Protein AF-0000000087793733 (afdb_homodimer)

Secondary structure (DSSP, 8-state):
-EEEETTEEEETT-TTSEEETT-HHHHH--EEEEEEEEETTEESSHHHHHHHHHHHHHHTT------HHHHHHHHHHHHHHTT-SSEEEEEEEEE---SS--TT--EEEEEEEEE-----S-EEEEEEEEE--TTSTTTT--BS--HHHHHHHHHHHHTT-SEEEEE-TT--EEEETTBEEEEEETTEEEEE-GGGT----HHHHHHHHHHHHHT--EEEE---HHHHTT-SEEEEEETTTEEEEEEEEE-TTS-EEEE--S--HHHHHHHHHHHH---/-EEEETTEEEETT-TTSEEETT-HHHHH--EEEEEEEEETTEESSHHHHHHHHHHHHHHTT------HHHHHHHHHHHHHHTT-SSEEEEEEEEE---SS--TT--EEEEEEEEE-----S-EEEEEEEEE--TTSTTTT--BS--HHHHHHHHHHHHTT-SEEEEE-TT--EEEETTBEEEEEETTEEEEE-GGGT----HHHHHHHHHHHHHT--EEEE---HHHHTT-SEEEEEETTTEEEEEEEEE-TTS-EEEE--S--HHHHHHHHHHHH---

pLDDT: mean 93.32, std 8.11, range [54.72, 98.69]

Organism: NCBI:txid1960156

Sequence (558 aa):
MKFWLNGKIIENSDTSGAVSARSAGLTLGWGVFTTLGVRDGAPRFLERHFGRLQRDANAADVPFDLDFPTISKALNAVLRANNIENGHARLTLTRRDDGRWNLENGADLSIFALETADSSGELRAQLSPHRTEAKRALAGVKITSYLPYFWAWREAKKRGYDEAILRDGEDVWCEGARSTIFWVKNGELFTPSLETGCLRGIGRDLALEWAAFQGIPVHQGRFQNREAETADEMWLVSAATGTRPLRALHDESGAKRMEFNGKNEMCAEFSRWLEAQSEMKFWLNGKIIENSDTSGAVSARSAGLTLGWGVFTTLGVRDGAPRFLERHFGRLQRDANAADVPFDLDFPTISKALNAVLRANNIENGHARLTLTRRDDGRWNLENGADLSIFALETADSSGELRAQLSPHRTEAKRALAGVKITSYLPYFWAWREAKKRGYDEAILRDGEDVWCEGARSTIFWVKNGELFTPSLETGCLRGIGRDLALEWAAFQGIPVHQGRFQNREAETADEMWLVSAATGTRPLRALHDESGAKRMEFNGKNEMCAEFSRWLEAQSE

Foldseek 3Di:
DWKDKPHDIDDPVDPVPDDDCLFCCNVPLQKAKDKAWAAQLRTPPLVVRVVLRVVLCVLSLADDPDDSVSVRVRQSVQSVVVVAHTWMKMKMKTFGDPNPPDSPTHIMIMMDIDHDDADADAFEEEAFPDADALPPRSQQRRTSVLVVLVVRQVVRVVVPGRWYFHHHPVQWTAAISQWFKWFADPQAIEGEACSRSHHPAPFVVLLVVVCVVVVHHYDYHTDHPVRRLRTQWMWTAHNHRGIHTHQFYHYNVRHTRDGHPPPPPVSVVSRVVSVPPDD/DWKDKPHDIDDPPDPVPDDDCLFCCNVPLQKAKDKAWAAQLRTPPLVVRVVLRVVLCVLSLADDPDDSVSVRVRQSVQSVVVVAHTWMKMKMKTGGDPNPPDSPTHIMIMMHIDHDDADADAFEEEAFPDADALPPRSQQRRTSVLVVLVVRQVVRVVVPGRWYFHHHPVQWTAAISQWFKWFADPQAIEGEACSRSHHPAPFVVLLVVVCVVVVHHYDYHTDHPVRRLRTQWMWTAHNHRGIHTHQFYHYNVRHTRDGHPPPPPSSVVSRVVSVPPDD

Radius of gyration: 24.42 Å; Cα contacts (8 Å, |Δi|>4): 1307; chains: 2; bounding box: 54×67×52 Å

Nearest PDB structures (foldseek):
  5cm0-assembly1_A-2  TM=8.630E-01  e=9.364E-25  Geoglobus acetivorans
  1a3g-assembly1_A  TM=8.702E-01  e=5.078E-24  Escherichia coli
  3lul-assembly1_A  TM=9.147E-01  e=7.686E-23  Legionella pneumophila subsp. pneumophila str. Philadelphia 1
  8rai-assembly1_A  TM=8.514E-01  e=1.671E-21  Haliscomenobacter hydrossis DSM 1100
  8ahu-assembly1_A  TM=8.486E-01  e=5.263E-21  Haliscomenobacter hydrossis

Solvent-accessible surface area (backbone atoms only — not comparable to full-atom values): 28335 Å² total; per-residue (Å²): 106,44,29,32,47,75,89,39,81,32,49,69,87,40,78,79,43,43,37,54,65,45,16,31,10,44,63,25,7,36,30,29,48,53,59,31,14,28,51,85,56,35,69,47,55,53,69,60,51,51,51,48,46,52,52,36,21,58,75,68,72,32,63,78,93,75,53,69,69,59,51,53,50,52,52,50,50,35,34,60,71,54,68,38,38,42,23,38,36,37,43,40,42,25,22,36,29,86,69,70,76,46,81,82,40,57,50,49,45,38,38,42,64,46,73,42,78,83,75,74,61,68,35,37,33,27,39,44,79,37,28,45,48,41,48,22,55,66,48,43,44,58,42,13,45,32,34,45,38,52,47,48,27,51,54,28,40,75,73,73,25,74,35,13,36,32,20,30,92,83,49,32,44,32,28,33,48,82,33,37,49,38,34,27,44,94,80,26,40,38,32,48,26,67,80,45,23,26,65,80,41,66,27,49,52,51,50,52,51,50,31,56,75,72,68,40,57,71,47,67,38,89,39,41,63,79,65,59,74,64,46,63,30,39,32,37,27,24,59,41,66,41,62,38,38,40,36,32,37,19,38,69,87,62,51,77,74,46,74,37,87,78,59,41,64,68,58,51,50,50,44,54,53,57,68,63,56,71,120,107,42,28,32,47,78,89,36,80,33,49,68,88,39,81,78,44,44,39,55,64,47,15,30,10,43,63,25,7,36,29,29,48,52,58,31,16,28,52,86,56,36,68,47,56,52,69,60,51,50,51,48,47,52,54,36,21,60,76,67,72,32,66,77,92,75,53,70,70,59,52,54,51,53,51,52,49,35,34,59,72,55,68,38,38,43,23,38,36,37,42,38,40,24,24,37,29,86,69,72,76,47,81,84,41,59,49,48,44,39,39,43,64,46,73,42,77,83,74,74,63,69,34,37,32,26,37,42,80,37,29,46,48,43,48,22,54,66,48,44,45,57,43,12,44,31,35,44,38,52,47,48,26,50,54,28,41,77,72,73,26,74,34,14,36,31,21,30,91,83,50,31,45,34,27,33,48,82,31,38,51,37,34,28,45,94,81,27,40,36,33,48,27,67,80,46,23,26,66,79,42,66,28,48,53,51,50,52,50,50,29,57,75,71,68,41,56,74,48,67,39,90,38,42,62,80,64,58,75,63,46,64,30,39,33,38,26,25,60,40,66,42,64,38,38,39,35,32,37,20,40,69,87,62,50,78,72,46,75,39,87,76,61,41,64,67,58,51,52,49,43,53,51,56,68,63,56,70,118

InterPro domains:
  IPR001544 Aminotransferase class IV [PF01063] (31-248)
  IPR036038 Aminotransferase-like, PLP-dependent enzymes [SSF56752] (1-271)
  IPR043131 Branched-chain-amino-acid aminotransferase-like, N-terminal [G3DSA:3.30.470.10] (1-112)
  IPR043132 Branched-chain-amino-acid aminotransferase-like, C-terminal [G3DSA:3.20.10.10] (119-269)
  IPR050571 Class-IV Pyridoxal-Phosphate-Dependent Aminotransferase [PTHR42743] (16-253)

Structure (mmCIF, N/CA/C/O backbone):
data_AF-0000000087793733-model_v1
#
loop_
_entity.id
_entity.type
_entity.pdbx_description
1 polymer 'Branched-chain amino acid aminotransferase'
#
loop_
_atom_site.group_PDB
_atom_site.id
_atom_site.type_symbol
_atom_site.label_atom_id
_atom_site.label_alt_id
_atom_site.label_comp_id
_atom_site.label_asym_id
_atom_site.label_entity_id
_atom_site.label_seq_id
_atom_site.pdbx_PDB_ins_code
_atom_site.Cartn_x
_atom_site.Cartn_y
_atom_site.Cartn_z
_atom_site.occupancy
_atom_site.B_iso_or_equiv
_atom_site.auth_seq_id
_atom_site.auth_comp_id
_atom_site.auth_asym_id
_atom_site.auth_atom_id
_atom_site.pdbx_PDB_model_num
ATOM 1 N N . MET A 1 1 ? 21.578 19.359 1.289 1 84.12 1 MET A N 1
ATOM 2 C CA . MET A 1 1 ? 20.625 18.828 2.25 1 84.12 1 MET A CA 1
ATOM 3 C C . MET A 1 1 ? 21.203 17.641 2.998 1 84.12 1 MET A C 1
ATOM 5 O O . MET A 1 1 ? 21.969 16.859 2.43 1 84.12 1 MET A O 1
ATOM 9 N N . LYS A 1 2 ? 21.031 17.734 4.273 1 91.94 2 LYS A N 1
ATOM 10 C CA . LYS A 1 2 ? 21.516 16.656 5.125 1 91.94 2 LYS A CA 1
ATOM 11 C C . LYS A 1 2 ? 20.344 15.891 5.746 1 91.94 2 LYS A C 1
ATOM 13 O O . LYS A 1 2 ? 19.281 16.453 5.984 1 91.94 2 LYS A O 1
ATOM 18 N N . PHE A 1 3 ? 20.625 14.594 5.941 1 92.19 3 PHE A N 1
ATOM 19 C CA . PHE A 1 3 ? 19.625 13.773 6.621 1 92.19 3 PHE A CA 1
ATOM 20 C C . PHE A 1 3 ? 20.281 12.836 7.625 1 92.19 3 PHE A C 1
ATOM 22 O O . PHE A 1 3 ? 21.516 12.742 7.676 1 92.19 3 PHE A O 1
ATOM 29 N N . TRP A 1 4 ? 19.516 12.305 8.484 1 94.69 4 TRP A N 1
ATOM 30 C CA . TRP A 1 4 ? 19.969 11.367 9.5 1 94.69 4 TRP A CA 1
ATOM 31 C C . TRP A 1 4 ? 19.609 9.938 9.117 1 94.69 4 TRP A C 1
ATOM 33 O O . TRP A 1 4 ? 18.484 9.664 8.703 1 94.69 4 TRP A O 1
ATOM 43 N N . LEU A 1 5 ? 20.578 9.031 9.18 1 94.38 5 LEU A N 1
ATOM 44 C CA . LEU A 1 5 ? 20.344 7.617 8.914 1 94.38 5 LEU A CA 1
ATOM 45 C C . LEU A 1 5 ? 21.062 6.746 9.938 1 94.38 5 LEU A C 1
ATOM 47 O O . LEU A 1 5 ? 22.297 6.754 10.008 1 94.38 5 LEU A O 1
ATOM 51 N N . ASN A 1 6 ? 20.328 6.074 10.664 1 93 6 ASN A N 1
ATOM 52 C CA . ASN A 1 6 ? 20.828 5.086 11.617 1 93 6 ASN A CA 1
ATOM 53 C C . ASN A 1 6 ? 21.953 5.66 12.484 1 93 6 ASN A C 1
ATOM 55 O O . ASN A 1 6 ? 23 5.039 12.633 1 93 6 ASN A O 1
ATOM 59 N N . GLY A 1 7 ? 21.812 6.844 12.93 1 92.81 7 GLY A N 1
ATOM 60 C CA . GLY A 1 7 ? 22.703 7.387 13.938 1 92.81 7 GLY A CA 1
ATOM 61 C C . GLY A 1 7 ? 23.688 8.398 13.383 1 92.81 7 GLY A C 1
ATOM 62 O O . GLY A 1 7 ? 24.453 9.008 14.125 1 92.81 7 GLY A O 1
ATOM 63 N N . LYS A 1 8 ? 23.562 8.625 12.078 1 93.19 8 LYS A N 1
ATOM 64 C CA . LYS A 1 8 ? 24.562 9.5 11.469 1 93.19 8 LYS A CA 1
ATOM 65 C C . LYS A 1 8 ? 23.891 10.547 10.578 1 93.19 8 LYS A C 1
ATOM 67 O O . LYS A 1 8 ? 22.922 10.25 9.883 1 93.19 8 LYS A O 1
ATOM 72 N N . ILE A 1 9 ? 24.469 11.727 10.617 1 94.44 9 ILE A N 1
ATOM 73 C CA . ILE A 1 9 ? 24.078 12.758 9.648 1 94.44 9 ILE A CA 1
ATOM 74 C C . ILE A 1 9 ? 24.812 12.523 8.328 1 94.44 9 ILE A C 1
ATOM 76 O O . ILE A 1 9 ? 26.031 12.398 8.305 1 94.44 9 ILE A O 1
ATOM 80 N N . ILE A 1 10 ? 24.078 12.438 7.32 1 91.31 10 ILE A N 1
ATOM 81 C CA . ILE A 1 10 ? 24.625 12.117 6.004 1 91.31 10 ILE A CA 1
ATOM 82 C C . ILE A 1 10 ? 24.328 13.25 5.027 1 91.31 10 ILE A C 1
ATOM 84 O O . ILE A 1 10 ? 23.219 13.805 5.031 1 91.31 10 ILE A O 1
ATOM 88 N N . GLU A 1 11 ? 25.266 13.562 4.223 1 87.56 11 GLU A N 1
ATOM 89 C CA . GLU A 1 11 ? 25.031 14.516 3.145 1 87.56 11 GLU A CA 1
ATOM 90 C C . GLU A 1 11 ? 24.25 13.875 2 1 87.56 11 GLU A C 1
ATOM 92 O O . GLU A 1 11 ? 24.438 12.695 1.693 1 87.56 11 GLU A O 1
ATOM 97 N N . ASN A 1 12 ? 23.438 14.594 1.343 1 76.5 12 ASN A N 1
ATOM 98 C CA . ASN A 1 12 ? 22.578 14.078 0.279 1 76.5 12 ASN A CA 1
ATOM 99 C C . ASN A 1 12 ? 23.391 13.445 -0.842 1 76.5 12 ASN A C 1
ATOM 101 O O . ASN A 1 12 ? 22.953 12.477 -1.462 1 76.5 12 ASN A O 1
ATOM 105 N N . SER A 1 13 ? 24.469 13.977 -1.161 1 70.94 13 SER A N 1
ATOM 106 C CA . SER A 1 13 ? 25.312 13.508 -2.252 1 70.94 13 SER A CA 1
ATOM 107 C C . SER A 1 13 ? 26.141 12.289 -1.833 1 70.94 13 SER A C 1
ATOM 109 O O . SER A 1 13 ? 26.75 11.625 -2.674 1 70.94 13 SER A O 1
ATOM 111 N N . ASP A 1 14 ? 26.016 12.023 -0.568 1 71.06 14 ASP A N 1
ATOM 112 C CA . ASP A 1 14 ? 26.828 10.953 -0.014 1 71.06 14 ASP A CA 1
ATOM 113 C C . ASP A 1 14 ? 26.203 9.586 -0.28 1 71.06 14 ASP A C 1
ATOM 115 O O . ASP A 1 14 ? 25.047 9.352 0.07 1 71.06 14 ASP A O 1
ATOM 119 N N . THR A 1 15 ? 26.891 8.711 -0.869 1 67.12 15 THR A N 1
ATOM 120 C CA . THR A 1 15 ? 26.422 7.367 -1.202 1 67.12 15 THR A CA 1
ATOM 121 C C . THR A 1 15 ? 26.203 6.543 0.063 1 67.12 15 THR A C 1
ATOM 123 O O . THR A 1 15 ? 25.547 5.496 0.02 1 67.12 15 THR A O 1
ATOM 126 N N . SER A 1 16 ? 26.688 7.031 1.162 1 69.38 16 SER A N 1
ATOM 127 C CA . SER A 1 16 ? 26.5 6.316 2.42 1 69.38 16 SER A CA 1
ATOM 128 C C . SER A 1 16 ? 25.062 6.441 2.912 1 69.38 16 SER A C 1
ATOM 130 O O . SER A 1 16 ? 24.641 5.707 3.805 1 69.38 16 SER A O 1
ATOM 132 N N . GLY A 1 17 ? 24.406 7.281 2.391 1 78.19 17 GLY A N 1
ATOM 133 C CA . GLY A 1 17 ? 23.016 7.449 2.754 1 78.19 17 GLY A CA 1
ATOM 134 C C . GLY A 1 17 ? 22.094 6.477 2.043 1 78.19 17 GLY A C 1
ATOM 135 O O . GLY A 1 17 ? 21.156 6.891 1.356 1 78.19 17 GLY A O 1
ATOM 136 N N . ALA A 1 18 ? 22.453 5.172 2.398 1 86 18 ALA A N 1
ATOM 137 C CA . ALA A 1 18 ? 21.75 4.168 1.601 1 86 18 ALA A CA 1
ATOM 138 C C . ALA A 1 18 ? 21.297 2.994 2.467 1 86 18 ALA A C 1
ATOM 140 O O . ALA A 1 18 ? 21.781 2.812 3.582 1 86 18 ALA A O 1
ATOM 141 N N . VAL A 1 19 ? 20.266 2.391 2.045 1 88.94 19 VAL A N 1
ATOM 142 C CA . VAL A 1 19 ? 19.75 1.173 2.656 1 88.94 19 VAL A CA 1
ATOM 143 C C . VAL A 1 19 ? 19.891 0.004 1.685 1 88.94 19 VAL A C 1
ATOM 145 O O . VAL A 1 19 ? 20 0.205 0.472 1 88.94 19 VAL A O 1
ATOM 148 N N . SER A 1 20 ? 19.906 -1.148 2.232 1 88.75 20 SER A N 1
ATOM 149 C CA . SER A 1 20 ? 20.078 -2.34 1.407 1 88.75 20 SER A CA 1
ATOM 150 C C . SER A 1 20 ? 19 -2.439 0.345 1 88.75 20 SER A C 1
ATOM 152 O O . SER A 1 20 ? 17.828 -2.176 0.624 1 88.75 20 SER A O 1
ATOM 154 N N . ALA A 1 21 ? 19.375 -2.855 -0.847 1 89.31 21 ALA A N 1
ATOM 155 C CA . ALA A 1 21 ? 18.406 -3.074 -1.918 1 89.31 21 ALA A CA 1
ATOM 156 C C . ALA A 1 21 ? 17.5 -4.258 -1.602 1 89.31 21 ALA A C 1
ATOM 158 O O . ALA A 1 21 ? 16.469 -4.445 -2.252 1 89.31 21 ALA A O 1
ATOM 159 N N . ARG A 1 22 ? 17.844 -5.004 -0.587 1 88.06 22 ARG A N 1
ATOM 160 C CA . ARG A 1 22 ? 17.062 -6.18 -0.197 1 88.06 22 ARG A CA 1
ATOM 161 C C . ARG A 1 22 ? 16.078 -5.84 0.913 1 88.06 22 ARG A C 1
ATOM 163 O O . ARG A 1 22 ? 15.336 -6.707 1.375 1 88.06 22 ARG A O 1
ATOM 170 N N . SER A 1 23 ? 16.109 -4.637 1.312 1 90.75 23 SER A N 1
ATOM 171 C CA . SER A 1 23 ? 15.25 -4.199 2.41 1 90.75 23 SER A CA 1
ATOM 172 C C . SER A 1 23 ? 13.789 -4.539 2.145 1 90.75 23 SER A C 1
ATOM 174 O O . SER A 1 23 ? 13.297 -4.348 1.032 1 90.75 23 SER A O 1
ATOM 176 N N . ALA A 1 24 ? 13.109 -5.074 3.221 1 93.88 24 ALA A N 1
ATOM 177 C CA . ALA A 1 24 ? 11.68 -5.305 3.098 1 93.88 24 ALA A CA 1
ATOM 178 C C . ALA A 1 24 ? 10.922 -3.996 2.879 1 93.88 24 ALA A C 1
ATOM 180 O O . ALA A 1 24 ? 9.859 -3.98 2.256 1 93.88 24 ALA A O 1
ATOM 181 N N . GLY A 1 25 ? 11.484 -2.906 3.414 1 95 25 GLY A N 1
ATOM 182 C CA . GLY A 1 25 ? 10.914 -1.6 3.133 1 95 25 GLY A CA 1
ATOM 183 C C . GLY A 1 25 ? 10.859 -1.279 1.65 1 95 25 GLY A C 1
ATOM 184 O O . GLY A 1 25 ? 9.875 -0.721 1.167 1 95 25 GLY A O 1
ATOM 185 N N . LEU A 1 26 ? 11.891 -1.666 0.984 1 93.81 26 LEU A N 1
ATOM 186 C CA . LEU A 1 26 ? 11.992 -1.357 -0.439 1 93.81 26 LEU A CA 1
ATOM 187 C C . LEU A 1 26 ? 11.172 -2.346 -1.265 1 93.81 26 LEU A C 1
ATOM 189 O O . LEU A 1 26 ? 10.5 -1.953 -2.225 1 93.81 26 LEU A O 1
ATOM 193 N N . THR A 1 27 ? 11.156 -3.578 -0.903 1 94.31 27 THR A N 1
ATOM 194 C CA . THR A 1 27 ? 10.602 -4.621 -1.762 1 94.31 27 THR A CA 1
ATOM 195 C C . THR A 1 27 ? 9.117 -4.82 -1.488 1 94.31 27 THR A C 1
ATOM 197 O O . THR A 1 27 ? 8.367 -5.242 -2.373 1 94.31 27 THR A O 1
ATOM 200 N N . LEU A 1 28 ? 8.688 -4.43 -0.254 1 95.62 28 LEU A N 1
ATOM 201 C CA . LEU A 1 28 ? 7.309 -4.742 0.121 1 95.62 28 LEU A CA 1
ATOM 202 C C . LEU A 1 28 ? 6.602 -3.508 0.67 1 95.62 28 LEU A C 1
ATOM 204 O O . LEU A 1 28 ? 5.41 -3.557 0.981 1 95.62 28 LEU A O 1
ATOM 208 N N . GLY A 1 29 ? 7.34 -2.402 0.773 1 97.19 29 GLY A N 1
ATOM 209 C CA . GLY A 1 29 ? 6.758 -1.289 1.508 1 97.19 29 GLY A CA 1
ATOM 210 C C . GLY A 1 29 ? 6.496 -1.611 2.967 1 97.19 29 GLY A C 1
ATOM 211 O O . GLY A 1 29 ? 5.453 -1.236 3.512 1 97.19 29 GLY A O 1
ATOM 212 N N . TRP A 1 30 ? 7.359 -2.332 3.568 1 96.75 30 TRP A N 1
ATOM 213 C CA . TRP A 1 30 ? 7.195 -2.762 4.953 1 96.75 30 TRP A CA 1
ATOM 214 C C . TRP A 1 30 ? 7.898 -1.804 5.91 1 96.75 30 TRP A C 1
ATOM 216 O O . TRP A 1 30 ? 9.039 -2.047 6.312 1 96.75 30 TRP A O 1
ATOM 226 N N . GLY A 1 31 ? 7.195 -0.821 6.27 1 98 31 GLY A N 1
ATOM 227 C CA . GLY A 1 31 ? 7.668 0.224 7.168 1 98 31 GLY A CA 1
ATOM 228 C C . GLY A 1 31 ? 6.555 1.129 7.664 1 98 31 GLY A C 1
ATOM 229 O O . GLY A 1 31 ? 5.391 0.944 7.305 1 98 31 GLY A O 1
ATOM 230 N N . VAL A 1 32 ? 6.906 1.994 8.555 1 98.62 32 VAL A N 1
ATOM 231 C CA . VAL A 1 32 ? 6.004 3.012 9.086 1 98.62 32 VAL A CA 1
ATOM 232 C C . VAL A 1 32 ? 6.68 4.379 9.039 1 98.62 32 VAL A C 1
ATOM 234 O O . VAL A 1 32 ? 7.906 4.469 8.914 1 98.62 32 VAL A O 1
ATOM 237 N N . PHE A 1 33 ? 5.824 5.477 9.102 1 98.38 33 PHE A N 1
ATOM 238 C CA . PHE A 1 33 ? 6.426 6.805 9.039 1 98.38 33 PHE A CA 1
ATOM 239 C C . PHE A 1 33 ? 5.547 7.828 9.742 1 98.38 33 PHE A C 1
ATOM 241 O O . PHE A 1 33 ? 4.406 7.535 10.102 1 98.38 33 PHE A O 1
ATOM 248 N N . THR A 1 34 ? 6.066 8.914 10.016 1 97.94 34 THR A N 1
ATOM 249 C CA . THR A 1 34 ? 5.348 10.086 10.5 1 97.94 34 THR A CA 1
ATOM 250 C C . THR A 1 34 ? 5.965 11.367 9.938 1 97.94 34 THR A C 1
ATOM 252 O O . THR A 1 34 ? 7.168 11.422 9.68 1 97.94 34 THR A O 1
ATOM 255 N N . THR A 1 35 ? 5.195 12.32 9.672 1 96.56 35 THR A N 1
ATOM 256 C CA . THR A 1 35 ? 5.621 13.648 9.242 1 96.56 35 THR A CA 1
ATOM 257 C C . THR A 1 35 ? 5.137 14.719 10.211 1 96.56 35 THR A C 1
ATOM 259 O O . THR A 1 35 ? 3.945 14.797 10.516 1 96.56 35 THR A O 1
ATOM 262 N N . LEU A 1 36 ? 6.008 15.477 10.719 1 96.12 36 LEU A N 1
ATOM 263 C CA . LEU A 1 36 ? 5.613 16.516 11.672 1 96.12 36 LEU A CA 1
ATOM 264 C C . LEU A 1 36 ? 5.98 17.906 11.148 1 96.12 36 LEU A C 1
ATOM 266 O O . LEU A 1 36 ? 6.848 18.031 10.281 1 96.12 36 LEU A O 1
ATOM 270 N N . GLY A 1 37 ? 5.258 18.906 11.609 1 94.62 37 GLY A N 1
ATOM 271 C CA . GLY A 1 37 ? 5.574 20.297 11.312 1 94.62 37 GLY A CA 1
ATOM 272 C C . GLY A 1 37 ? 6.715 20.844 12.148 1 94.62 37 GLY A C 1
ATOM 273 O O . GLY A 1 37 ? 6.949 20.375 13.266 1 94.62 37 GLY A O 1
ATOM 274 N N . VAL A 1 38 ? 7.441 21.734 11.562 1 95.31 38 VAL A N 1
ATOM 275 C CA . VAL A 1 38 ? 8.492 22.484 12.258 1 95.31 38 VAL A CA 1
ATOM 276 C C . VAL A 1 38 ? 8.156 23.969 12.266 1 95.31 38 VAL A C 1
ATOM 278 O O . VAL A 1 38 ? 7.832 24.547 11.227 1 95.31 38 VAL A O 1
ATOM 281 N N . ARG A 1 39 ? 8.172 24.531 13.43 1 92.94 39 ARG A N 1
ATOM 282 C CA . ARG A 1 39 ? 7.906 25.969 13.609 1 92.94 39 ARG A CA 1
ATOM 283 C C . ARG A 1 39 ? 8.961 26.609 14.5 1 92.94 39 ARG A C 1
ATOM 285 O O . ARG A 1 39 ? 9.227 26.125 15.602 1 92.94 39 ARG A O 1
ATOM 292 N N . ASP A 1 40 ? 9.508 27.703 14 1 92.31 40 ASP A N 1
ATOM 293 C CA . ASP A 1 40 ? 10.547 28.422 14.727 1 92.31 40 ASP A CA 1
ATOM 294 C C . ASP A 1 40 ? 11.664 27.484 15.18 1 92.31 40 ASP A C 1
ATOM 296 O O . ASP A 1 40 ? 12.078 27.531 16.344 1 92.31 40 ASP A O 1
ATOM 300 N N . GLY A 1 41 ? 11.953 26.516 14.336 1 94.06 41 GLY A N 1
ATOM 301 C CA . GLY A 1 41 ? 13.078 25.609 14.562 1 94.06 41 GLY A CA 1
ATOM 302 C C . GLY A 1 41 ? 12.734 24.438 15.453 1 94.06 41 GLY A C 1
ATOM 303 O O . GLY A 1 41 ? 13.586 23.594 15.742 1 94.06 41 GLY A O 1
ATOM 304 N N . ALA A 1 42 ? 11.492 24.391 15.859 1 94.25 42 ALA A N 1
ATOM 305 C CA . ALA A 1 42 ? 11.109 23.328 16.797 1 94.25 42 ALA A CA 1
ATOM 306 C C . ALA A 1 42 ? 10.086 22.391 16.188 1 94.25 42 ALA A C 1
ATOM 308 O O . ALA A 1 42 ? 9.164 22.828 15.5 1 94.25 42 ALA A O 1
ATOM 309 N N . PRO A 1 43 ? 10.281 21.047 16.406 1 96.06 43 PRO A N 1
ATOM 310 C CA . PRO A 1 43 ? 9.266 20.094 15.938 1 96.06 43 PRO A CA 1
ATOM 311 C C . PRO A 1 43 ? 7.961 20.203 16.719 1 96.06 43 PRO A C 1
ATOM 313 O O . PRO A 1 43 ? 7.977 20.375 17.938 1 96.06 43 PRO A O 1
ATOM 316 N N . ARG A 1 44 ? 6.895 20.109 16 1 95.38 44 ARG A N 1
ATOM 317 C CA . ARG A 1 44 ? 5.578 20.203 16.625 1 95.38 44 ARG A CA 1
ATOM 318 C C . ARG A 1 44 ? 5.055 18.812 17 1 95.38 44 ARG A C 1
ATOM 320 O O . ARG A 1 44 ? 5.16 17.875 16.203 1 95.38 44 ARG A O 1
ATOM 327 N N . PHE A 1 45 ? 4.531 18.688 18.281 1 96.69 45 PHE A N 1
ATOM 328 C CA . PHE A 1 45 ? 3.826 17.516 18.781 1 96.69 45 PHE A CA 1
ATOM 329 C C . PHE A 1 45 ? 4.703 16.281 18.688 1 96.69 45 PHE A C 1
ATOM 331 O O . PHE A 1 45 ? 4.223 15.195 18.328 1 96.69 45 PHE A O 1
ATOM 338 N N . LEU A 1 46 ? 5.969 16.406 18.969 1 97.19 46 LEU A N 1
ATOM 339 C CA . LEU A 1 46 ? 6.934 15.328 18.797 1 97.19 46 LEU A CA 1
ATOM 340 C C . LEU A 1 46 ? 6.562 14.117 19.641 1 97.19 46 LEU A C 1
ATOM 342 O O . LEU A 1 46 ? 6.668 12.977 19.172 1 97.19 46 LEU A O 1
ATOM 346 N N . GLU A 1 47 ? 6.156 14.328 20.828 1 97.25 47 GLU A N 1
ATOM 347 C CA . GLU A 1 47 ? 5.793 13.219 21.703 1 97.25 47 GLU A CA 1
ATOM 348 C C . GLU A 1 47 ? 4.641 12.406 21.109 1 97.25 47 GLU A C 1
ATOM 350 O O . GLU A 1 47 ? 4.641 11.18 21.172 1 97.25 47 GLU A O 1
ATOM 355 N N . ARG A 1 48 ? 3.635 13.078 20.594 1 97.44 48 ARG A N 1
ATOM 356 C CA . ARG A 1 48 ? 2.502 12.406 19.969 1 97.44 48 ARG A CA 1
ATOM 357 C C . ARG A 1 48 ? 2.943 11.625 18.734 1 97.44 48 ARG A C 1
ATOM 359 O O . ARG A 1 48 ? 2.473 10.508 18.516 1 97.44 48 ARG A O 1
ATOM 366 N N . HIS A 1 49 ? 3.818 12.242 17.984 1 98.19 49 HIS A N 1
ATOM 367 C CA . HIS A 1 49 ? 4.34 11.555 16.812 1 98.19 49 HIS A CA 1
ATOM 368 C C . HIS A 1 49 ? 5.137 10.32 17.203 1 98.19 49 HIS A C 1
ATOM 370 O O . HIS A 1 49 ? 5.027 9.273 16.562 1 98.19 49 HIS A O 1
ATOM 376 N N . PHE A 1 50 ? 5.934 10.477 18.219 1 98.25 50 PHE A N 1
ATOM 377 C CA . PHE A 1 50 ? 6.699 9.336 18.719 1 98.25 50 PHE A CA 1
ATOM 378 C C . PHE A 1 50 ? 5.773 8.211 19.141 1 98.25 50 PHE A C 1
ATOM 380 O O . PHE A 1 50 ? 5.988 7.051 18.797 1 98.25 50 PHE A O 1
ATOM 387 N N . GLY A 1 51 ? 4.805 8.562 19.891 1 98.06 51 GLY A N 1
ATOM 388 C CA . GLY A 1 51 ? 3.834 7.574 20.328 1 98.06 51 GLY A CA 1
ATOM 389 C C . GLY A 1 51 ? 3.148 6.859 19.188 1 98.06 51 GLY A C 1
ATOM 390 O O . GLY A 1 51 ? 2.99 5.637 19.219 1 98.06 51 GLY A O 1
ATOM 391 N N . ARG A 1 52 ? 2.719 7.582 18.234 1 97.38 52 ARG A N 1
ATOM 392 C CA . ARG A 1 52 ? 2.055 6.961 17.094 1 97.38 52 ARG A CA 1
ATOM 393 C C . ARG A 1 52 ? 3.016 6.066 16.312 1 97.38 52 ARG A C 1
ATOM 395 O O . ARG A 1 52 ? 2.629 5 15.836 1 97.38 52 ARG A O 1
ATOM 402 N N . LEU A 1 53 ? 4.203 6.574 16.094 1 98.38 53 LEU A N 1
ATOM 403 C CA . LEU A 1 53 ? 5.203 5.773 15.391 1 98.38 53 LEU A CA 1
ATOM 404 C C . LEU A 1 53 ? 5.41 4.434 16.078 1 98.38 53 LEU A C 1
ATOM 406 O O . LEU A 1 53 ? 5.473 3.391 15.422 1 98.38 53 LEU A O 1
ATOM 410 N N . GLN A 1 54 ? 5.523 4.457 17.375 1 98.31 54 GLN A N 1
ATOM 411 C CA . GLN A 1 54 ? 5.695 3.236 18.141 1 98.31 54 GLN A CA 1
ATOM 412 C C . GLN A 1 54 ? 4.488 2.316 18 1 98.31 54 GLN A C 1
ATOM 414 O O . GLN A 1 54 ? 4.641 1.117 17.75 1 98.31 54 GLN A O 1
ATOM 419 N N . ARG A 1 55 ? 3.312 2.855 18.156 1 98.12 55 ARG A N 1
ATOM 420 C CA . ARG A 1 55 ? 2.092 2.068 18.031 1 98.12 55 ARG A CA 1
ATOM 421 C C . ARG A 1 55 ? 1.994 1.438 16.641 1 98.12 55 ARG A C 1
ATOM 423 O O . ARG A 1 55 ? 1.656 0.259 16.516 1 98.12 55 ARG A O 1
ATOM 430 N N . ASP A 1 56 ? 2.225 2.248 15.617 1 98.62 56 ASP A N 1
ATOM 431 C CA . ASP A 1 56 ? 2.131 1.768 14.242 1 98.62 56 ASP A CA 1
ATOM 432 C C . ASP A 1 56 ? 3.193 0.71 13.953 1 98.62 56 ASP A C 1
ATOM 434 O O . ASP A 1 56 ? 2.928 -0.273 13.266 1 98.62 56 ASP A O 1
ATOM 438 N N . ALA A 1 57 ? 4.438 0.916 14.445 1 98.31 57 ALA A N 1
ATOM 439 C CA . ALA A 1 57 ? 5.496 -0.078 14.281 1 98.31 57 ALA A CA 1
ATOM 440 C C . ALA A 1 57 ? 5.09 -1.417 14.891 1 98.31 57 ALA A C 1
ATOM 442 O O . ALA A 1 57 ? 5.27 -2.469 14.273 1 98.31 57 ALA A O 1
ATOM 443 N N . ASN A 1 58 ? 4.562 -1.37 16.078 1 97.81 58 ASN A N 1
ATOM 444 C CA . ASN A 1 58 ? 4.102 -2.586 16.734 1 97.81 58 ASN A CA 1
ATOM 445 C C . ASN A 1 58 ? 2.992 -3.271 15.938 1 97.81 58 ASN A C 1
ATOM 447 O O . ASN A 1 58 ? 3.016 -4.492 15.758 1 97.81 58 ASN A O 1
ATOM 451 N N . ALA A 1 59 ? 2.078 -2.514 15.484 1 97.81 59 ALA A N 1
ATOM 452 C CA . ALA A 1 59 ? 0.957 -3.057 14.719 1 97.81 59 ALA A CA 1
ATOM 453 C C . ALA A 1 59 ? 1.438 -3.705 13.43 1 97.81 59 ALA A C 1
ATOM 455 O O . ALA A 1 59 ? 0.873 -4.707 12.977 1 97.81 59 ALA A O 1
ATOM 456 N N . ALA A 1 60 ? 2.463 -3.184 12.852 1 97.38 60 ALA A N 1
ATOM 457 C CA . ALA A 1 60 ? 2.951 -3.652 11.555 1 97.38 60 ALA A CA 1
ATOM 458 C C . ALA A 1 60 ? 4.152 -4.578 11.727 1 97.38 60 ALA A C 1
ATOM 460 O O . ALA A 1 60 ? 4.832 -4.906 10.75 1 97.38 60 ALA A O 1
ATOM 461 N N . ASP A 1 61 ? 4.504 -4.922 12.977 1 94.81 61 ASP A N 1
ATOM 462 C CA . ASP A 1 61 ? 5.617 -5.82 13.273 1 94.81 61 ASP A CA 1
ATOM 463 C C . ASP A 1 61 ? 6.926 -5.27 12.711 1 94.81 61 ASP A C 1
ATOM 465 O O . ASP A 1 61 ? 7.676 -5.996 12.047 1 94.81 61 ASP A O 1
ATOM 469 N N . VAL A 1 62 ? 7.141 -4.047 12.82 1 96.5 62 VAL A N 1
ATOM 470 C CA . VAL A 1 62 ? 8.422 -3.408 12.547 1 96.5 62 VAL A CA 1
ATOM 471 C C . VAL A 1 62 ? 9.211 -3.242 13.852 1 96.5 62 VAL A C 1
ATOM 473 O O . VAL A 1 62 ? 8.703 -2.674 14.82 1 96.5 62 VAL A O 1
ATOM 476 N N . PRO A 1 63 ? 10.398 -3.738 13.891 1 95.19 63 PRO A N 1
ATOM 477 C CA . PRO A 1 63 ? 11.18 -3.578 15.117 1 95.19 63 PRO A CA 1
ATOM 478 C C . PRO A 1 63 ? 11.336 -2.117 15.531 1 95.19 63 PRO A C 1
ATOM 480 O O . PRO A 1 63 ? 11.68 -1.269 14.703 1 95.19 63 PRO A O 1
ATOM 483 N N . PHE A 1 64 ? 11.047 -1.885 16.734 1 94.69 64 PHE A N 1
ATOM 484 C CA . PHE A 1 64 ? 11.102 -0.531 17.266 1 94.69 64 PHE A CA 1
ATOM 485 C C . PHE A 1 64 ? 12.016 -0.465 18.484 1 94.69 64 PHE A C 1
ATOM 487 O O . PHE A 1 64 ? 11.555 -0.567 19.625 1 94.69 64 PHE A O 1
ATOM 494 N N . ASP A 1 65 ? 13.25 -0.333 18.25 1 91.12 65 ASP A N 1
ATOM 495 C CA . ASP A 1 65 ? 14.25 -0.185 19.297 1 91.12 65 ASP A CA 1
ATOM 496 C C . ASP A 1 65 ? 14.734 1.259 19.391 1 91.12 65 ASP A C 1
ATOM 498 O O . ASP A 1 65 ? 15.93 1.526 19.25 1 91.12 65 ASP A O 1
ATOM 502 N N . LEU A 1 66 ? 13.836 2.119 19.594 1 92.5 66 LEU A N 1
ATOM 503 C CA . LEU A 1 66 ? 14.109 3.551 19.672 1 92.5 66 LEU A CA 1
ATOM 504 C C . LEU A 1 66 ? 13.547 4.137 20.969 1 92.5 66 LEU A C 1
ATOM 506 O O . LEU A 1 66 ? 12.484 3.727 21.438 1 92.5 66 LEU A O 1
ATOM 510 N N . ASP A 1 67 ? 14.258 5.055 21.547 1 96.38 67 ASP A N 1
ATOM 511 C CA . ASP A 1 67 ? 13.727 5.801 22.688 1 96.38 67 ASP A CA 1
ATOM 512 C C . ASP A 1 67 ? 13.547 7.277 22.328 1 96.38 67 ASP A C 1
ATOM 514 O O . ASP A 1 67 ? 14.195 7.789 21.406 1 96.38 67 ASP A O 1
ATOM 518 N N . PHE A 1 68 ? 12.695 7.906 23.109 1 97.44 68 PHE A N 1
ATOM 519 C CA . PHE A 1 68 ? 12.281 9.273 22.797 1 97.44 68 PHE A CA 1
ATOM 520 C C . PHE A 1 68 ? 13.484 10.211 22.812 1 97.44 68 PHE A C 1
ATOM 522 O O . PHE A 1 68 ? 13.664 11 21.875 1 97.44 68 PHE A O 1
ATOM 529 N N . PRO A 1 69 ? 14.43 10.18 23.766 1 97.5 69 PRO A N 1
ATOM 530 C CA . PRO A 1 69 ? 15.578 11.086 23.766 1 97.5 69 PRO A CA 1
ATOM 531 C C . PRO A 1 69 ? 16.438 10.961 22.516 1 97.5 69 PRO A C 1
ATOM 533 O O . PRO A 1 69 ? 16.891 11.961 21.969 1 97.5 69 PRO A O 1
ATOM 536 N N . THR A 1 70 ? 16.641 9.758 22.094 1 95.62 70 THR A N 1
ATOM 537 C CA . THR A 1 70 ? 17.453 9.516 20.906 1 95.62 70 THR A CA 1
ATOM 538 C C . THR A 1 70 ? 16.797 10.125 19.672 1 95.62 70 THR A C 1
ATOM 540 O O . THR A 1 70 ? 17.469 10.797 18.875 1 95.62 70 THR A O 1
ATOM 543 N N . ILE A 1 71 ? 15.539 9.914 19.531 1 97.06 71 ILE A N 1
ATOM 544 C CA . ILE A 1 71 ? 14.812 10.43 18.375 1 97.06 71 ILE A CA 1
ATOM 545 C C . ILE A 1 71 ? 14.781 11.953 18.406 1 97.06 71 ILE A C 1
ATOM 547 O O . ILE A 1 71 ? 14.984 12.617 17.391 1 97.06 71 ILE A O 1
ATOM 551 N N . SER A 1 72 ? 14.484 12.469 19.562 1 97.69 72 SER A N 1
ATOM 552 C CA . SER A 1 72 ? 14.469 13.914 19.734 1 97.69 72 SER A CA 1
ATOM 553 C C . SER A 1 72 ? 15.812 14.523 19.344 1 97.69 72 SER A C 1
ATOM 555 O O . SER A 1 72 ? 15.859 15.508 18.609 1 97.69 72 SER A O 1
ATOM 557 N N . LYS A 1 73 ? 16.859 13.922 19.797 1 97.38 73 LYS A N 1
ATOM 558 C CA . LYS A 1 73 ? 18.203 14.398 19.484 1 97.38 73 LYS A CA 1
ATOM 559 C C . LYS A 1 73 ? 18.484 14.305 17.984 1 97.38 73 LYS A C 1
ATOM 561 O O . LYS A 1 73 ? 19.031 15.242 17.406 1 97.38 73 LYS A O 1
ATOM 566 N N . ALA A 1 74 ? 18.172 13.203 17.422 1 97.62 74 ALA A N 1
ATOM 567 C CA . ALA A 1 74 ? 18.391 12.984 16 1 97.62 74 ALA A CA 1
ATOM 568 C C . ALA A 1 74 ? 17.625 14.016 15.172 1 97.62 74 ALA A C 1
ATOM 570 O O . ALA A 1 74 ? 18.172 14.594 14.234 1 97.62 74 ALA A O 1
ATOM 571 N N . LEU A 1 75 ? 16.375 14.195 15.523 1 97.94 75 LEU A N 1
ATOM 572 C CA . LEU A 1 75 ? 15.531 15.148 14.805 1 97.94 75 LEU A CA 1
ATOM 573 C C . LEU A 1 75 ? 16.094 16.562 14.898 1 97.94 75 LEU A C 1
ATOM 575 O O . LEU A 1 75 ? 16.25 17.234 13.883 1 97.94 75 LEU A O 1
ATOM 579 N N . ASN A 1 76 ? 16.469 16.969 16.078 1 97.31 76 ASN A N 1
ATOM 580 C CA . ASN A 1 76 ? 17.016 18.297 16.266 1 97.31 76 ASN A CA 1
ATOM 581 C C . ASN A 1 76 ? 18.344 18.469 15.516 1 97.31 76 ASN A C 1
ATOM 583 O O . ASN A 1 76 ? 18.641 19.547 14.992 1 97.31 76 ASN A O 1
ATOM 587 N N . ALA A 1 77 ? 19.125 17.438 15.5 1 97.19 77 ALA A N 1
ATOM 588 C CA . ALA A 1 77 ? 20.375 17.469 14.758 1 97.19 77 ALA A CA 1
ATOM 589 C C . ALA A 1 77 ? 20.125 17.734 13.273 1 97.19 77 ALA A C 1
ATOM 591 O O . ALA A 1 77 ? 20.844 18.516 12.648 1 97.19 77 ALA A O 1
ATOM 592 N N . VAL A 1 78 ? 19.156 17.125 12.75 1 96.94 78 VAL A N 1
ATOM 593 C CA . VAL A 1 78 ? 18.828 17.281 11.336 1 96.94 78 VAL A CA 1
ATOM 594 C C . VAL A 1 78 ? 18.328 18.703 11.086 1 96.94 78 VAL A C 1
ATOM 596 O O . VAL A 1 78 ? 18.703 19.344 10.094 1 96.94 78 VAL A O 1
ATOM 599 N N . LEU A 1 79 ? 17.438 19.172 11.93 1 97.25 79 LEU A N 1
ATOM 600 C CA . LEU A 1 79 ? 16.891 20.516 11.781 1 97.25 79 LEU A CA 1
ATOM 601 C C . LEU A 1 79 ? 18 21.562 11.805 1 97.25 79 LEU A C 1
ATOM 603 O O . LEU A 1 79 ? 18.031 22.453 10.961 1 97.25 79 LEU A O 1
ATOM 607 N N . ARG A 1 80 ? 18.938 21.391 12.711 1 96.62 80 ARG A N 1
ATOM 608 C CA . ARG A 1 80 ? 20.062 22.312 12.828 1 96.62 80 ARG A CA 1
ATOM 609 C C . ARG A 1 80 ? 20.969 22.219 11.609 1 96.62 80 ARG A C 1
ATOM 611 O O . ARG A 1 80 ? 21.391 23.234 11.055 1 96.62 80 ARG A O 1
ATOM 618 N N . ALA A 1 81 ? 21.234 21.016 11.227 1 96 81 ALA A N 1
ATOM 619 C CA . ALA A 1 81 ? 22.156 20.781 10.117 1 96 81 ALA A CA 1
ATOM 620 C C . ALA A 1 81 ? 21.641 21.406 8.828 1 96 81 ALA A C 1
ATOM 622 O O . ALA A 1 81 ? 22.422 21.781 7.949 1 96 81 ALA A O 1
ATOM 623 N N . ASN A 1 82 ? 20.344 21.562 8.727 1 95.31 82 ASN A N 1
ATOM 624 C CA . ASN A 1 82 ? 19.734 22.078 7.508 1 95.31 82 ASN A CA 1
ATOM 625 C C . ASN A 1 82 ? 19.172 23.484 7.715 1 95.31 82 ASN A C 1
ATOM 627 O O . ASN A 1 82 ? 18.531 24.047 6.824 1 95.31 82 ASN A O 1
ATOM 631 N N . ASN A 1 83 ? 19.312 24.062 8.867 1 96.12 83 ASN A N 1
ATOM 632 C CA . ASN A 1 83 ? 18.812 25.391 9.211 1 96.12 83 ASN A CA 1
ATOM 633 C C . ASN A 1 83 ? 17.312 25.516 8.922 1 96.12 83 ASN A C 1
ATOM 635 O O . ASN A 1 83 ? 16.891 26.469 8.266 1 96.12 83 ASN A O 1
ATOM 639 N N . ILE A 1 84 ? 16.609 24.531 9.414 1 96.25 84 ILE A N 1
ATOM 640 C CA . ILE A 1 84 ? 15.172 24.547 9.188 1 96.25 84 ILE A CA 1
ATOM 641 C C . ILE A 1 84 ? 14.484 25.359 10.289 1 96.25 84 ILE A C 1
ATOM 643 O O . ILE A 1 84 ? 14.516 24.969 11.461 1 96.25 84 ILE A O 1
ATOM 647 N N . GLU A 1 85 ? 13.859 26.438 9.938 1 94.81 85 GLU A N 1
ATOM 648 C CA . GLU A 1 85 ? 13.086 27.234 10.875 1 94.81 85 GLU A CA 1
ATOM 649 C C . GLU A 1 85 ? 11.602 26.922 10.781 1 94.81 85 GLU A C 1
ATOM 651 O O . GLU A 1 85 ? 10.938 26.719 11.805 1 94.81 85 GLU A O 1
ATOM 656 N N . ASN A 1 86 ? 11.078 26.891 9.594 1 94.12 86 ASN A N 1
ATOM 657 C CA . ASN A 1 86 ? 9.695 26.531 9.305 1 94.12 86 ASN A CA 1
ATOM 658 C C . ASN A 1 86 ? 9.609 25.516 8.172 1 94.12 86 ASN A C 1
ATOM 660 O O . ASN A 1 86 ? 10.242 25.688 7.129 1 94.12 86 ASN A O 1
ATOM 664 N N . GLY A 1 87 ? 8.953 24.391 8.461 1 94.31 87 GLY A N 1
ATOM 665 C CA . GLY A 1 87 ? 8.844 23.344 7.457 1 94.31 87 GLY A CA 1
ATOM 666 C C . GLY A 1 87 ? 8.312 22.031 8.008 1 94.31 87 GLY A C 1
ATOM 667 O O . GLY A 1 87 ? 7.402 22.031 8.844 1 94.31 87 GLY A O 1
ATOM 668 N N . HIS A 1 88 ? 8.836 20.938 7.43 1 94.56 88 HIS A N 1
ATOM 669 C CA . HIS A 1 88 ? 8.398 19.594 7.82 1 94.56 88 HIS A CA 1
ATOM 670 C C . HIS A 1 88 ? 9.578 18.656 7.973 1 94.56 88 HIS A C 1
ATOM 672 O O . HIS A 1 88 ? 10.617 18.844 7.332 1 94.56 88 HIS A O 1
ATOM 678 N N . ALA A 1 89 ? 9.406 17.734 8.789 1 96 89 ALA A N 1
ATOM 679 C CA . ALA A 1 89 ? 10.352 16.641 8.945 1 96 89 ALA A CA 1
ATOM 680 C C . ALA A 1 89 ? 9.641 15.289 8.898 1 96 89 ALA A C 1
ATOM 682 O O . ALA A 1 89 ? 8.539 15.141 9.43 1 96 89 ALA A O 1
ATOM 683 N N . ARG A 1 90 ? 10.297 14.352 8.312 1 96.25 90 ARG A N 1
ATOM 684 C CA . ARG A 1 90 ? 9.727 13.016 8.164 1 96.25 90 ARG A CA 1
ATOM 685 C C . ARG A 1 90 ? 10.641 11.961 8.766 1 96.25 90 ARG A C 1
ATOM 687 O O . ARG A 1 90 ? 11.844 11.938 8.492 1 96.25 90 ARG A O 1
ATOM 694 N N . LEU A 1 91 ? 10.117 11.148 9.633 1 97.62 91 LEU A N 1
ATOM 695 C CA . LEU A 1 91 ? 10.773 9.938 10.125 1 97.62 91 LEU A CA 1
ATOM 696 C C . LEU A 1 91 ? 10.219 8.703 9.43 1 97.62 91 LEU A C 1
ATOM 698 O O . LEU A 1 91 ? 9 8.508 9.375 1 97.62 91 LEU A O 1
ATOM 702 N N . THR A 1 92 ? 11.062 7.918 8.883 1 97.31 92 THR A N 1
ATOM 703 C CA . THR A 1 92 ? 10.68 6.672 8.219 1 97.31 92 THR A CA 1
ATOM 704 C C . THR A 1 92 ? 11.438 5.488 8.812 1 97.31 92 THR A C 1
ATOM 706 O O . THR A 1 92 ? 12.672 5.504 8.867 1 97.31 92 THR A O 1
ATOM 709 N N . LEU A 1 93 ? 10.75 4.523 9.297 1 97.81 93 LEU A N 1
ATOM 710 C CA . LEU A 1 93 ? 11.289 3.285 9.852 1 97.81 93 LEU A CA 1
ATOM 711 C C . LEU A 1 93 ? 10.914 2.094 8.977 1 97.81 93 LEU A C 1
ATOM 713 O O . LEU A 1 93 ? 9.734 1.758 8.852 1 97.81 93 LEU A O 1
ATOM 717 N N . THR A 1 94 ? 11.891 1.478 8.391 1 96.25 94 THR A N 1
ATOM 718 C CA . THR A 1 94 ? 11.609 0.39 7.461 1 96.25 94 THR A CA 1
ATOM 719 C C . THR A 1 94 ? 12.273 -0.904 7.93 1 96.25 94 THR A C 1
ATOM 721 O O . THR A 1 94 ? 13.398 -0.886 8.438 1 96.25 94 THR A O 1
ATOM 724 N N . ARG A 1 95 ? 11.578 -1.989 7.762 1 95.19 95 ARG A N 1
ATOM 725 C CA . ARG A 1 95 ? 12.102 -3.295 8.156 1 95.19 95 ARG A CA 1
ATOM 726 C C . ARG A 1 95 ? 13.227 -3.738 7.223 1 95.19 95 ARG A C 1
ATOM 728 O O . ARG A 1 95 ? 13.133 -3.576 6.004 1 95.19 95 ARG A O 1
ATOM 735 N N . ARG A 1 96 ? 14.281 -4.234 7.828 1 91.5 96 ARG A N 1
ATOM 736 C CA . ARG A 1 96 ? 15.359 -4.848 7.055 1 91.5 96 ARG A CA 1
ATOM 737 C C . ARG A 1 96 ? 14.977 -6.258 6.613 1 91.5 96 ARG A C 1
ATOM 739 O O . ARG A 1 96 ? 14 -6.82 7.098 1 91.5 96 ARG A O 1
ATOM 746 N N . ASP A 1 97 ? 15.594 -6.73 5.582 1 83.44 97 ASP A N 1
ATOM 747 C CA . ASP A 1 97 ? 15.43 -8.109 5.129 1 83.44 97 ASP A CA 1
ATOM 748 C C . ASP A 1 97 ? 16.719 -8.641 4.508 1 83.44 97 ASP A C 1
ATOM 750 O O . ASP A 1 97 ? 17.516 -7.871 3.961 1 83.44 97 ASP A O 1
ATOM 754 N N . ASP A 1 98 ? 16.906 -9.969 4.742 1 69.94 98 ASP A N 1
ATOM 755 C CA . ASP A 1 98 ? 18.094 -10.602 4.148 1 69.94 98 ASP A CA 1
ATOM 756 C C . ASP A 1 98 ? 17.734 -11.297 2.834 1 69.94 98 ASP A C 1
ATOM 758 O O . ASP A 1 98 ? 18.516 -12.086 2.314 1 69.94 98 ASP A O 1
ATOM 762 N N . GLY A 1 99 ? 16.578 -10.953 2.336 1 64.81 99 GLY A N 1
ATOM 763 C CA . GLY A 1 99 ? 16.141 -11.531 1.077 1 64.81 99 GLY A CA 1
ATOM 764 C C . GLY A 1 99 ? 15.312 -12.789 1.256 1 64.81 99 GLY A C 1
ATOM 765 O O . GLY A 1 99 ? 14.859 -13.391 0.277 1 64.81 99 GLY A O 1
ATOM 766 N N . ARG A 1 100 ? 15.148 -13.234 2.381 1 62.56 100 ARG A N 1
ATOM 767 C CA . ARG A 1 100 ? 14.375 -14.445 2.621 1 62.56 100 ARG A CA 1
ATOM 768 C C . ARG A 1 100 ? 13.133 -14.156 3.453 1 62.56 100 ARG A C 1
ATOM 770 O O . ARG A 1 100 ? 12.508 -15.07 3.998 1 62.56 100 ARG A O 1
ATOM 777 N N . TRP A 1 101 ? 12.852 -12.945 3.527 1 64.94 101 TRP A N 1
ATOM 778 C CA . TRP A 1 101 ? 11.695 -12.445 4.262 1 64.94 101 TRP A CA 1
ATOM 779 C C . TRP A 1 101 ? 11.695 -12.961 5.699 1 64.94 101 TRP A C 1
ATOM 781 O O . TRP A 1 101 ? 10.641 -13.211 6.277 1 64.94 101 TRP A O 1
ATOM 791 N N . ASN A 1 102 ? 12.938 -13.203 6.07 1 65.19 102 ASN A N 1
ATOM 792 C CA . ASN A 1 102 ? 13.094 -13.562 7.477 1 65.19 102 ASN A CA 1
ATOM 793 C C . ASN A 1 102 ? 12.859 -12.359 8.391 1 65.19 102 ASN A C 1
ATOM 795 O O . ASN A 1 102 ? 13.188 -11.227 8.023 1 65.19 102 ASN A O 1
ATOM 799 N N . LEU A 1 103 ? 12.078 -12.57 9.445 1 63.47 103 LEU A N 1
ATOM 800 C CA . LEU A 1 103 ? 11.602 -11.523 10.352 1 63.47 103 LEU A CA 1
ATOM 801 C C . LEU A 1 103 ? 12.672 -11.164 11.375 1 63.47 103 LEU A C 1
ATOM 803 O O . LEU A 1 103 ? 12.453 -10.289 12.219 1 63.47 103 LEU A O 1
ATOM 807 N N . GLU A 1 104 ? 13.75 -11.648 11.25 1 67.5 104 GLU A N 1
ATOM 808 C CA . GLU A 1 104 ? 14.695 -11.43 12.344 1 67.5 104 GLU A CA 1
ATOM 809 C C . GLU A 1 104 ? 15.609 -10.242 12.047 1 67.5 104 GLU A C 1
ATOM 811 O O . GLU A 1 104 ? 16.516 -9.945 12.82 1 67.5 104 GLU A O 1
ATOM 816 N N . ASN A 1 105 ? 15.078 -9.516 11.195 1 74.56 105 ASN A N 1
ATOM 817 C CA . ASN A 1 105 ? 16 -8.438 10.844 1 74.56 105 ASN A CA 1
ATOM 818 C C . ASN A 1 105 ? 15.617 -7.125 11.516 1 74.56 105 ASN A C 1
ATOM 820 O O . ASN A 1 105 ? 14.484 -6.973 11.984 1 74.56 105 ASN A O 1
ATOM 824 N N . GLY A 1 106 ? 16.531 -6.211 11.906 1 90.19 106 GLY A N 1
ATOM 825 C CA . GLY A 1 106 ? 16.344 -4.875 12.453 1 90.19 106 GLY A CA 1
ATOM 826 C C . GLY A 1 106 ? 15.656 -3.926 11.492 1 90.19 106 GLY A C 1
ATOM 827 O O . GLY A 1 106 ? 14.938 -4.363 10.594 1 90.19 106 GLY A O 1
ATOM 828 N N . ALA A 1 107 ? 15.555 -2.764 11.844 1 94.75 107 ALA A N 1
ATOM 829 C CA . ALA A 1 107 ? 14.938 -1.726 11.023 1 94.75 107 ALA A CA 1
ATOM 830 C C . ALA A 1 107 ? 15.906 -0.58 10.758 1 94.75 107 ALA A C 1
ATOM 832 O O . ALA A 1 107 ? 16.891 -0.404 11.492 1 94.75 107 ALA A O 1
ATOM 833 N N . ASP A 1 108 ? 15.742 0.07 9.664 1 94.56 108 ASP A N 1
ATOM 834 C CA . ASP A 1 108 ? 16.469 1.297 9.352 1 94.56 108 ASP A CA 1
ATOM 835 C C . ASP A 1 108 ? 15.609 2.527 9.617 1 94.56 108 ASP A C 1
ATOM 837 O O . ASP A 1 108 ? 14.438 2.566 9.234 1 94.56 108 ASP A O 1
ATOM 841 N N . LEU A 1 109 ? 16.188 3.5 10.297 1 96.5 109 LEU A N 1
ATOM 842 C CA . LEU A 1 109 ? 15.508 4.766 10.539 1 96.5 109 LEU A CA 1
ATOM 843 C C . LEU A 1 109 ? 16.172 5.898 9.766 1 96.5 109 LEU A C 1
ATOM 845 O O . LEU A 1 109 ? 17.391 6.078 9.844 1 96.5 109 LEU A O 1
ATOM 849 N N . SER A 1 110 ? 15.406 6.617 9.008 1 95.44 110 SER A N 1
ATOM 850 C CA . SER A 1 110 ? 15.867 7.832 8.344 1 95.44 110 SER A CA 1
ATOM 851 C C . SER A 1 110 ? 15.039 9.039 8.758 1 95.44 110 SER A C 1
ATOM 853 O O . SER A 1 110 ? 13.836 8.922 9.016 1 95.44 110 SER A O 1
ATOM 855 N N . ILE A 1 111 ? 15.625 10.18 8.867 1 96.19 111 ILE A N 1
ATOM 856 C CA . ILE A 1 111 ? 14.977 11.445 9.172 1 96.19 111 ILE A CA 1
ATOM 857 C C . ILE A 1 111 ? 15.375 12.5 8.133 1 96.19 111 ILE A C 1
ATOM 859 O O . ILE A 1 111 ? 16.562 12.773 7.949 1 96.19 111 ILE A O 1
ATOM 863 N N . PHE A 1 112 ? 14.375 13.031 7.488 1 93.94 112 PHE A N 1
ATOM 864 C CA . PHE A 1 112 ? 14.539 14.102 6.516 1 93.94 112 PHE A CA 1
ATOM 865 C C . PHE A 1 112 ? 13.773 15.352 6.945 1 93.94 112 PHE A C 1
ATOM 867 O O . PHE A 1 112 ? 12.719 15.25 7.57 1 93.94 112 PHE A O 1
ATOM 874 N N . ALA A 1 113 ? 14.328 16.5 6.625 1 93.88 113 ALA A N 1
ATOM 875 C CA . ALA A 1 113 ? 13.633 17.75 6.898 1 93.88 113 ALA A CA 1
ATOM 876 C C . ALA A 1 113 ? 13.75 18.719 5.715 1 93.88 113 ALA A C 1
ATOM 878 O O . ALA A 1 113 ? 14.781 18.75 5.039 1 93.88 113 ALA A O 1
ATOM 879 N N . LEU A 1 114 ? 12.695 19.438 5.492 1 90.62 114 LEU A N 1
ATOM 880 C CA . LEU A 1 114 ? 12.656 20.391 4.391 1 90.62 114 LEU A CA 1
ATOM 881 C C . LEU A 1 114 ? 11.945 21.672 4.805 1 90.62 114 LEU A C 1
ATOM 883 O O . LEU A 1 114 ? 10.93 21.625 5.5 1 90.62 114 LEU A O 1
ATOM 887 N N . GLU A 1 115 ? 12.508 22.734 4.305 1 92.38 115 GLU A N 1
ATOM 888 C CA . GLU A 1 115 ? 11.812 24.016 4.461 1 92.38 115 GLU A CA 1
ATOM 889 C C . GLU A 1 115 ? 10.602 24.094 3.541 1 92.38 115 GLU A C 1
ATOM 891 O O . GLU A 1 115 ? 10.695 23.781 2.352 1 92.38 115 GLU A O 1
ATOM 896 N N . THR A 1 116 ? 9.523 24.344 4.145 1 86.69 116 THR A N 1
ATOM 897 C CA . THR A 1 116 ? 8.305 24.562 3.367 1 86.69 116 THR A CA 1
ATOM 898 C C . THR A 1 116 ? 7.57 25.812 3.84 1 86.69 116 THR A C 1
ATOM 900 O O . THR A 1 116 ? 7.688 26.203 5 1 86.69 116 THR A O 1
ATOM 903 N N . ALA A 1 117 ? 6.953 26.484 2.867 1 77.75 117 ALA A N 1
ATOM 904 C CA . ALA A 1 117 ? 6.156 27.656 3.219 1 77.75 117 ALA A CA 1
ATOM 905 C C . ALA A 1 117 ? 4.91 27.266 4.004 1 77.75 117 ALA A C 1
ATOM 907 O O . ALA A 1 117 ? 4.418 26.141 3.867 1 77.75 117 ALA A O 1
ATOM 908 N N . ASP A 1 118 ? 4.578 28.125 4.883 1 68.69 118 ASP A N 1
ATOM 909 C CA . ASP A 1 118 ? 3.338 27.891 5.617 1 68.69 118 ASP A CA 1
ATOM 910 C C . ASP A 1 118 ? 2.156 27.734 4.66 1 68.69 118 ASP A C 1
ATOM 912 O O . ASP A 1 118 ? 2.045 28.469 3.676 1 68.69 118 ASP A O 1
ATOM 916 N N . SER A 1 119 ? 1.526 26.578 4.832 1 64.81 119 SER A N 1
ATOM 917 C CA . SER A 1 119 ? 0.329 26.359 4.027 1 64.81 119 SER A CA 1
ATOM 918 C C . SER A 1 119 ? -0.852 27.156 4.57 1 64.81 119 SER A C 1
ATOM 920 O O . SER A 1 119 ? -1.236 27 5.73 1 64.81 119 SER A O 1
ATOM 922 N N . SER A 1 120 ? -1.104 28.312 4.031 1 72.88 120 SER A N 1
ATOM 923 C CA . SER A 1 120 ? -2.244 29.125 4.453 1 72.88 120 SER A CA 1
ATOM 924 C C . SER A 1 120 ? -3.25 29.297 3.322 1 72.88 120 SER A C 1
ATOM 926 O O . SER A 1 120 ? -2.967 28.938 2.174 1 72.88 120 SER A O 1
ATOM 928 N N . GLY A 1 121 ? -4.422 29.422 3.721 1 83.69 121 GLY A N 1
ATOM 929 C CA . GLY A 1 121 ? -5.465 29.734 2.756 1 83.69 121 GLY A CA 1
ATOM 930 C C . GLY A 1 121 ? -6.465 28.609 2.578 1 83.69 121 GLY A C 1
ATOM 931 O O . GLY A 1 121 ? -6.336 27.547 3.199 1 83.69 121 GLY A O 1
ATOM 932 N N . GLU A 1 122 ? -7.41 28.906 1.74 1 92.25 122 GLU A N 1
ATOM 933 C CA . GLU A 1 122 ? -8.492 27.953 1.496 1 92.25 122 GLU A CA 1
ATOM 934 C C . GLU A 1 122 ? -8.078 26.891 0.493 1 92.25 122 GLU A C 1
ATOM 936 O O . GLU A 1 122 ? -7.238 27.141 -0.373 1 92.25 122 GLU A O 1
ATOM 941 N N . LEU A 1 123 ? -8.641 25.766 0.675 1 94.88 123 LEU A N 1
ATOM 942 C CA . LEU A 1 123 ? -8.328 24.625 -0.186 1 94.88 123 LEU A CA 1
ATOM 943 C C . LEU A 1 123 ? -9.492 24.312 -1.117 1 94.88 123 LEU A C 1
ATOM 945 O O . LEU A 1 123 ? -10.648 24.625 -0.804 1 94.88 123 LEU A O 1
ATOM 949 N N . ARG A 1 124 ? -9.156 23.797 -2.205 1 96.81 124 ARG A N 1
ATOM 950 C CA . ARG A 1 124 ? -10.117 23.109 -3.053 1 96.81 124 ARG A CA 1
ATOM 951 C C . ARG A 1 124 ? -9.852 21.594 -3.053 1 96.81 124 ARG A C 1
ATOM 953 O O . ARG A 1 124 ? -8.727 21.156 -3.277 1 96.81 124 ARG A O 1
ATOM 960 N N . ALA A 1 125 ? -10.922 20.828 -2.781 1 97.81 125 ALA A N 1
ATOM 961 C CA . ALA A 1 125 ? -10.758 19.375 -2.736 1 97.81 125 ALA A CA 1
ATOM 962 C C . ALA A 1 125 ? -11.672 18.688 -3.748 1 97.81 125 ALA A C 1
ATOM 964 O O . ALA A 1 125 ? -12.664 19.266 -4.188 1 97.81 125 ALA A O 1
ATOM 965 N N . GLN A 1 126 ? -11.297 17.547 -4.098 1 98.44 126 GLN A N 1
ATOM 966 C CA . GLN A 1 126 ? -12.094 16.703 -4.988 1 98.44 126 GLN A CA 1
ATOM 967 C C . GLN A 1 126 ? -12.406 15.359 -4.336 1 98.44 126 GLN A C 1
ATOM 969 O O . GLN A 1 126 ? -11.531 14.758 -3.707 1 98.44 126 GLN A O 1
ATOM 974 N N . LEU A 1 127 ? -13.688 14.961 -4.426 1 98.12 127 LEU A N 1
ATOM 975 C CA . LEU A 1 127 ? -13.945 13.547 -4.141 1 98.12 127 LEU A CA 1
ATOM 976 C C . LEU A 1 127 ? -13.164 12.656 -5.094 1 98.12 127 LEU A C 1
ATOM 978 O O . LEU A 1 127 ? -13.32 12.742 -6.312 1 98.12 127 LEU A O 1
ATOM 982 N N . SER A 1 128 ? -12.336 11.812 -4.535 1 98.44 128 SER A N 1
ATOM 983 C CA . SER A 1 128 ? -11.461 10.969 -5.348 1 98.44 128 SER A CA 1
ATOM 984 C C . SER A 1 128 ? -12.258 9.898 -6.09 1 98.44 128 SER A C 1
ATOM 986 O O . SER A 1 128 ? -13.188 9.305 -5.527 1 98.44 128 SER A O 1
ATOM 988 N N . PRO A 1 129 ? -11.875 9.625 -7.344 1 97.5 129 PRO A N 1
ATOM 989 C CA . PRO A 1 129 ? -12.453 8.445 -7.996 1 97.5 129 PRO A CA 1
ATOM 990 C C . PRO A 1 129 ? -11.953 7.133 -7.398 1 97.5 129 PRO A C 1
ATOM 992 O O . PRO A 1 129 ? -12.547 6.078 -7.645 1 97.5 129 PRO A O 1
ATOM 995 N N . HIS A 1 130 ? -10.852 7.172 -6.699 1 97.81 130 HIS A N 1
ATOM 996 C CA . HIS A 1 130 ? -10.312 5.988 -6.039 1 97.81 130 HIS A CA 1
ATOM 997 C C . HIS A 1 130 ? -10.977 5.766 -4.684 1 97.81 130 HIS A C 1
ATOM 999 O O . HIS A 1 130 ? -11.328 6.723 -3.994 1 97.81 130 HIS A O 1
ATOM 1005 N N . ARG A 1 131 ? -11.062 4.508 -4.344 1 97.56 131 ARG A N 1
ATOM 1006 C CA . ARG A 1 131 ? -11.742 4.141 -3.109 1 97.56 131 ARG A CA 1
ATOM 1007 C C . ARG A 1 131 ? -10.797 3.438 -2.145 1 97.56 131 ARG A C 1
ATOM 1009 O O . ARG A 1 131 ? -9.766 2.902 -2.561 1 97.56 131 ARG A O 1
ATOM 1016 N N . THR A 1 132 ? -11.125 3.52 -0.887 1 96.94 132 THR A N 1
ATOM 1017 C CA . THR A 1 132 ? -10.422 2.775 0.155 1 96.94 132 THR A CA 1
ATOM 1018 C C . THR A 1 132 ? -11.352 1.75 0.803 1 96.94 132 THR A C 1
ATOM 1020 O O . THR A 1 132 ? -12.492 1.588 0.382 1 96.94 132 THR A O 1
ATOM 1023 N N . GLU A 1 133 ? -10.773 0.929 1.754 1 96.31 133 GLU A N 1
ATOM 1024 C CA . GLU A 1 133 ? -11.492 -0.175 2.381 1 96.31 133 GLU A CA 1
ATOM 1025 C C . GLU A 1 133 ? -11.195 -0.249 3.875 1 96.31 133 GLU A C 1
ATOM 1027 O O . GLU A 1 133 ? -10.039 -0.373 4.281 1 96.31 133 GLU A O 1
ATOM 1032 N N . ALA A 1 134 ? -12.281 -0.248 4.66 1 95.81 134 ALA A N 1
ATOM 1033 C CA . ALA A 1 134 ? -12.148 -0.176 6.113 1 95.81 134 ALA A CA 1
ATOM 1034 C C . ALA A 1 134 ? -11.508 -1.442 6.668 1 95.81 134 ALA A C 1
ATOM 1036 O O . ALA A 1 134 ? -10.836 -1.402 7.707 1 95.81 134 ALA A O 1
ATOM 1037 N N . LYS A 1 135 ? -11.695 -2.533 6.023 1 96.31 135 LYS A N 1
ATOM 1038 C CA . LYS A 1 135 ? -11.195 -3.807 6.539 1 96.31 135 LYS A CA 1
ATOM 1039 C C . LYS A 1 135 ? -9.938 -4.242 5.805 1 96.31 135 LYS A C 1
ATOM 1041 O O . LYS A 1 135 ? -9.57 -5.418 5.836 1 96.31 135 LYS A O 1
ATOM 1046 N N . ARG A 1 136 ? -9.312 -3.373 5.121 1 96.94 136 ARG A N 1
ATOM 1047 C CA . ARG A 1 136 ? -8.039 -3.713 4.5 1 96.94 136 ARG A CA 1
ATOM 1048 C C . ARG A 1 136 ? -6.988 -4.047 5.559 1 96.94 136 ARG A C 1
ATOM 1050 O O . ARG A 1 136 ? -7.074 -3.58 6.695 1 96.94 136 ARG A O 1
ATOM 1057 N N . ALA A 1 137 ? -6.023 -4.852 5.211 1 97.69 137 ALA A N 1
ATOM 1058 C CA . ALA A 1 137 ? -4.938 -5.168 6.133 1 97.69 137 ALA A CA 1
ATOM 1059 C C . ALA A 1 137 ? -4.203 -3.904 6.566 1 97.69 137 ALA A C 1
ATOM 1061 O O . ALA A 1 137 ? -3.838 -3.072 5.734 1 97.69 137 ALA A O 1
ATOM 1062 N N . LEU A 1 138 ? -4.07 -3.74 7.902 1 98 138 LEU A N 1
ATOM 1063 C CA . LEU A 1 138 ? -3.322 -2.654 8.531 1 98 138 LEU A CA 1
ATOM 1064 C C . LEU A 1 138 ? -4.031 -1.32 8.328 1 98 138 LEU A C 1
ATOM 1066 O O . LEU A 1 138 ? -3.387 -0.273 8.25 1 98 138 LEU A O 1
ATOM 1070 N N . ALA A 1 139 ? -5.355 -1.361 8.148 1 97 139 ALA A N 1
ATOM 1071 C CA . ALA A 1 139 ? -6.137 -0.127 8.133 1 97 139 ALA A CA 1
ATOM 1072 C C . ALA A 1 139 ? -5.875 0.706 9.383 1 97 139 ALA A C 1
ATOM 1074 O O . ALA A 1 139 ? -5.793 0.167 10.492 1 97 139 ALA A O 1
ATOM 1075 N N . GLY A 1 140 ? -5.664 1.979 9.164 1 97.06 140 GLY A N 1
ATOM 1076 C CA . GLY A 1 140 ? -5.473 2.881 10.289 1 97.06 140 GLY A CA 1
ATOM 1077 C C . GLY A 1 140 ? -4.027 2.975 10.734 1 97.06 140 GLY A C 1
ATOM 1078 O O . GLY A 1 140 ? -3.707 3.705 11.68 1 97.06 140 GLY A O 1
ATOM 1079 N N . VAL A 1 141 ? -3.146 2.236 10.148 1 98.25 141 VAL A N 1
ATOM 1080 C CA . VAL A 1 141 ? -1.716 2.277 10.438 1 98.25 141 VAL A CA 1
ATOM 1081 C C . VAL A 1 141 ? -0.993 3.061 9.344 1 98.25 141 VAL A C 1
ATOM 1083 O O . VAL A 1 141 ? -1.241 2.848 8.156 1 98.25 141 VAL A O 1
ATOM 1086 N N . LYS A 1 142 ? -0.212 4.004 9.711 1 98.38 142 LYS A N 1
ATOM 1087 C CA . LYS A 1 142 ? 0.499 4.82 8.727 1 98.38 142 LYS A CA 1
ATOM 1088 C C . LYS A 1 142 ? 1.746 4.102 8.219 1 98.38 142 LYS A C 1
ATOM 1090 O O . LYS A 1 142 ? 2.854 4.363 8.688 1 98.38 142 LYS A O 1
ATOM 1095 N N . ILE A 1 143 ? 1.624 3.271 7.184 1 98.62 143 ILE A N 1
ATOM 1096 C CA . ILE A 1 143 ? 2.691 2.412 6.684 1 98.62 143 ILE A CA 1
ATOM 1097 C C . ILE A 1 143 ? 3.277 3.004 5.406 1 98.62 143 ILE A C 1
ATOM 1099 O O . ILE A 1 143 ? 2.686 3.902 4.801 1 98.62 143 ILE A O 1
ATOM 1103 N N . THR A 1 144 ? 4.434 2.443 4.996 1 98.38 144 THR A N 1
ATOM 1104 C CA . THR A 1 144 ? 5.133 2.982 3.838 1 98.38 144 THR A CA 1
ATOM 1105 C C . THR A 1 144 ? 4.535 2.439 2.543 1 98.38 144 THR A C 1
ATOM 1107 O O . THR A 1 144 ? 4.859 2.918 1.454 1 98.38 144 THR A O 1
ATOM 1110 N N . SER A 1 145 ? 3.715 1.407 2.6 1 98.56 145 SER A N 1
ATOM 1111 C CA . SER A 1 145 ? 2.838 1.117 1.471 1 98.56 145 SER A CA 1
ATOM 1112 C C . SER A 1 145 ? 1.793 2.213 1.287 1 98.56 145 SER A C 1
ATOM 1114 O O . SER A 1 145 ? 0.594 1.968 1.437 1 98.56 145 SER A O 1
ATOM 1116 N N . TYR A 1 146 ? 2.291 3.369 0.886 1 97.75 146 TYR A N 1
ATOM 1117 C CA . TYR A 1 146 ? 1.509 4.598 0.931 1 97.75 146 TYR A CA 1
ATOM 1118 C C . TYR A 1 146 ? 1.205 5.105 -0.474 1 97.75 146 TYR A C 1
ATOM 1120 O O . TYR A 1 146 ? 0.456 6.066 -0.646 1 97.75 146 TYR A O 1
ATOM 1128 N N . LEU A 1 147 ? 1.633 4.453 -1.502 1 97.81 147 LEU A N 1
ATOM 1129 C CA . LEU A 1 147 ? 1.536 4.938 -2.875 1 97.81 147 LEU A CA 1
ATOM 1130 C C . LEU A 1 147 ? 0.081 5.164 -3.27 1 97.81 147 LEU A C 1
ATOM 1132 O O . LEU A 1 147 ? -0.243 6.164 -3.912 1 97.81 147 LEU A O 1
ATOM 1136 N N . PRO A 1 148 ? -0.847 4.305 -2.869 1 97.88 148 PRO A N 1
ATOM 1137 C CA . PRO A 1 148 ? -2.227 4.555 -3.291 1 97.88 148 PRO A CA 1
ATOM 1138 C C . PRO A 1 148 ? -2.779 5.875 -2.76 1 97.88 148 PRO A C 1
ATOM 1140 O O . PRO A 1 148 ? -3.496 6.578 -3.473 1 97.88 148 PRO A O 1
ATOM 1143 N N . TYR A 1 149 ? -2.479 6.242 -1.54 1 97.44 149 TYR A N 1
ATOM 1144 C CA . TYR A 1 149 ? -2.906 7.52 -0.981 1 97.44 149 TYR A CA 1
ATOM 1145 C C . TYR A 1 149 ? -2.217 8.68 -1.686 1 97.44 149 TYR A C 1
ATOM 1147 O O . TYR A 1 149 ? -2.869 9.648 -2.078 1 97.44 149 TYR A O 1
ATOM 1155 N N . PHE A 1 150 ? -0.944 8.516 -1.819 1 96.38 150 PHE A N 1
ATOM 1156 C CA . PHE A 1 150 ? -0.188 9.547 -2.52 1 96.38 150 PHE A CA 1
ATOM 1157 C C . PHE A 1 150 ? -0.7 9.719 -3.943 1 96.38 150 PHE A C 1
ATOM 1159 O O . PHE A 1 150 ? -0.802 10.844 -4.438 1 96.38 150 PHE A O 1
ATOM 1166 N N . TRP A 1 151 ? -1.017 8.594 -4.59 1 97.12 151 TRP A N 1
ATOM 1167 C CA . TRP A 1 151 ? -1.515 8.602 -5.961 1 97.12 151 TRP A CA 1
ATOM 1168 C C . TRP A 1 151 ? -2.82 9.383 -6.062 1 97.12 151 TRP A C 1
ATOM 1170 O O . TRP A 1 151 ? -2.992 10.203 -6.965 1 97.12 151 TRP A O 1
ATOM 1180 N N . ALA A 1 152 ? -3.73 9.117 -5.152 1 97.75 152 ALA A N 1
ATOM 1181 C CA . ALA A 1 152 ? -4.996 9.844 -5.129 1 97.75 152 ALA A CA 1
ATOM 1182 C C . ALA A 1 152 ? -4.77 11.344 -4.992 1 97.75 152 ALA A C 1
ATOM 1184 O O . ALA A 1 152 ? -5.391 12.141 -5.695 1 97.75 152 ALA A O 1
ATOM 1185 N N . TRP A 1 153 ? -3.906 11.727 -4.125 1 97 153 TRP A N 1
ATOM 1186 C CA . TRP A 1 153 ? -3.562 13.133 -3.945 1 97 153 TRP A CA 1
ATOM 1187 C C . TRP A 1 153 ? -2.957 13.711 -5.219 1 97 153 TRP A C 1
ATOM 1189 O O . TRP A 1 153 ? -3.359 14.789 -5.672 1 97 153 TRP A O 1
ATOM 1199 N N . ARG A 1 154 ? -1.979 13.008 -5.746 1 94.69 154 ARG A N 1
ATOM 1200 C CA . ARG A 1 154 ? -1.258 13.453 -6.93 1 94.69 154 ARG A CA 1
ATOM 1201 C C . ARG A 1 154 ? -2.211 13.68 -8.102 1 94.69 154 ARG A C 1
ATOM 1203 O O . ARG A 1 154 ? -2.09 14.664 -8.828 1 94.69 154 ARG A O 1
ATOM 1210 N N . GLU A 1 155 ? -3.129 12.781 -8.289 1 96.31 155 GLU A N 1
ATOM 1211 C CA . GLU A 1 155 ? -4.102 12.922 -9.367 1 96.31 155 GLU A CA 1
ATOM 1212 C C . GLU A 1 155 ? -4.988 14.148 -9.164 1 96.31 155 GLU A C 1
ATOM 1214 O O . GLU A 1 155 ? -5.289 14.867 -10.109 1 96.31 155 GLU A O 1
ATOM 1219 N N . ALA A 1 156 ? -5.465 14.336 -7.945 1 97.44 156 ALA A N 1
ATOM 1220 C CA . ALA A 1 156 ? -6.223 15.539 -7.633 1 97.44 156 ALA A CA 1
ATOM 1221 C C . ALA A 1 156 ? -5.406 16.797 -7.926 1 97.44 156 ALA A C 1
ATOM 1223 O O . ALA A 1 156 ? -5.91 17.75 -8.531 1 97.44 156 ALA A O 1
ATOM 1224 N N . LYS A 1 157 ? -4.125 16.797 -7.551 1 95.69 157 LYS A N 1
ATOM 1225 C CA . LYS A 1 157 ? -3.24 17.938 -7.773 1 95.69 157 LYS A CA 1
ATOM 1226 C C . LYS A 1 157 ? -3.084 18.234 -9.258 1 95.69 157 LYS A C 1
ATOM 1228 O O . LYS A 1 157 ? -3.123 19.391 -9.68 1 95.69 157 LYS A O 1
ATOM 1233 N N . LYS A 1 158 ? -2.941 17.219 -10.031 1 94.88 158 LYS A N 1
ATOM 1234 C CA . LYS A 1 158 ? -2.82 17.375 -11.477 1 94.88 158 LYS A CA 1
ATOM 1235 C C . LYS A 1 158 ? -4.059 18.031 -12.062 1 94.88 158 LYS A C 1
ATOM 1237 O O . LYS A 1 158 ? -3.975 18.734 -13.078 1 94.88 158 LYS A O 1
ATOM 1242 N N . ARG A 1 159 ? -5.156 17.859 -11.406 1 96.94 159 ARG A N 1
ATOM 1243 C CA . ARG A 1 159 ? -6.414 18.422 -11.891 1 96.94 159 ARG A CA 1
ATOM 1244 C C . ARG A 1 159 ? -6.691 19.781 -11.266 1 96.94 159 ARG A C 1
ATOM 1246 O O . ARG A 1 159 ? -7.746 20.375 -11.492 1 96.94 159 ARG A O 1
ATOM 1253 N N . GLY A 1 160 ? -5.801 20.25 -10.414 1 96.62 160 GLY A N 1
ATOM 1254 C CA . GLY A 1 160 ? -5.887 21.609 -9.891 1 96.62 160 GLY A CA 1
ATOM 1255 C C . GLY A 1 160 ? -6.449 21.672 -8.484 1 96.62 160 GLY A C 1
ATOM 1256 O O . GLY A 1 160 ? -6.758 22.75 -7.984 1 96.62 160 GLY A O 1
ATOM 1257 N N . TYR A 1 161 ? -6.645 20.547 -7.867 1 97.81 161 TYR A N 1
ATOM 1258 C CA . TYR A 1 161 ? -7.152 20.531 -6.5 1 97.81 161 TYR A CA 1
ATOM 1259 C C . TYR A 1 161 ? -6.016 20.406 -5.496 1 97.81 161 TYR A C 1
ATOM 1261 O O . TYR A 1 161 ? -4.898 20.016 -5.855 1 97.81 161 TYR A O 1
ATOM 1269 N N . ASP A 1 162 ? -6.305 20.719 -4.254 1 96.38 162 ASP A N 1
ATOM 1270 C CA . ASP A 1 162 ? -5.277 20.719 -3.219 1 96.38 162 ASP A CA 1
ATOM 1271 C C . ASP A 1 162 ? -5.281 19.406 -2.445 1 96.38 162 ASP A C 1
ATOM 1273 O O . ASP A 1 162 ? -4.285 19.047 -1.812 1 96.38 162 ASP A O 1
ATOM 1277 N N . GLU A 1 163 ? -6.391 18.75 -2.412 1 97.62 163 GLU A N 1
ATOM 1278 C CA . GLU A 1 163 ? -6.535 17.5 -1.661 1 97.62 163 GLU A CA 1
ATOM 1279 C C . GLU A 1 163 ? -7.574 16.594 -2.303 1 97.62 163 GLU A C 1
ATOM 1281 O O . GLU A 1 163 ? -8.43 17.047 -3.055 1 97.62 163 GLU A O 1
ATOM 1286 N N . ALA A 1 164 ? -7.477 15.352 -2.039 1 98.44 164 ALA A N 1
ATOM 1287 C CA . ALA A 1 164 ? -8.453 14.336 -2.439 1 98.44 164 ALA A CA 1
ATOM 1288 C C . ALA A 1 164 ? -9.172 13.758 -1.226 1 98.44 164 ALA A C 1
ATOM 1290 O O . ALA A 1 164 ? -8.531 13.422 -0.223 1 98.44 164 ALA A O 1
ATOM 1291 N N . ILE A 1 165 ? -10.477 13.656 -1.289 1 98.31 165 ILE A N 1
ATOM 1292 C CA . ILE A 1 165 ? -11.266 13.016 -0.247 1 98.31 165 ILE A CA 1
ATOM 1293 C C . ILE A 1 165 ? -11.578 11.57 -0.649 1 98.31 165 ILE A C 1
ATOM 1295 O O . ILE A 1 165 ? -12.164 11.328 -1.707 1 98.31 165 ILE A O 1
ATOM 1299 N N . LEU A 1 166 ? -11.203 10.68 0.16 1 98.5 166 LEU A N 1
ATOM 1300 C CA . LEU A 1 166 ? -11.383 9.258 -0.113 1 98.5 166 LEU A CA 1
ATOM 1301 C C . LEU A 1 166 ? -12.648 8.727 0.544 1 98.5 166 LEU A C 1
ATOM 1303 O O . LEU A 1 166 ? -12.938 9.047 1.701 1 98.5 166 LEU A O 1
ATOM 1307 N N . ARG A 1 167 ? -13.375 7.965 -0.207 1 97.62 167 ARG A N 1
ATOM 1308 C CA . ARG A 1 167 ? -14.547 7.227 0.248 1 97.62 167 ARG A CA 1
ATOM 1309 C C . ARG A 1 167 ? -14.352 5.723 0.073 1 97.62 167 ARG A C 1
ATOM 1311 O O . ARG A 1 167 ? -13.398 5.289 -0.582 1 97.62 167 ARG A O 1
ATOM 1318 N N . ASP A 1 168 ? -15.188 4.926 0.73 1 96.12 168 ASP A N 1
ATOM 1319 C CA . ASP A 1 168 ? -15.117 3.482 0.516 1 96.12 168 ASP A CA 1
ATOM 1320 C C . ASP A 1 168 ? -16.031 3.049 -0.629 1 96.12 168 ASP A C 1
ATOM 1322 O O . ASP A 1 168 ? -16.516 3.885 -1.394 1 96.12 168 ASP A O 1
ATOM 1326 N N . GLY A 1 169 ? -16.156 1.769 -0.821 1 92.06 169 GLY A N 1
ATOM 1327 C CA . GLY A 1 169 ? -16.922 1.231 -1.935 1 92.06 169 GLY A CA 1
ATOM 1328 C C . GLY A 1 169 ? -18.406 1.577 -1.865 1 92.06 169 GLY A C 1
ATOM 1329 O O . GLY A 1 169 ? -19.109 1.487 -2.869 1 92.06 169 GLY A O 1
ATOM 1330 N N . GLU A 1 170 ? -18.875 1.968 -0.697 1 92.19 170 GLU A N 1
ATOM 1331 C CA . GLU A 1 170 ? -20.266 2.354 -0.499 1 92.19 170 GLU A CA 1
ATOM 1332 C C . GLU A 1 170 ? -20.422 3.871 -0.45 1 92.19 170 GLU A C 1
ATOM 1334 O O . GLU A 1 170 ? -21.453 4.383 0.001 1 92.19 170 GLU A O 1
ATOM 1339 N N . ASP A 1 171 ? -19.391 4.566 -0.755 1 94.56 171 ASP A N 1
ATOM 1340 C CA . ASP A 1 171 ? -19.344 6.023 -0.827 1 94.56 171 ASP A CA 1
ATOM 1341 C C . ASP A 1 171 ? -19.391 6.645 0.567 1 94.56 171 ASP A C 1
ATOM 1343 O O . ASP A 1 171 ? -19.875 7.77 0.733 1 94.56 171 ASP A O 1
ATOM 1347 N N . VAL A 1 172 ? -19.047 5.891 1.504 1 96.81 172 VAL A N 1
ATOM 1348 C CA . VAL A 1 172 ? -18.875 6.426 2.85 1 96.81 172 VAL A CA 1
ATOM 1349 C C . VAL A 1 172 ? -17.562 7.207 2.932 1 96.81 172 VAL A C 1
ATOM 1351 O O . VAL A 1 172 ? -16.516 6.719 2.512 1 96.81 172 VAL A O 1
ATOM 1354 N N . TRP A 1 173 ? -17.625 8.453 3.5 1 97.88 173 TRP A N 1
ATOM 1355 C CA . TRP A 1 173 ? -16.438 9.305 3.625 1 97.88 173 TRP A CA 1
ATOM 1356 C C . TRP A 1 173 ? -15.445 8.719 4.625 1 97.88 173 TRP A C 1
ATOM 1358 O O . TRP A 1 173 ? -15.844 8.266 5.703 1 97.88 173 TRP A O 1
ATOM 1368 N N . CYS A 1 174 ? -14.18 8.758 4.254 1 98.12 174 CYS A N 1
ATOM 1369 C CA . CYS A 1 174 ? -13.188 8.156 5.133 1 98.12 174 CYS A CA 1
ATOM 1370 C C . CYS A 1 174 ? -12.172 9.188 5.605 1 98.12 174 CYS A C 1
ATOM 1372 O O . CYS A 1 174 ? -12 9.391 6.809 1 98.12 174 CYS A O 1
ATOM 1374 N N . GLU A 1 175 ? -11.492 9.836 4.75 1 98.44 175 GLU A N 1
ATOM 1375 C CA . GLU A 1 175 ? -10.422 10.773 5.078 1 98.44 175 GLU A CA 1
ATOM 1376 C C . GLU A 1 175 ? -9.922 11.492 3.828 1 98.44 175 GLU A C 1
ATOM 1378 O O . GLU A 1 175 ? -10.32 11.164 2.711 1 98.44 175 GLU A O 1
ATOM 1383 N N . GLY A 1 176 ? -9.164 12.523 4.02 1 98.12 176 GLY A N 1
ATOM 1384 C CA . GLY A 1 176 ? -8.336 13.016 2.936 1 98.12 176 GLY A CA 1
ATOM 1385 C C . GLY A 1 176 ? -7.141 12.125 2.641 1 98.12 176 GLY A C 1
ATOM 1386 O O . GLY A 1 176 ? -6.715 11.352 3.498 1 98.12 176 GLY A O 1
ATOM 1387 N N . ALA A 1 177 ? -6.598 12.25 1.462 1 97.81 177 ALA A N 1
ATOM 1388 C CA . ALA A 1 177 ? -5.43 11.453 1.094 1 97.81 177 ALA A CA 1
ATOM 1389 C C . ALA A 1 177 ? -4.27 11.711 2.049 1 97.81 177 ALA A C 1
ATOM 1391 O O . ALA A 1 177 ? -3.484 10.805 2.342 1 97.81 177 ALA A O 1
ATOM 1392 N N . ARG A 1 178 ? -4.164 12.93 2.555 1 96.62 178 ARG A N 1
ATOM 1393 C CA . ARG A 1 178 ? -3.062 13.289 3.439 1 96.62 178 ARG A CA 1
ATOM 1394 C C . ARG A 1 178 ? -3.57 14.047 4.664 1 96.62 178 ARG A C 1
ATOM 1396 O O . ARG A 1 178 ? -2.85 14.867 5.238 1 96.62 178 ARG A O 1
ATOM 1403 N N . SER A 1 179 ? -4.848 13.836 5.004 1 97.75 179 SER A N 1
ATOM 1404 C CA . SER A 1 179 ? -5.438 14.641 6.066 1 97.75 179 SER A CA 1
ATOM 1405 C C . SER A 1 179 ? -6.703 13.992 6.613 1 97.75 179 SER A C 1
ATOM 1407 O O . SER A 1 179 ? -7.141 12.953 6.117 1 97.75 179 SER A O 1
ATOM 1409 N N . THR A 1 180 ? -7.164 14.586 7.711 1 98.31 180 THR A N 1
ATOM 1410 C CA . THR A 1 180 ? -8.477 14.266 8.258 1 98.31 180 THR A CA 1
ATOM 1411 C C . THR A 1 180 ? -9.492 15.344 7.891 1 98.31 180 THR A C 1
ATOM 1413 O O . THR A 1 180 ? -9.188 16.531 7.922 1 98.31 180 THR A O 1
ATOM 1416 N N . ILE A 1 181 ? -10.703 14.906 7.57 1 98.12 181 ILE A N 1
ATOM 1417 C CA . ILE A 1 181 ? -11.734 15.859 7.172 1 98.12 181 ILE A CA 1
ATOM 1418 C C . ILE A 1 181 ? -12.711 16.078 8.328 1 98.12 181 ILE A C 1
ATOM 1420 O O . ILE A 1 181 ? -13.086 15.125 9.016 1 98.12 181 ILE A O 1
ATOM 1424 N N . PHE A 1 182 ? -13.078 17.344 8.539 1 97.94 182 PHE A N 1
ATOM 1425 C CA . PHE A 1 182 ? -14.133 17.766 9.445 1 97.94 182 PHE A CA 1
ATOM 1426 C C . PHE A 1 182 ? -15.125 18.688 8.734 1 97.94 182 PHE A C 1
ATOM 1428 O O . PHE A 1 182 ? -14.758 19.391 7.797 1 97.94 182 PHE A O 1
ATOM 1435 N N . TRP A 1 183 ? -16.328 18.609 9.156 1 97.12 183 TRP A N 1
ATOM 1436 C CA . TRP A 1 183 ? -17.266 19.641 8.734 1 97.12 183 TRP A CA 1
ATOM 1437 C C . TRP A 1 183 ? -18.203 20.031 9.867 1 97.12 183 TRP A C 1
ATOM 1439 O O . TRP A 1 183 ? -18.281 19.328 10.883 1 97.12 183 TRP A O 1
ATOM 1449 N N . VAL A 1 184 ? -18.781 21.234 9.734 1 96.94 184 VAL A N 1
ATOM 1450 C CA . VAL A 1 184 ? -19.641 21.828 10.758 1 96.94 184 VAL A CA 1
ATOM 1451 C C . VAL A 1 184 ? -21.062 21.953 10.242 1 96.94 184 VAL A C 1
ATOM 1453 O O . VAL A 1 184 ? -21.281 22.359 9.094 1 96.94 184 VAL A O 1
ATOM 1456 N N . LYS A 1 185 ? -21.969 21.562 11.031 1 96.12 185 LYS A N 1
ATOM 1457 C CA . LYS A 1 185 ? -23.391 21.781 10.773 1 96.12 185 LYS A CA 1
ATOM 1458 C C . LYS A 1 185 ? -24.125 22.172 12.047 1 96.12 185 LYS A C 1
ATOM 1460 O O . LYS A 1 185 ? -24.062 21.469 13.055 1 96.12 185 LYS A O 1
ATOM 1465 N N . ASN A 1 186 ? -24.734 23.312 12.016 1 95.38 186 ASN A N 1
ATOM 1466 C CA . ASN A 1 186 ? -25.516 23.797 13.141 1 95.38 186 ASN A CA 1
ATOM 1467 C C . ASN A 1 186 ? -24.672 23.859 14.414 1 95.38 186 ASN A C 1
ATOM 1469 O O . ASN A 1 186 ? -25.109 23.391 15.477 1 95.38 186 ASN A O 1
ATOM 1473 N N . GLY A 1 187 ? -23.5 24.203 14.281 1 95.25 187 GLY A N 1
ATOM 1474 C CA . GLY A 1 187 ? -22.625 24.422 15.422 1 95.25 187 GLY A CA 1
ATOM 1475 C C . GLY A 1 187 ? -22.016 23.141 15.961 1 95.25 187 GLY A C 1
ATOM 1476 O O . GLY A 1 187 ? -21.312 23.172 16.969 1 95.25 187 GLY A O 1
ATOM 1477 N N . GLU A 1 188 ? -22.281 22.078 15.281 1 97.44 188 GLU A N 1
ATOM 1478 C CA . GLU A 1 188 ? -21.734 20.797 15.703 1 97.44 188 GLU A CA 1
ATOM 1479 C C . GLU A 1 188 ? -20.656 20.312 14.742 1 97.44 188 GLU A C 1
ATOM 1481 O O . GLU A 1 188 ? -20.656 20.672 13.562 1 97.44 188 GLU A O 1
ATOM 1486 N N . LEU A 1 189 ? -19.766 19.516 15.312 1 98.06 189 LEU A N 1
ATOM 1487 C CA . LEU A 1 189 ? -18.625 19.047 14.547 1 98.06 189 LEU A CA 1
ATOM 1488 C C . LEU A 1 189 ? -18.812 17.594 14.109 1 98.06 189 LEU A C 1
ATOM 1490 O O . LEU A 1 189 ? -19.25 16.766 14.898 1 98.06 189 LEU A O 1
ATOM 1494 N N . PHE A 1 190 ? -18.5 17.328 12.828 1 98.44 190 PHE A N 1
ATOM 1495 C CA . PHE A 1 190 ? -18.641 15.992 12.266 1 98.44 190 PHE A CA 1
ATOM 1496 C C . PHE A 1 190 ? -17.312 15.531 11.664 1 98.44 190 PHE A C 1
ATOM 1498 O O . PHE A 1 190 ? -16.578 16.328 11.086 1 98.44 190 PHE A O 1
ATOM 1505 N N . THR A 1 191 ? -17 14.211 11.805 1 98.62 191 THR A N 1
ATOM 1506 C CA . THR A 1 191 ? -15.867 13.57 11.156 1 98.62 191 THR A CA 1
ATOM 1507 C C . THR A 1 191 ? -16.094 12.062 11.031 1 98.62 191 THR A C 1
ATOM 1509 O O . THR A 1 191 ? -16.797 11.469 11.852 1 98.62 191 THR A O 1
ATOM 1512 N N . PRO A 1 192 ? -15.57 11.453 10.031 1 98.5 192 PRO A N 1
ATOM 1513 C CA . PRO A 1 192 ? -15.695 10 9.953 1 98.5 192 PRO A CA 1
ATOM 1514 C C . PRO A 1 192 ? -15.141 9.289 11.188 1 98.5 192 PRO A C 1
ATOM 1516 O O . PRO A 1 192 ? -14.117 9.711 11.734 1 98.5 192 PRO A O 1
ATOM 1519 N N . SER A 1 193 ? -15.836 8.18 11.602 1 98.38 193 SER A N 1
ATOM 1520 C CA . SER A 1 193 ? -15.32 7.387 12.711 1 98.38 193 SER A CA 1
ATOM 1521 C C . SER A 1 193 ? -14.133 6.527 12.273 1 98.38 193 SER A C 1
ATOM 1523 O O . SER A 1 193 ? -13.914 6.336 11.078 1 98.38 193 SER A O 1
ATOM 1525 N N . LEU A 1 194 ? -13.406 6.023 13.234 1 97.75 194 LEU A N 1
ATOM 1526 C CA . LEU A 1 194 ? -12.258 5.172 12.945 1 97.75 194 LEU A CA 1
ATOM 1527 C C . LEU A 1 194 ? -12.703 3.85 12.328 1 97.75 194 LEU A C 1
ATOM 1529 O O . LEU A 1 194 ? -11.898 3.135 11.727 1 97.75 194 LEU A O 1
ATOM 1533 N N . GLU A 1 195 ? -13.977 3.543 12.398 1 96.81 195 GLU A N 1
ATOM 1534 C CA . GLU A 1 195 ? -14.523 2.332 11.797 1 96.81 195 GLU A CA 1
ATOM 1535 C C . GLU A 1 195 ? -14.453 2.395 10.273 1 96.81 195 GLU A C 1
ATOM 1537 O O . GLU A 1 195 ? -14.586 1.373 9.594 1 96.81 195 GLU A O 1
ATOM 1542 N N . THR A 1 196 ? -14.266 3.561 9.766 1 97.5 196 THR A N 1
ATOM 1543 C CA . THR A 1 196 ? -14.164 3.717 8.32 1 97.5 196 THR A CA 1
ATOM 1544 C C . THR A 1 196 ? -12.773 3.334 7.828 1 97.5 196 THR A C 1
ATOM 1546 O O . THR A 1 196 ? -12.508 3.34 6.625 1 97.5 196 THR A O 1
ATOM 1549 N N . GLY A 1 197 ? -11.844 3.041 8.734 1 96.88 197 GLY A N 1
ATOM 1550 C CA . GLY A 1 197 ? -10.484 2.658 8.375 1 96.88 197 GLY A CA 1
ATOM 1551 C C . GLY A 1 197 ? -9.555 3.842 8.211 1 96.88 197 GLY A C 1
ATOM 1552 O O . GLY A 1 197 ? -8.391 3.676 7.852 1 96.88 197 GLY A O 1
ATOM 1553 N N . CYS A 1 198 ? -10.078 5.031 8.438 1 97.88 198 CYS A N 1
ATOM 1554 C CA . CYS A 1 198 ? -9.242 6.219 8.305 1 97.88 198 CYS A CA 1
ATOM 1555 C C . CYS A 1 198 ? -8.141 6.23 9.352 1 97.88 198 CYS A C 1
ATOM 1557 O O . CYS A 1 198 ? -8.227 5.527 10.359 1 97.88 198 CYS A O 1
ATOM 1559 N N . LEU A 1 199 ? -7.078 6.926 9.086 1 96.94 199 LEU A N 1
ATOM 1560 C CA . LEU A 1 199 ? -5.977 7.066 10.031 1 96.94 199 LEU A CA 1
ATOM 1561 C C . LEU A 1 199 ? -6.426 7.805 11.289 1 96.94 199 LEU A C 1
ATOM 1563 O O . LEU A 1 199 ? -7.164 8.789 11.203 1 96.94 199 LEU A O 1
ATOM 1567 N N . ARG A 1 200 ? -5.996 7.25 12.406 1 95.88 200 ARG A N 1
ATOM 1568 C CA . ARG A 1 200 ? -6.125 8.047 13.617 1 95.88 200 ARG A CA 1
ATOM 1569 C C . ARG A 1 200 ? -5.047 9.125 13.68 1 95.88 200 ARG A C 1
ATOM 1571 O O . ARG A 1 200 ? -4.055 8.977 14.398 1 95.88 200 ARG A O 1
ATOM 1578 N N . GLY A 1 201 ? -5.277 10.133 12.992 1 97.25 201 GLY A N 1
ATOM 1579 C CA . GLY A 1 201 ? -4.289 11.195 12.875 1 97.25 201 GLY A CA 1
ATOM 1580 C C . GLY A 1 201 ? -4.098 11.984 14.156 1 97.25 201 GLY A C 1
ATOM 1581 O O . GLY A 1 201 ? -5.039 12.141 14.938 1 97.25 201 GLY A O 1
ATOM 1582 N N . ILE A 1 202 ? -2.959 12.5 14.312 1 97.75 202 ILE A N 1
ATOM 1583 C CA . ILE A 1 202 ? -2.658 13.359 15.453 1 97.75 202 ILE A CA 1
ATOM 1584 C C . ILE A 1 202 ? -3.475 14.648 15.352 1 97.75 202 ILE A C 1
ATOM 1586 O O . ILE A 1 202 ? -4.027 15.117 16.344 1 97.75 202 ILE A O 1
ATOM 1590 N N . GLY A 1 203 ? -3.574 15.219 14.18 1 96.75 203 GLY A N 1
ATOM 1591 C CA . GLY A 1 203 ? -4.441 16.359 13.961 1 96.75 203 GLY A CA 1
ATOM 1592 C C . GLY A 1 203 ? -5.891 16.094 14.328 1 96.75 203 GLY A C 1
ATOM 1593 O O . GLY A 1 203 ? -6.566 16.969 14.883 1 96.75 203 GLY A O 1
ATOM 1594 N N . ARG A 1 204 ? -6.363 14.969 13.922 1 98 204 ARG A N 1
ATOM 1595 C CA . ARG A 1 204 ? -7.715 14.547 14.281 1 98 204 ARG A CA 1
ATOM 1596 C C . ARG A 1 204 ? -7.898 14.562 15.797 1 98 204 ARG A C 1
ATOM 1598 O O . ARG A 1 204 ? -8.867 15.133 16.312 1 98 204 ARG A O 1
ATOM 1605 N N . ASP A 1 205 ? -6.973 13.93 16.516 1 97.88 205 ASP A N 1
ATOM 1606 C CA . ASP A 1 205 ? -7.062 13.836 17.969 1 97.88 205 ASP A CA 1
ATOM 1607 C C . ASP A 1 205 ? -7.051 15.227 18.609 1 97.88 205 ASP A C 1
ATOM 1609 O O . ASP A 1 205 ? -7.801 15.484 19.547 1 97.88 205 ASP A O 1
ATOM 1613 N N . LEU A 1 206 ? -6.254 16.062 18.094 1 97.5 206 LEU A N 1
ATOM 1614 C CA . LEU A 1 206 ? -6.168 17.422 18.625 1 97.5 206 LEU A CA 1
ATOM 1615 C C . LEU A 1 206 ? -7.477 18.172 18.406 1 97.5 206 LEU A C 1
ATOM 1617 O O . LEU A 1 206 ? -7.934 18.922 19.281 1 97.5 206 LEU A O 1
ATOM 1621 N N . ALA A 1 207 ? -8.102 17.984 17.25 1 97.94 207 ALA A N 1
ATOM 1622 C CA . ALA A 1 207 ? -9.375 18.625 16.969 1 97.94 207 ALA A CA 1
ATOM 1623 C C . ALA A 1 207 ? -10.469 18.141 17.922 1 97.94 207 ALA A C 1
ATOM 1625 O O . ALA A 1 207 ? -11.273 18.938 18.406 1 97.94 207 ALA A O 1
ATOM 1626 N N . LEU A 1 208 ? -10.469 16.906 18.141 1 98.56 208 LEU A N 1
ATOM 1627 C CA . LEU A 1 208 ? -11.453 16.328 19.047 1 98.56 208 LEU A CA 1
ATOM 1628 C C . LEU A 1 208 ? -11.242 16.812 20.469 1 98.56 208 LEU A C 1
ATOM 1630 O O . LEU A 1 208 ? -12.203 17.109 21.188 1 98.56 208 LEU A O 1
ATOM 1634 N N . GLU A 1 209 ? -10.016 16.875 20.906 1 97.81 209 GLU A N 1
ATOM 1635 C CA . GLU A 1 209 ? -9.695 17.406 22.219 1 97.81 209 GLU A CA 1
ATOM 1636 C C . GLU A 1 209 ? -10.141 18.859 22.344 1 97.81 209 GLU A C 1
ATOM 1638 O O . GLU A 1 209 ? -10.711 19.25 23.375 1 97.81 209 GLU A O 1
ATOM 1643 N N . TRP A 1 210 ? -9.82 19.609 21.359 1 97.94 210 TRP A N 1
ATOM 1644 C CA . TRP A 1 210 ? -10.234 21.016 21.312 1 97.94 210 TRP A CA 1
ATOM 1645 C C . TRP A 1 210 ? -11.742 21.141 21.438 1 97.94 210 TRP A C 1
ATOM 1647 O O . TRP A 1 210 ? -12.25 21.953 22.219 1 97.94 210 TRP A O 1
ATOM 1657 N N . ALA A 1 211 ? -12.492 20.391 20.656 1 98.56 211 ALA A N 1
ATOM 1658 C CA . ALA A 1 211 ? -13.945 20.422 20.688 1 98.56 211 ALA A CA 1
ATOM 1659 C C . ALA A 1 211 ? -14.477 20.094 22.078 1 98.56 211 ALA A C 1
ATOM 1661 O O . ALA A 1 211 ? -15.414 20.734 22.562 1 98.56 211 ALA A O 1
ATOM 1662 N N . ALA A 1 212 ? -13.891 19.109 22.688 1 98.25 212 ALA A N 1
ATOM 1663 C CA . ALA A 1 212 ? -14.281 18.734 24.047 1 98.25 212 ALA A CA 1
ATOM 1664 C C . ALA A 1 212 ? -14.047 19.891 25.016 1 98.25 212 ALA A C 1
ATOM 1666 O O . ALA A 1 212 ? -14.898 20.188 25.844 1 98.25 212 ALA A O 1
ATOM 1667 N N . PHE A 1 213 ? -12.938 20.469 24.891 1 96.56 213 PHE A N 1
ATOM 1668 C CA . PHE A 1 213 ? -12.57 21.609 25.734 1 96.56 213 PHE A CA 1
ATOM 1669 C C . PHE A 1 213 ? -13.562 22.75 25.562 1 96.56 213 PHE A C 1
ATOM 1671 O O . PHE A 1 213 ? -13.914 23.438 26.516 1 96.56 213 PHE A O 1
ATOM 1678 N N . GLN A 1 214 ? -14.062 22.938 24.344 1 97.31 214 GLN A N 1
ATOM 1679 C CA . GLN A 1 214 ? -14.961 24.047 24.031 1 97.31 214 GLN A CA 1
ATOM 1680 C C . GLN A 1 214 ? -16.406 23.672 24.297 1 97.31 214 GLN A C 1
ATOM 1682 O O . GLN A 1 214 ? -17.312 24.516 24.203 1 97.31 214 GLN A O 1
ATOM 1687 N N . GLY A 1 215 ? -16.672 22.438 24.547 1 97.94 215 GLY A N 1
ATOM 1688 C CA . GLY A 1 215 ? -18.031 21.953 24.734 1 97.94 215 GLY A CA 1
ATOM 1689 C C . GLY A 1 215 ? -18.812 21.812 23.438 1 97.94 215 GLY A C 1
ATOM 1690 O O . GLY A 1 215 ? -20.047 21.922 23.422 1 97.94 215 GLY A O 1
ATOM 1691 N N . ILE A 1 216 ? -18.125 21.625 22.375 1 98.31 216 ILE A N 1
ATOM 1692 C CA . ILE A 1 216 ? -18.75 21.438 21.062 1 98.31 216 ILE A CA 1
ATOM 1693 C C . ILE A 1 216 ? -19.125 19.969 20.891 1 98.31 216 ILE A C 1
ATOM 1695 O O . ILE A 1 216 ? -18.281 19.078 20.984 1 98.31 216 ILE A O 1
ATOM 1699 N N . PRO A 1 217 ? -20.391 19.703 20.609 1 98.56 217 PRO A N 1
ATOM 1700 C CA . PRO A 1 217 ? -20.75 18.312 20.312 1 98.56 217 PRO A CA 1
ATOM 1701 C C . PRO A 1 217 ? -20.062 17.781 19.062 1 98.56 217 PRO A C 1
ATOM 1703 O O . PRO A 1 217 ? -19.984 18.484 18.047 1 98.56 217 PRO A O 1
ATOM 1706 N N . VAL A 1 218 ? -19.562 16.562 19.172 1 98.69 218 VAL A N 1
ATOM 1707 C CA . VAL A 1 218 ? -18.875 15.938 18.047 1 98.69 218 VAL A CA 1
ATOM 1708 C C . VAL A 1 218 ? -19.594 14.648 17.656 1 98.69 218 VAL A C 1
ATOM 1710 O O . VAL A 1 218 ? -19.969 13.852 18.516 1 98.69 218 VAL A O 1
ATOM 1713 N N . HIS A 1 219 ? -19.812 14.508 16.375 1 98.44 219 HIS A N 1
ATOM 1714 C CA . HIS A 1 219 ? -20.391 13.297 15.805 1 98.44 219 HIS A CA 1
ATOM 1715 C C . HIS A 1 219 ? -19.375 12.539 14.953 1 98.44 219 HIS A C 1
ATOM 1717 O O . HIS A 1 219 ? -18.906 13.055 13.938 1 98.44 219 HIS A O 1
ATOM 1723 N N . GLN A 1 220 ? -19.016 11.375 15.43 1 98.56 220 GLN A N 1
ATOM 1724 C CA . GLN A 1 220 ? -18.188 10.445 14.68 1 98.56 220 GLN A CA 1
ATOM 1725 C C . GLN A 1 220 ? -19 9.281 14.141 1 98.56 220 GLN A C 1
ATOM 1727 O O . GLN A 1 220 ? -19.781 8.672 14.867 1 98.56 220 GLN A O 1
ATOM 1732 N N . GLY A 1 221 ? -18.922 9.039 12.812 1 97.94 221 GLY A N 1
ATOM 1733 C CA . GLY A 1 221 ? -19.75 7.973 12.266 1 97.94 221 GLY A CA 1
ATOM 1734 C C . GLY A 1 221 ? -19.438 7.684 10.805 1 97.94 221 GLY A C 1
ATOM 1735 O O . GLY A 1 221 ? -18.406 8.086 10.289 1 97.94 221 GLY A O 1
ATOM 1736 N N . ARG A 1 222 ? -20.25 6.84 10.273 1 97.81 222 ARG A N 1
ATOM 1737 C CA . ARG A 1 222 ? -20.25 6.551 8.836 1 97.81 222 ARG A CA 1
ATOM 1738 C C . ARG A 1 222 ? -21.188 7.492 8.086 1 97.81 222 ARG A C 1
ATOM 1740 O O . ARG A 1 222 ? -22.406 7.41 8.242 1 97.81 222 ARG A O 1
ATOM 1747 N N . PHE A 1 223 ? -20.609 8.398 7.258 1 97.56 223 PHE A N 1
ATOM 1748 C CA . PHE A 1 223 ? -21.375 9.453 6.613 1 97.56 223 PHE A CA 1
ATOM 1749 C C . PHE A 1 223 ? -21.297 9.328 5.098 1 97.56 223 PHE A C 1
ATOM 1751 O O . PHE A 1 223 ? -20.234 9.062 4.543 1 97.56 223 PHE A O 1
ATOM 1758 N N . GLN A 1 224 ? -22.422 9.516 4.488 1 95.62 224 GLN A N 1
ATOM 1759 C CA . GLN A 1 224 ? -22.516 9.578 3.033 1 95.62 224 GLN A CA 1
ATOM 1760 C C . GLN A 1 224 ? -22.531 11.023 2.549 1 95.62 224 GLN A C 1
ATOM 1762 O O . GLN A 1 224 ? -22.516 11.961 3.357 1 95.62 224 GLN A O 1
ATOM 1767 N N . ASN A 1 225 ? -22.5 11.164 1.221 1 92.12 225 ASN A N 1
ATOM 1768 C CA . ASN A 1 225 ? -22.5 12.492 0.617 1 92.12 225 ASN A CA 1
ATOM 1769 C C . ASN A 1 225 ? -23.641 13.352 1.154 1 92.12 225 ASN A C 1
ATOM 1771 O O . ASN A 1 225 ? -23.438 14.531 1.46 1 92.12 225 ASN A O 1
ATOM 1775 N N . ARG A 1 226 ? -24.734 12.781 1.312 1 89.88 226 ARG A N 1
ATOM 1776 C CA . ARG A 1 226 ? -25.922 13.531 1.691 1 89.88 226 ARG A CA 1
ATOM 1777 C C . ARG A 1 226 ? -25.766 14.164 3.07 1 89.88 226 ARG A C 1
ATOM 1779 O O . ARG A 1 226 ? -26.297 15.242 3.334 1 89.88 226 ARG A O 1
ATOM 1786 N N . GLU A 1 227 ? -25.031 13.531 3.883 1 89.44 227 GLU A N 1
ATOM 1787 C CA . GLU A 1 227 ? -24.828 14.039 5.234 1 89.44 227 GLU A CA 1
ATOM 1788 C C . GLU A 1 227 ? -23.75 15.133 5.25 1 89.44 227 GLU A C 1
ATOM 1790 O O . GLU A 1 227 ? -23.891 16.125 5.965 1 89.44 227 GLU A O 1
ATOM 1795 N N . ALA A 1 228 ? -22.797 15.039 4.434 1 86.62 228 ALA A N 1
ATOM 1796 C CA . ALA A 1 228 ? -21.672 15.984 4.414 1 86.62 228 ALA A CA 1
ATOM 1797 C C . ALA A 1 228 ? -22.031 17.219 3.598 1 86.62 228 ALA A C 1
ATOM 1799 O O . ALA A 1 228 ? -21.547 18.328 3.891 1 86.62 228 ALA A O 1
ATOM 1800 N N . GLU A 1 229 ? -22.875 17.031 2.629 1 86.5 229 GLU A N 1
ATOM 1801 C CA . GLU A 1 229 ? -23.188 18.094 1.693 1 86.5 229 GLU A CA 1
ATOM 1802 C C . GLU A 1 229 ? -24.172 19.094 2.297 1 86.5 229 GLU A C 1
ATOM 1804 O O . GLU A 1 229 ? -24.859 19.812 1.569 1 86.5 229 GLU A O 1
ATOM 1809 N N . THR A 1 230 ? -24.359 19.172 3.553 1 88 230 THR A N 1
ATOM 1810 C CA . THR A 1 230 ? -25.172 20.141 4.281 1 88 230 THR A CA 1
ATOM 1811 C C . THR A 1 230 ? -24.297 20.969 5.219 1 88 230 THR A C 1
ATOM 1813 O O . THR A 1 230 ? -24.828 21.781 6 1 88 230 THR A O 1
ATOM 1816 N N . ALA A 1 231 ? -23.062 20.844 5.055 1 94.31 231 ALA A N 1
ATOM 1817 C CA . ALA A 1 231 ? -22.109 21.453 5.98 1 94.31 231 ALA A CA 1
ATOM 1818 C C . ALA A 1 231 ? -22.094 22.969 5.832 1 94.31 231 ALA A C 1
ATOM 1820 O O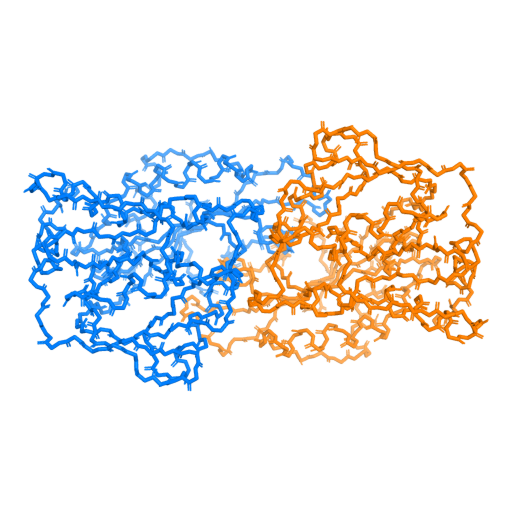 . ALA A 1 231 ? -22.188 23.5 4.719 1 94.31 231 ALA A O 1
ATOM 1821 N N . ASP A 1 232 ? -21.984 23.688 6.98 1 94.69 232 ASP A N 1
ATOM 1822 C CA . ASP A 1 232 ? -21.781 25.141 6.996 1 94.69 232 ASP A CA 1
ATOM 1823 C C . ASP A 1 232 ? -20.328 25.5 6.691 1 94.69 232 ASP A C 1
ATOM 1825 O O . ASP A 1 232 ? -20.062 26.531 6.094 1 94.69 232 ASP A O 1
ATOM 1829 N N . GLU A 1 233 ? -19.469 24.719 7.164 1 95.5 233 GLU A N 1
ATOM 1830 C CA . GLU A 1 233 ? -18.031 24.812 6.895 1 95.5 233 GLU A CA 1
ATOM 1831 C C . GLU A 1 233 ? -17.406 23.422 6.809 1 95.5 233 GLU A C 1
ATOM 1833 O O . GLU A 1 233 ? -17.984 22.438 7.312 1 95.5 233 GLU A O 1
ATOM 1838 N N . MET A 1 234 ? -16.328 23.359 6.055 1 96.44 234 MET A N 1
ATOM 1839 C CA . MET A 1 234 ? -15.523 22.141 5.941 1 96.44 234 MET A CA 1
ATOM 1840 C C . MET A 1 234 ? -14.039 22.469 5.992 1 96.44 234 MET A C 1
ATOM 1842 O O . MET A 1 234 ? -13.602 23.484 5.441 1 96.44 234 MET A O 1
ATOM 1846 N N . TRP A 1 235 ? -13.344 21.656 6.715 1 96.5 235 TRP A N 1
ATOM 1847 C CA . TRP A 1 235 ? -11.906 21.906 6.758 1 96.5 235 TRP A CA 1
ATOM 1848 C C . TRP A 1 235 ? -11.133 20.609 6.898 1 96.5 235 TRP A C 1
ATOM 1850 O O . TRP A 1 235 ? -11.695 19.578 7.262 1 96.5 235 TRP A O 1
ATOM 1860 N N . LEU A 1 236 ? -9.906 20.625 6.523 1 96.81 236 LEU A N 1
ATOM 1861 C CA . LEU A 1 236 ? -8.961 19.516 6.621 1 96.81 236 LEU A CA 1
ATOM 1862 C C . LEU A 1 236 ? -7.859 19.828 7.633 1 96.81 236 LEU A C 1
ATOM 1864 O O . LEU A 1 236 ? -7.477 20.984 7.801 1 96.81 236 LEU A O 1
ATOM 1868 N N . VAL A 1 237 ? -7.387 18.766 8.281 1 96.44 237 VAL A N 1
ATOM 1869 C CA . VAL A 1 237 ? -6.336 18.969 9.273 1 96.44 237 VAL A CA 1
ATOM 1870 C C . VAL A 1 237 ? -5.305 17.844 9.172 1 96.44 237 VAL A C 1
ATOM 1872 O O . VAL A 1 237 ? -5.656 16.703 8.914 1 96.44 237 VAL A O 1
ATOM 1875 N N . SER A 1 238 ? -4.102 18.172 9.32 1 94.5 238 SER A N 1
ATOM 1876 C CA . SER A 1 238 ? -2.973 17.281 9.555 1 94.5 238 SER A CA 1
ATOM 1877 C C . SER A 1 238 ? -1.988 17.875 10.547 1 94.5 238 SER A C 1
ATOM 1879 O O . SER A 1 238 ? -1.851 19.094 10.633 1 94.5 238 SER A O 1
ATOM 1881 N N . ALA A 1 239 ? -1.342 17.062 11.305 1 91.44 239 ALA A N 1
ATOM 1882 C CA . ALA A 1 239 ? -0.381 17.562 12.281 1 91.44 239 ALA A CA 1
ATOM 1883 C C . ALA A 1 239 ? 0.797 18.25 11.594 1 91.44 239 ALA A C 1
ATOM 1885 O O . ALA A 1 239 ? 1.422 19.141 12.164 1 91.44 239 ALA A O 1
ATOM 1886 N N . ALA A 1 240 ? 1.092 17.859 10.43 1 90.44 240 ALA A N 1
ATOM 1887 C CA . ALA A 1 240 ? 2.23 18.406 9.695 1 90.44 240 ALA A CA 1
ATOM 1888 C C . ALA A 1 240 ? 1.917 19.781 9.141 1 90.44 240 ALA A C 1
ATOM 1890 O O . ALA A 1 240 ? 2.764 20.688 9.172 1 90.44 240 ALA A O 1
ATOM 1891 N N . THR A 1 241 ? 0.638 20.016 8.68 1 89.62 241 THR A N 1
ATOM 1892 C CA . THR A 1 241 ? 0.356 21.234 7.93 1 89.62 241 THR A CA 1
ATOM 1893 C C . THR A 1 241 ? -0.661 22.094 8.664 1 89.62 241 THR A C 1
ATOM 1895 O O . THR A 1 241 ? -0.922 23.234 8.266 1 89.62 241 THR A O 1
ATOM 1898 N N . GLY A 1 242 ? -1.187 21.578 9.711 1 92.25 242 GLY A N 1
ATOM 1899 C CA . GLY A 1 242 ? -2.215 22.312 10.422 1 92.25 242 GLY A CA 1
ATOM 1900 C C . GLY A 1 242 ? -3.592 22.172 9.797 1 92.25 242 GLY A C 1
ATOM 1901 O O . GLY A 1 242 ? -3.93 21.109 9.266 1 92.25 242 GLY A O 1
ATOM 1902 N N . THR A 1 243 ? -4.453 23.125 10.078 1 95.12 243 THR A N 1
ATOM 1903 C CA . THR A 1 243 ? -5.816 23.047 9.562 1 95.12 243 THR A CA 1
ATOM 1904 C C . THR A 1 243 ? -6.051 24.141 8.516 1 95.12 243 THR A C 1
ATOM 1906 O O . THR A 1 243 ? -5.531 25.25 8.641 1 95.12 243 THR A O 1
ATOM 1909 N N . ARG A 1 244 ? -6.75 23.75 7.492 1 94.25 244 ARG A N 1
ATOM 1910 C CA . ARG A 1 244 ? -7.117 24.672 6.43 1 94.25 244 ARG A CA 1
ATOM 1911 C C . ARG A 1 244 ? -8.578 24.5 6.031 1 94.25 244 ARG A C 1
ATOM 1913 O O . ARG A 1 244 ? -9.055 23.375 5.875 1 94.25 244 ARG A O 1
ATOM 1920 N N . PRO A 1 245 ? -9.281 25.594 5.867 1 96 245 PRO A N 1
ATOM 1921 C CA . PRO A 1 245 ? -10.68 25.516 5.449 1 96 245 PRO A CA 1
ATOM 1922 C C . PRO A 1 245 ? -10.836 25.188 3.965 1 96 245 PRO A C 1
ATOM 1924 O O . PRO A 1 245 ? -9.977 25.562 3.156 1 96 245 PRO A O 1
ATOM 1927 N N . LEU A 1 246 ? -11.914 24.5 3.66 1 95.75 246 LEU A N 1
ATOM 1928 C CA . LEU A 1 246 ? -12.242 24.25 2.26 1 95.75 246 LEU A CA 1
ATOM 1929 C C . LEU A 1 246 ? -13.023 25.422 1.668 1 95.75 246 LEU A C 1
ATOM 1931 O O . LEU A 1 246 ? -13.961 25.922 2.283 1 95.75 246 LEU A O 1
ATOM 1935 N N . ARG A 1 247 ? -12.578 25.812 0.56 1 95.44 247 ARG A N 1
ATOM 1936 C CA . ARG A 1 247 ? -13.328 26.781 -0.23 1 95.44 247 ARG A CA 1
ATOM 1937 C C . ARG A 1 247 ? -14.414 26.094 -1.051 1 95.44 247 ARG A C 1
ATOM 1939 O O . ARG A 1 247 ? -15.516 26.641 -1.205 1 95.44 247 ARG A O 1
ATOM 1946 N N . ALA A 1 248 ? -14 24.938 -1.587 1 96.38 248 ALA A N 1
ATOM 1947 C CA . ALA A 1 248 ? -14.945 24.219 -2.436 1 96.38 248 ALA A CA 1
ATOM 1948 C C . ALA A 1 248 ? -14.641 22.734 -2.459 1 96.38 248 ALA A C 1
ATOM 1950 O O . ALA A 1 248 ? -13.484 22.328 -2.297 1 96.38 248 ALA A O 1
ATOM 1951 N N . LEU A 1 249 ? -15.695 21.969 -2.666 1 97.12 249 LEU A N 1
ATOM 1952 C CA . LEU A 1 249 ? -15.617 20.531 -2.877 1 97.12 249 LEU A CA 1
ATOM 1953 C C . LEU A 1 249 ? -16.188 20.141 -4.238 1 97.12 249 LEU A C 1
ATOM 1955 O O . LEU A 1 249 ? -17.297 20.578 -4.594 1 97.12 249 LEU A O 1
ATOM 1959 N N . HIS A 1 250 ? -15.406 19.391 -4.969 1 97.62 250 HIS A N 1
ATOM 1960 C CA . HIS A 1 250 ? -15.82 18.938 -6.289 1 97.62 250 HIS A CA 1
ATOM 1961 C C . HIS A 1 250 ? -15.992 17.422 -6.316 1 97.62 250 HIS A C 1
ATOM 1963 O O . HIS A 1 250 ? -15.344 16.703 -5.547 1 97.62 250 HIS A O 1
ATOM 1969 N N . ASP A 1 251 ? -16.859 16.969 -7.215 1 96.75 251 ASP A N 1
ATOM 1970 C CA . ASP A 1 251 ? -17.047 15.523 -7.305 1 96.75 251 ASP A CA 1
ATOM 1971 C C . ASP A 1 251 ? -16.031 14.891 -8.25 1 96.75 251 ASP A C 1
ATOM 1973 O O . ASP A 1 251 ? -15.078 15.547 -8.68 1 96.75 251 ASP A O 1
ATOM 1977 N N . GLU A 1 252 ? -16.156 13.625 -8.539 1 95.88 252 GLU A N 1
ATOM 1978 C CA . GLU A 1 252 ? -15.188 12.852 -9.305 1 95.88 252 GLU A CA 1
ATOM 1979 C C . GLU A 1 252 ? -15.07 13.367 -10.734 1 95.88 252 GLU A C 1
ATOM 1981 O O . GLU A 1 252 ? -14.016 13.25 -11.359 1 95.88 252 GLU A O 1
ATOM 1986 N N . SER A 1 253 ? -16.094 13.984 -11.227 1 95.31 253 SER A N 1
ATOM 1987 C CA . SER A 1 253 ? -16.109 14.492 -12.594 1 95.31 253 SER A CA 1
ATOM 1988 C C . SER A 1 253 ? -15.547 15.906 -12.664 1 95.31 253 SER A C 1
ATOM 1990 O O . SER A 1 253 ? -15.312 16.438 -13.75 1 95.31 253 SER A O 1
ATOM 1992 N N . GLY A 1 254 ? -15.367 16.484 -11.523 1 96.06 254 GLY A N 1
ATOM 1993 C CA . GLY A 1 254 ? -14.883 17.859 -11.469 1 96.06 254 GLY A CA 1
ATOM 1994 C C . GLY A 1 254 ? -15.984 18.859 -11.258 1 96.06 254 GLY A C 1
ATOM 1995 O O . GLY A 1 254 ? -15.727 20.062 -11.156 1 96.06 254 GLY A O 1
ATOM 1996 N N . ALA A 1 255 ? -17.219 18.453 -11.133 1 96.56 255 ALA A N 1
ATOM 1997 C CA . ALA A 1 255 ? -18.344 19.359 -10.867 1 96.56 255 ALA A CA 1
ATOM 1998 C C . ALA A 1 255 ? -18.328 19.828 -9.422 1 96.56 255 ALA A C 1
ATOM 2000 O O . ALA A 1 255 ? -18.125 19.047 -8.5 1 96.56 255 ALA A O 1
ATOM 2001 N N . LYS A 1 256 ? -18.578 21.141 -9.289 1 95.62 256 LYS A N 1
ATOM 2002 C CA . LYS A 1 256 ? -18.594 21.719 -7.945 1 95.62 256 LYS A CA 1
ATOM 2003 C C . LYS A 1 256 ? -19.828 21.25 -7.176 1 95.62 256 LYS A C 1
ATOM 2005 O O . LYS A 1 256 ? -20.953 21.375 -7.656 1 95.62 256 LYS A O 1
ATOM 2010 N N . ARG A 1 257 ? -19.609 20.734 -6.051 1 94.56 257 ARG A N 1
ATOM 2011 C CA . ARG A 1 257 ? -20.703 20.219 -5.23 1 94.56 257 ARG A CA 1
ATOM 2012 C C . ARG A 1 257 ? -21.031 21.172 -4.09 1 94.56 257 ARG A C 1
ATOM 2014 O O . ARG A 1 257 ? -22.203 21.312 -3.715 1 94.56 257 ARG A O 1
ATOM 2021 N N . MET A 1 258 ? -20.016 21.688 -3.52 1 94.69 258 MET A N 1
ATOM 2022 C CA . MET A 1 258 ? -20.172 22.625 -2.408 1 9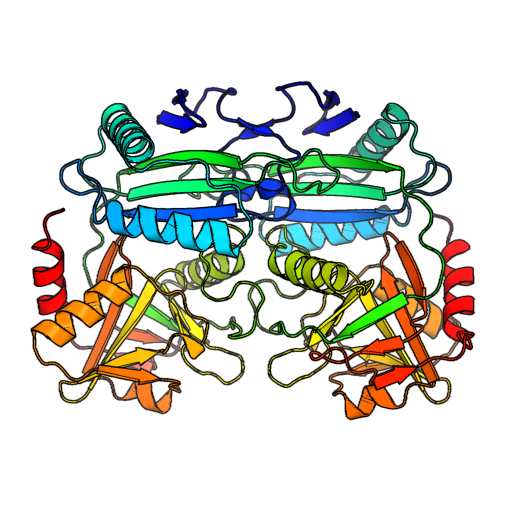4.69 258 MET A CA 1
ATOM 2023 C C . MET A 1 258 ? -19.203 23.797 -2.553 1 94.69 258 MET A C 1
ATOM 2025 O O . MET A 1 258 ? -18.125 23.656 -3.111 1 94.69 258 MET A O 1
ATOM 2029 N N . GLU A 1 259 ? -19.625 24.906 -1.999 1 94.38 259 GLU A N 1
ATOM 2030 C CA . GLU A 1 259 ? -18.812 26.109 -1.894 1 94.38 259 GLU A CA 1
ATOM 2031 C C . GLU A 1 259 ? -19 26.797 -0.542 1 94.38 259 GLU A C 1
ATOM 2033 O O . GLU A 1 259 ? -20.125 26.906 -0.055 1 94.38 259 GLU A O 1
ATOM 2038 N N . PHE A 1 260 ? -17.828 27.156 -0.008 1 91.31 260 PHE A N 1
ATOM 2039 C CA . PHE A 1 260 ? -17.875 27.766 1.312 1 91.31 260 PHE A CA 1
ATOM 2040 C C . PHE A 1 260 ? -17.391 29.219 1.252 1 91.31 260 PHE A C 1
ATOM 2042 O O . PHE A 1 260 ? -16.469 29.531 0.497 1 91.31 260 PHE A O 1
ATOM 2049 N N . ASN A 1 261 ? -18.188 30.203 1.569 1 77.88 261 ASN A N 1
ATOM 2050 C CA . ASN A 1 261 ? -17.969 31.641 1.419 1 77.88 261 ASN A CA 1
ATOM 2051 C C . ASN A 1 261 ? -17.141 32.188 2.576 1 77.88 261 ASN A C 1
ATOM 2053 O O . ASN A 1 261 ? -17.422 33.281 3.072 1 77.88 261 ASN A O 1
ATOM 2057 N N . GLY A 1 262 ? -16.109 31.562 2.887 1 68.06 262 GLY A N 1
ATOM 2058 C CA . GLY A 1 262 ? -15.102 32.156 3.75 1 68.06 262 GLY A CA 1
ATOM 2059 C C . GLY A 1 262 ? -15.484 32.125 5.219 1 68.06 262 GLY A C 1
ATOM 2060 O O . GLY A 1 262 ? -14.656 32.438 6.082 1 68.06 262 GLY A O 1
ATOM 2061 N N . LYS A 1 263 ? -16.719 31.734 5.422 1 69.25 263 LYS A N 1
ATOM 2062 C CA . LYS A 1 263 ? -17.062 31.625 6.836 1 69.25 263 LYS A CA 1
ATOM 2063 C C . LYS A 1 263 ? -16.516 30.328 7.434 1 69.25 263 LYS A C 1
ATOM 2065 O O . LYS A 1 263 ? -17.078 29.266 7.234 1 69.25 263 LYS A O 1
ATOM 2070 N N . ASN A 1 264 ? -15.367 30.422 8.055 1 88.06 264 ASN A N 1
ATOM 2071 C CA . ASN A 1 264 ? -14.68 29.281 8.648 1 88.06 264 ASN A CA 1
ATOM 2072 C C . ASN A 1 264 ? -14.32 29.531 10.109 1 88.06 264 ASN A C 1
ATOM 2074 O O . ASN A 1 264 ? -13.188 29.281 10.523 1 88.06 264 ASN A O 1
ATOM 2078 N N . GLU A 1 265 ? -15.367 30.016 10.781 1 92.06 265 GLU A N 1
ATOM 2079 C CA . GLU A 1 265 ? -15.148 30.484 12.148 1 92.06 265 GLU A CA 1
ATOM 2080 C C . GLU A 1 265 ? -14.594 29.359 13.031 1 92.06 265 GLU A C 1
ATOM 2082 O O . GLU A 1 265 ? -13.633 29.562 13.766 1 92.06 265 GLU A O 1
ATOM 2087 N N . MET A 1 266 ? -15.219 28.234 12.977 1 95.38 266 MET A N 1
ATOM 2088 C CA . MET A 1 266 ? -14.758 27.141 13.82 1 95.38 266 MET A CA 1
ATOM 2089 C C . MET A 1 266 ? -13.344 26.703 13.43 1 95.38 266 MET A C 1
ATOM 2091 O O . MET A 1 266 ? -12.508 26.438 14.289 1 95.38 266 MET A O 1
ATOM 2095 N N . CYS A 1 267 ? -13.109 26.609 12.148 1 95.56 267 CYS A N 1
ATOM 2096 C CA . CYS A 1 267 ? -11.766 26.281 11.68 1 95.56 267 CYS A CA 1
ATOM 2097 C C . CYS A 1 267 ? -10.742 27.281 12.211 1 95.56 267 CYS A C 1
ATOM 2099 O O . CYS A 1 267 ? -9.664 26.891 12.672 1 95.56 267 CYS A O 1
ATOM 2101 N N . ALA A 1 268 ? -11.102 28.531 12.156 1 94.69 268 ALA A N 1
ATOM 2102 C CA . ALA A 1 268 ? -10.211 29.594 12.617 1 94.69 268 ALA A CA 1
ATOM 2103 C C . ALA A 1 268 ? -9.938 29.469 14.117 1 94.69 268 ALA A C 1
ATOM 2105 O O . ALA A 1 268 ? -8.812 29.656 14.57 1 94.69 268 ALA A O 1
ATOM 2106 N N . GLU A 1 269 ? -10.969 29.172 14.828 1 96.12 269 GLU A N 1
ATOM 2107 C CA . GLU A 1 269 ? -10.812 29.016 16.266 1 96.12 269 GLU A CA 1
ATOM 2108 C C . GLU A 1 269 ? -9.914 27.828 16.594 1 96.12 269 GLU A C 1
ATOM 2110 O O . GLU A 1 269 ? -9.039 27.922 17.469 1 96.12 269 GLU A O 1
ATOM 2115 N N . PHE A 1 270 ? -10.148 26.766 15.961 1 96.62 270 PHE A N 1
ATOM 2116 C CA . PHE A 1 270 ? -9.297 25.609 16.156 1 96.62 270 PHE A CA 1
ATOM 2117 C C . PHE A 1 270 ? -7.852 25.922 15.789 1 96.62 270 PHE A C 1
ATOM 2119 O O . PHE A 1 270 ? -6.918 25.531 16.484 1 96.62 270 PHE A O 1
ATOM 2126 N N . SER A 1 271 ? -7.652 26.609 14.672 1 94.25 271 SER A N 1
ATOM 2127 C CA . SER A 1 271 ? -6.316 26.984 14.227 1 94.25 271 SER A CA 1
ATOM 2128 C C . SER A 1 271 ? -5.582 27.781 15.297 1 94.25 271 SER A C 1
ATOM 2130 O O . SER A 1 271 ? -4.41 27.531 15.578 1 94.25 271 SER A O 1
ATOM 2132 N N . ARG A 1 272 ? -6.258 28.734 15.906 1 93.38 272 ARG A N 1
ATOM 2133 C CA . ARG A 1 272 ? -5.672 29.547 16.969 1 93.38 272 ARG A CA 1
ATOM 2134 C C . ARG A 1 272 ? -5.305 28.688 18.172 1 93.38 272 ARG A C 1
ATOM 2136 O O . ARG A 1 272 ? -4.242 28.875 18.766 1 93.38 272 ARG A O 1
ATOM 2143 N N . TRP A 1 273 ? -6.219 27.828 18.453 1 95.06 273 TRP A N 1
ATOM 2144 C CA . TRP A 1 273 ? -5.965 26.922 19.578 1 95.06 273 TRP A CA 1
ATOM 2145 C C . TRP A 1 273 ? -4.746 26.047 19.297 1 95.06 273 TRP A C 1
ATOM 2147 O O . TRP A 1 273 ? -3.9 25.859 20.172 1 95.06 273 TRP A O 1
ATOM 2157 N N . LEU A 1 274 ? -4.645 25.516 18.109 1 92.69 274 LEU A N 1
ATOM 2158 C CA . LEU A 1 274 ? -3.539 24.656 17.703 1 92.69 274 LEU A CA 1
ATOM 2159 C C . LEU A 1 274 ? -2.209 25.391 17.797 1 92.69 274 LEU A C 1
ATOM 2161 O O . LEU A 1 274 ? -1.216 24.828 18.266 1 92.69 274 LEU A O 1
ATOM 2165 N N . GLU A 1 275 ? -2.215 26.594 17.375 1 88.12 275 GLU A N 1
ATOM 2166 C CA . GLU A 1 275 ? -1.006 27.406 17.391 1 88.12 275 GLU A CA 1
ATOM 2167 C C . GLU A 1 275 ? -0.557 27.688 18.828 1 88.12 275 GLU A C 1
ATOM 2169 O O . GLU A 1 275 ? 0.638 27.844 19.094 1 88.12 275 GLU A O 1
ATOM 2174 N N . ALA A 1 276 ? -1.521 27.734 19.641 1 89.06 276 ALA A N 1
ATOM 2175 C CA . ALA A 1 276 ? -1.226 28.062 21.031 1 89.06 276 ALA A CA 1
ATOM 2176 C C . ALA A 1 276 ? -0.679 26.844 21.781 1 89.06 276 ALA A C 1
ATOM 2178 O O . ALA A 1 276 ? -0.126 26.969 22.875 1 89.06 276 ALA A O 1
ATOM 2179 N N . GLN A 1 277 ? -1.012 25.719 21.094 1 84.44 277 GLN A N 1
ATOM 2180 C CA . GLN A 1 277 ? -0.518 24.516 21.75 1 84.44 277 GLN A CA 1
ATOM 2181 C C . GLN A 1 277 ? 1.006 24.453 21.703 1 84.44 277 GLN A C 1
ATOM 2183 O O . GLN A 1 277 ? 1.615 24.781 20.688 1 84.44 277 GLN A O 1
ATOM 2188 N N . SER A 1 278 ? 1.76 24.891 22.781 1 62.78 278 SER A N 1
ATOM 2189 C CA . SER A 1 278 ? 3.209 24.828 22.953 1 62.78 278 SER A CA 1
ATOM 2190 C C . SER A 1 278 ? 3.676 23.422 23.281 1 62.78 278 SER A C 1
ATOM 2192 O O . SER A 1 278 ? 2.953 22.656 23.922 1 62.78 278 SER A O 1
ATOM 2194 N N . GLU A 1 279 ? 4.574 22.859 22.359 1 54.72 279 GLU A N 1
ATOM 2195 C CA . GLU A 1 279 ? 5.203 21.625 22.844 1 54.72 279 GLU A CA 1
ATOM 2196 C C . GLU A 1 279 ? 5.895 21.844 24.188 1 54.72 279 GLU A C 1
ATOM 2198 O O . GLU A 1 279 ? 6.309 22.969 24.5 1 54.72 279 GLU A O 1
ATOM 2203 N N . MET B 1 1 ? 25.188 -15.141 -1.24 1 84.31 1 MET B N 1
ATOM 2204 C CA . MET B 1 1 ? 24.141 -14.797 -2.205 1 84.31 1 MET B CA 1
ATOM 2205 C C . MET B 1 1 ? 24.469 -13.5 -2.934 1 84.31 1 MET B C 1
ATOM 2207 O O . MET B 1 1 ? 25.062 -12.586 -2.35 1 84.31 1 MET B O 1
ATOM 2211 N N . LYS B 1 2 ? 24.344 -13.633 -4.215 1 92.19 2 LYS B N 1
ATOM 2212 C CA . LYS B 1 2 ? 24.609 -12.461 -5.051 1 92.19 2 LYS B CA 1
ATOM 2213 C C . LYS B 1 2 ? 23.328 -11.945 -5.699 1 92.19 2 LYS B C 1
ATOM 2215 O O . LYS B 1 2 ? 22.406 -12.719 -5.953 1 92.19 2 LYS B O 1
ATOM 2220 N N . PHE B 1 3 ? 23.344 -10.633 -5.902 1 92.31 3 PHE B N 1
ATOM 2221 C CA . PHE B 1 3 ? 22.219 -10.031 -6.605 1 92.31 3 PHE B CA 1
ATOM 2222 C C . PHE B 1 3 ? 22.688 -8.977 -7.594 1 92.31 3 PHE B C 1
ATOM 2224 O O . PHE B 1 3 ? 23.875 -8.633 -7.617 1 92.31 3 PHE B O 1
ATOM 2231 N N . TRP B 1 4 ? 21.844 -8.602 -8.461 1 94.81 4 TRP B N 1
ATOM 2232 C CA . TRP B 1 4 ? 22.125 -7.582 -9.469 1 94.81 4 TRP B CA 1
ATOM 2233 C C . TRP B 1 4 ? 21.469 -6.254 -9.094 1 94.81 4 TRP B C 1
ATOM 2235 O O . TRP B 1 4 ? 20.312 -6.223 -8.695 1 94.81 4 TRP B O 1
ATOM 2245 N N . LEU B 1 5 ? 22.25 -5.18 -9.141 1 94.38 5 LEU B N 1
ATOM 2246 C CA . LEU B 1 5 ? 21.734 -3.842 -8.875 1 94.38 5 LEU B CA 1
ATOM 2247 C C . LEU B 1 5 ? 22.281 -2.84 -9.891 1 94.38 5 LEU B C 1
ATOM 2249 O O . LEU B 1 5 ? 23.484 -2.598 -9.938 1 94.38 5 LEU B O 1
ATOM 2253 N N . ASN B 1 6 ? 21.422 -2.326 -10.633 1 93 6 ASN B N 1
ATOM 2254 C CA . ASN B 1 6 ? 21.734 -1.258 -11.578 1 93 6 ASN B CA 1
ATOM 2255 C C . ASN B 1 6 ? 22.969 -1.589 -12.414 1 93 6 ASN B C 1
ATOM 2257 O O . ASN B 1 6 ? 23.875 -0.764 -12.547 1 93 6 ASN B O 1
ATOM 2261 N N . GLY B 1 7 ? 23.094 -2.766 -12.875 1 92.88 7 GLY B N 1
ATOM 2262 C CA . GLY B 1 7 ? 24.109 -3.111 -13.859 1 92.88 7 GLY B CA 1
ATOM 2263 C C . GLY B 1 7 ? 25.266 -3.906 -13.273 1 92.88 7 GLY B C 1
ATOM 2264 O O . GLY B 1 7 ? 26.141 -4.348 -14 1 92.88 7 GLY B O 1
ATOM 2265 N N . LYS B 1 8 ? 25.156 -4.156 -11.977 1 93.25 8 LYS B N 1
ATOM 2266 C CA . LYS B 1 8 ? 26.281 -4.812 -11.336 1 93.25 8 LYS B CA 1
ATOM 2267 C C . LYS B 1 8 ? 25.828 -5.977 -10.461 1 93.25 8 LYS B C 1
ATOM 2269 O O . LYS B 1 8 ? 24.797 -5.891 -9.797 1 93.25 8 LYS B O 1
ATOM 2274 N N . ILE B 1 9 ? 26.625 -7.023 -10.492 1 94.5 9 ILE B N 1
ATOM 2275 C CA . ILE B 1 9 ? 26.438 -8.109 -9.539 1 94.5 9 ILE B CA 1
ATOM 2276 C C . ILE B 1 9 ? 27.078 -7.742 -8.203 1 94.5 9 ILE B C 1
ATOM 2278 O O . ILE B 1 9 ? 28.25 -7.375 -8.148 1 94.5 9 ILE B O 1
ATOM 2282 N N . ILE B 1 10 ? 26.328 -7.816 -7.199 1 91.44 10 ILE B N 1
ATOM 2283 C CA . ILE B 1 10 ? 26.766 -7.391 -5.871 1 91.44 10 ILE B CA 1
ATOM 2284 C C . ILE B 1 10 ? 26.688 -8.562 -4.898 1 91.44 10 ILE B C 1
ATOM 2286 O O . ILE B 1 10 ? 25.719 -9.328 -4.926 1 91.44 10 ILE B O 1
ATOM 2290 N N . GLU B 1 11 ? 27.656 -8.68 -4.07 1 87.88 11 GLU B N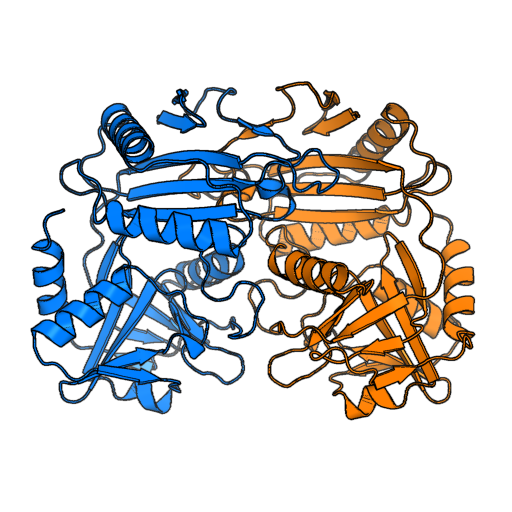 1
ATOM 2291 C CA . GLU B 1 11 ? 27.578 -9.664 -2.996 1 87.88 11 GLU B CA 1
ATOM 2292 C C . GLU B 1 11 ? 26.656 -9.195 -1.879 1 87.88 11 GLU B C 1
ATOM 2294 O O . GLU B 1 11 ? 26.594 -8 -1.571 1 87.88 11 GLU B O 1
ATOM 2299 N N . ASN B 1 12 ? 26 -10.078 -1.244 1 76.81 12 ASN B N 1
ATOM 2300 C CA . ASN B 1 12 ? 25.016 -9.75 -0.208 1 76.81 12 ASN B CA 1
ATOM 2301 C C . ASN B 1 12 ? 25.656 -8.961 0.933 1 76.81 12 ASN B C 1
ATOM 2303 O O . ASN B 1 12 ? 25.016 -8.102 1.537 1 76.81 12 ASN B O 1
ATOM 2307 N N . SER B 1 13 ? 26.812 -9.258 1.284 1 71.19 13 SER B N 1
ATOM 2308 C CA . SER B 1 13 ? 27.516 -8.633 2.398 1 71.19 13 SER B CA 1
ATOM 2309 C C . SER B 1 13 ? 28.078 -7.277 1.998 1 71.19 13 SER B C 1
ATOM 2311 O O . SER B 1 13 ? 28.516 -6.5 2.854 1 71.19 13 SER B O 1
ATOM 2313 N N . ASP B 1 14 ? 27.938 -7.031 0.733 1 71.81 14 ASP B N 1
ATOM 2314 C CA . ASP B 1 14 ? 28.531 -5.816 0.196 1 71.81 14 ASP B CA 1
ATOM 2315 C C . ASP B 1 14 ? 27.641 -4.605 0.439 1 71.81 14 ASP B C 1
ATOM 2317 O O . ASP B 1 14 ? 26.469 -4.609 0.052 1 71.81 14 ASP B O 1
ATOM 2321 N N . THR B 1 15 ? 28.109 -3.609 1.057 1 67.12 15 THR B N 1
ATOM 2322 C CA . THR B 1 15 ? 27.375 -2.391 1.378 1 67.12 15 THR B CA 1
ATOM 2323 C C . THR B 1 15 ? 27.016 -1.622 0.108 1 67.12 15 THR B C 1
ATOM 2325 O O . THR B 1 15 ? 26.156 -0.734 0.131 1 67.12 15 THR B O 1
ATOM 2328 N N . SER B 1 16 ? 27.625 -1.983 -0.987 1 69.62 16 SER B N 1
ATOM 2329 C CA . SER B 1 16 ? 27.328 -1.318 -2.25 1 69.62 16 SER B CA 1
ATOM 2330 C C . SER B 1 16 ? 25.953 -1.736 -2.779 1 69.62 16 SER B C 1
ATOM 2332 O O . SER B 1 16 ? 25.422 -1.1 -3.686 1 69.62 16 SER B O 1
ATOM 2334 N N . GLY B 1 17 ? 25.484 -2.699 -2.273 1 78 17 GLY B N 1
ATOM 2335 C CA . GLY B 1 17 ? 24.156 -3.15 -2.666 1 78 17 GLY B CA 1
ATOM 2336 C C . GLY B 1 17 ? 23.047 -2.385 -1.98 1 78 17 GLY B C 1
ATOM 2337 O O . GLY B 1 17 ? 22.188 -2.98 -1.312 1 78 17 GLY B O 1
ATOM 2338 N N . ALA B 1 18 ? 23.125 -1.034 -2.336 1 86 18 ALA B N 1
ATOM 2339 C CA . ALA B 1 18 ? 22.219 -0.193 -1.557 1 86 18 ALA B CA 1
ATOM 2340 C C . ALA B 1 18 ? 21.562 0.865 -2.436 1 86 18 ALA B C 1
ATOM 2342 O O . ALA B 1 18 ? 22.031 1.148 -3.539 1 86 18 ALA B O 1
ATOM 2343 N N . VAL B 1 19 ? 20.422 1.243 -2.045 1 89 19 VAL B N 1
ATOM 2344 C CA . VAL B 1 19 ? 19.688 2.332 -2.668 1 89 19 VAL B CA 1
ATOM 2345 C C . VAL B 1 19 ? 19.578 3.506 -1.698 1 89 19 VAL B C 1
ATOM 2347 O O . VAL B 1 19 ? 19.688 3.328 -0.483 1 89 19 VAL B O 1
ATOM 2350 N N . SER B 1 20 ? 19.359 4.645 -2.238 1 88.88 20 SER B N 1
ATOM 2351 C CA . SER B 1 20 ? 19.266 5.844 -1.412 1 88.88 20 SER B CA 1
ATOM 2352 C C . SER B 1 20 ? 18.156 5.719 -0.375 1 88.88 20 SER B C 1
ATOM 2354 O O . SER B 1 20 ? 17.078 5.227 -0.682 1 88.88 20 SER B O 1
ATOM 2356 N N . ALA B 1 21 ? 18.422 6.199 0.822 1 89.38 21 ALA B N 1
ATOM 2357 C CA . ALA B 1 21 ? 17.406 6.215 1.869 1 89.38 21 ALA B CA 1
ATOM 2358 C C . ALA B 1 21 ? 16.281 7.191 1.53 1 89.38 21 ALA B C 1
ATOM 2360 O O . ALA B 1 21 ? 15.219 7.168 2.156 1 89.38 21 ALA B O 1
ATOM 2361 N N . ARG B 1 22 ? 16.484 7.988 0.514 1 87.94 22 ARG B N 1
ATOM 2362 C CA . ARG B 1 22 ? 15.5 8.984 0.1 1 87.94 22 ARG B CA 1
ATOM 2363 C C . ARG B 1 22 ? 14.625 8.453 -1.025 1 87.94 22 ARG B C 1
ATOM 2365 O O . ARG B 1 22 ? 13.727 9.148 -1.504 1 87.94 22 ARG B O 1
ATOM 2372 N N . SER B 1 23 ? 14.922 7.273 -1.416 1 90.75 23 SER B N 1
ATOM 2373 C CA . SER B 1 23 ? 14.195 6.668 -2.527 1 90.75 23 SER B CA 1
ATOM 2374 C C . SER B 1 23 ? 12.688 6.707 -2.291 1 90.75 23 SER B C 1
ATOM 2376 O O . SER B 1 23 ? 12.219 6.406 -1.19 1 90.75 23 SER B O 1
ATOM 2378 N N . ALA B 1 24 ? 11.93 7.098 -3.375 1 93.88 24 ALA B N 1
ATOM 2379 C CA . ALA B 1 24 ? 10.477 7.039 -3.279 1 93.88 24 ALA B CA 1
ATOM 2380 C C . ALA B 1 24 ? 10 5.602 -3.078 1 93.88 24 ALA B C 1
ATOM 2382 O O . ALA B 1 24 ? 8.945 5.371 -2.477 1 93.88 24 ALA B O 1
ATOM 2383 N N . GLY B 1 25 ? 10.789 4.652 -3.609 1 95 25 GLY B N 1
ATOM 2384 C CA . GLY B 1 25 ? 10.484 3.254 -3.338 1 95 25 GLY B CA 1
ATOM 2385 C C . GLY B 1 25 ? 10.469 2.924 -1.857 1 95 25 GLY B C 1
ATOM 2386 O O . GLY B 1 25 ? 9.602 2.176 -1.395 1 95 25 GLY B O 1
ATOM 2387 N N . LEU B 1 26 ? 11.383 3.512 -1.167 1 93.81 26 LEU B N 1
ATOM 2388 C CA . LEU B 1 26 ? 11.508 3.225 0.258 1 93.81 26 LEU B CA 1
ATOM 2389 C C . LEU B 1 26 ? 10.492 4.02 1.065 1 93.81 26 LEU B C 1
ATOM 2391 O O . LEU B 1 26 ? 9.891 3.494 2.006 1 93.81 26 LEU B O 1
ATOM 2395 N N . THR B 1 27 ? 10.227 5.238 0.703 1 94.31 27 THR B N 1
ATOM 2396 C CA . THR B 1 27 ? 9.461 6.145 1.551 1 94.31 27 THR B CA 1
ATOM 2397 C C . THR B 1 27 ? 7.969 6.039 1.242 1 94.31 27 THR B C 1
ATOM 2399 O O . THR B 1 27 ? 7.129 6.297 2.109 1 94.31 27 THR B O 1
ATOM 2402 N N . LEU B 1 28 ? 7.652 5.562 -0.005 1 95.56 28 LEU B N 1
ATOM 2403 C CA . LEU B 1 28 ? 6.254 5.594 -0.412 1 95.56 28 LEU B CA 1
ATOM 2404 C C . LEU B 1 28 ? 5.82 4.246 -0.975 1 95.56 28 LEU B C 1
ATOM 2406 O O . LEU B 1 28 ? 4.652 4.055 -1.312 1 95.56 28 LEU B O 1
ATOM 2410 N N . GLY B 1 29 ? 6.77 3.309 -1.073 1 97.19 29 GLY B N 1
ATOM 2411 C CA . GLY B 1 29 ? 6.445 2.105 -1.822 1 97.19 29 GLY B CA 1
ATOM 2412 C C . GLY B 1 29 ? 6.148 2.375 -3.285 1 97.19 29 GLY B C 1
ATOM 2413 O O . GLY B 1 29 ? 5.215 1.799 -3.852 1 97.19 29 GLY B O 1
ATOM 2414 N N . TRP B 1 30 ? 6.859 3.264 -3.855 1 96.69 30 TRP B N 1
ATOM 2415 C CA . TRP B 1 30 ? 6.641 3.652 -5.246 1 96.69 30 TRP B CA 1
ATOM 2416 C C . TRP B 1 30 ? 7.543 2.859 -6.184 1 96.69 30 TRP B C 1
ATOM 2418 O O . TRP B 1 30 ? 8.617 3.332 -6.566 1 96.69 30 TRP B O 1
ATOM 2428 N N . GLY B 1 31 ? 7.066 1.755 -6.559 1 97.94 31 GLY B N 1
ATOM 2429 C CA . GLY B 1 31 ? 7.762 0.83 -7.438 1 97.94 31 GLY B CA 1
ATOM 2430 C C . GLY B 1 31 ? 6.871 -0.282 -7.957 1 97.94 31 GLY B C 1
ATOM 2431 O O . GLY B 1 31 ? 5.684 -0.343 -7.621 1 97.94 31 GLY B O 1
ATOM 2432 N N . VAL B 1 32 ? 7.41 -1.059 -8.844 1 98.62 32 VAL B N 1
ATOM 2433 C CA . VAL B 1 32 ? 6.746 -2.236 -9.391 1 98.62 32 VAL B CA 1
ATOM 2434 C C . VAL B 1 32 ? 7.688 -3.438 -9.32 1 98.62 32 VAL B C 1
ATOM 2436 O O . VAL B 1 32 ? 8.898 -3.277 -9.18 1 98.62 32 VAL B O 1
ATOM 2439 N N . PHE B 1 33 ? 7.066 -4.684 -9.398 1 98.38 33 PHE B N 1
ATOM 2440 C CA . PHE B 1 33 ? 7.922 -5.863 -9.32 1 98.38 33 PHE B CA 1
ATOM 2441 C C . PHE B 1 33 ? 7.281 -7.039 -10.047 1 98.38 33 PHE B C 1
ATOM 2443 O O . PHE B 1 33 ? 6.109 -6.984 -10.422 1 98.38 33 PHE B O 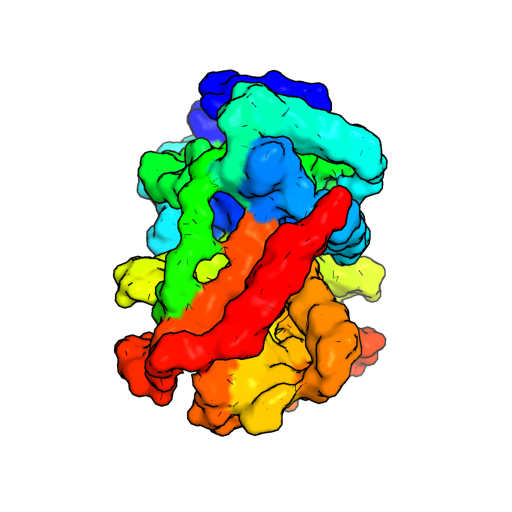1
ATOM 2450 N N . THR B 1 34 ? 8.023 -7.996 -10.305 1 97.94 34 THR B N 1
ATOM 2451 C CA . THR B 1 34 ? 7.57 -9.289 -10.797 1 97.94 34 THR B CA 1
ATOM 2452 C C . THR B 1 34 ? 8.422 -10.422 -10.227 1 97.94 34 THR B C 1
ATOM 2454 O O . THR B 1 34 ? 9.609 -10.227 -9.938 1 97.94 34 THR B O 1
ATOM 2457 N N . THR B 1 35 ? 7.859 -11.516 -9.969 1 96.56 35 THR B N 1
ATOM 2458 C CA . THR B 1 35 ? 8.539 -12.727 -9.531 1 96.56 35 THR B CA 1
ATOM 2459 C C . THR B 1 35 ? 8.297 -13.867 -10.508 1 96.56 35 THR B C 1
ATOM 2461 O O . THR B 1 35 ? 7.152 -14.188 -10.836 1 96.56 35 THR B O 1
ATOM 2464 N N . LEU B 1 36 ? 9.312 -14.438 -10.992 1 96.19 36 LEU B N 1
ATOM 2465 C CA . LEU B 1 36 ? 9.156 -15.531 -11.945 1 96.19 36 LEU B CA 1
ATOM 2466 C C . LEU B 1 36 ? 9.797 -16.812 -11.422 1 96.19 36 LEU B C 1
ATOM 2468 O O . LEU B 1 36 ? 10.648 -16.766 -10.531 1 96.19 36 LEU B O 1
ATOM 2472 N N . GLY B 1 37 ? 9.305 -17.953 -11.898 1 94.62 37 GLY B N 1
ATOM 2473 C CA . GLY B 1 37 ? 9.891 -19.25 -11.594 1 94.62 37 GLY B CA 1
ATOM 2474 C C . GLY B 1 37 ? 11.141 -19.547 -12.398 1 94.62 37 GLY B C 1
ATOM 2475 O O . GLY B 1 37 ? 11.297 -19.047 -13.516 1 94.62 37 GLY B O 1
ATOM 2476 N N . VAL B 1 38 ? 12.031 -20.266 -11.805 1 95.31 38 VAL B N 1
ATOM 2477 C CA . VAL B 1 38 ? 13.219 -20.781 -12.469 1 95.31 38 VAL B CA 1
ATOM 2478 C C . VAL B 1 38 ? 13.195 -22.312 -12.484 1 95.31 38 VAL B C 1
ATOM 2480 O O . VAL B 1 38 ? 12.969 -22.938 -11.453 1 95.31 38 VAL B O 1
ATOM 2483 N N . ARG B 1 39 ? 13.359 -22.859 -13.656 1 92.88 39 ARG B N 1
ATOM 2484 C CA . ARG B 1 39 ? 13.391 -24.312 -13.836 1 92.88 39 ARG B CA 1
ATOM 2485 C C . ARG B 1 39 ? 14.57 -24.734 -14.703 1 92.88 39 ARG B C 1
ATOM 2487 O O . ARG B 1 39 ? 14.758 -24.203 -15.797 1 92.88 39 ARG B O 1
ATOM 2494 N N . ASP B 1 40 ? 15.312 -25.688 -14.188 1 92.25 40 ASP B N 1
ATOM 2495 C CA . ASP B 1 40 ? 16.5 -26.188 -14.883 1 92.25 40 ASP B CA 1
ATOM 2496 C C . ASP B 1 40 ? 17.406 -25.047 -15.32 1 92.25 40 ASP B C 1
ATOM 2498 O O . ASP B 1 40 ? 17.844 -25 -16.469 1 92.25 40 ASP B O 1
ATOM 2502 N N . GLY B 1 41 ? 17.469 -24.031 -14.469 1 94 41 GLY B N 1
ATOM 2503 C CA . GLY B 1 41 ? 18.391 -22.922 -14.664 1 94 41 GLY B CA 1
ATOM 2504 C C . GLY B 1 41 ? 17.828 -21.828 -15.578 1 94 41 GLY B C 1
ATOM 2505 O O . GLY B 1 41 ? 18.5 -20.844 -15.844 1 94 41 GLY B O 1
ATOM 2506 N N . ALA B 1 42 ? 16.625 -22.031 -16 1 94.19 42 ALA B N 1
ATOM 2507 C CA . ALA B 1 42 ? 16.062 -21.078 -16.969 1 94.19 42 ALA B CA 1
ATOM 2508 C C . ALA B 1 42 ? 14.852 -20.359 -16.375 1 94.19 42 ALA B C 1
ATOM 2510 O O . ALA B 1 42 ? 14.016 -20.984 -15.719 1 94.19 42 ALA B O 1
ATOM 2511 N N . PRO B 1 43 ? 14.773 -19 -16.578 1 96.06 43 PRO B N 1
ATOM 2512 C CA . PRO B 1 43 ? 13.578 -18.281 -16.156 1 96.06 43 PRO B CA 1
ATOM 2513 C C . PRO B 1 43 ? 12.336 -18.656 -16.953 1 96.06 43 PRO B C 1
ATOM 2515 O O . PRO B 1 43 ? 12.414 -18.812 -18.172 1 96.06 43 PRO B O 1
ATOM 2518 N N . ARG B 1 44 ? 11.258 -18.781 -16.266 1 95.38 44 ARG B N 1
ATOM 2519 C CA . ARG B 1 44 ? 10.008 -19.141 -16.922 1 95.38 44 ARG B CA 1
ATOM 2520 C C . ARG B 1 44 ? 9.219 -17.891 -17.297 1 95.38 44 ARG B C 1
ATOM 2522 O O . ARG B 1 44 ? 9.109 -16.953 -16.516 1 95.38 44 ARG B O 1
ATOM 2529 N N . PHE B 1 45 ? 8.703 -17.875 -18.594 1 96.69 45 PHE B N 1
ATOM 2530 C CA . PHE B 1 45 ? 7.781 -16.875 -19.109 1 96.69 45 PHE B CA 1
ATOM 2531 C C . PHE B 1 45 ? 8.383 -15.477 -19 1 96.69 45 PHE B C 1
ATOM 2533 O O . PHE B 1 45 ? 7.688 -14.516 -18.641 1 96.69 45 PHE B O 1
ATOM 2540 N N . LEU B 1 46 ? 9.656 -15.336 -19.25 1 97.19 46 LEU B N 1
ATOM 2541 C CA . LEU B 1 46 ? 10.375 -14.086 -19.047 1 97.19 46 LEU B CA 1
ATOM 2542 C C . LEU B 1 46 ? 9.789 -12.977 -19.906 1 97.19 46 LEU B C 1
ATOM 2544 O O . LEU B 1 46 ? 9.648 -11.836 -19.453 1 97.19 46 LEU B O 1
ATOM 2548 N N . GLU B 1 47 ? 9.461 -13.258 -21.109 1 97.19 47 GLU B N 1
ATOM 2549 C CA . GLU B 1 47 ? 8.891 -12.242 -21.984 1 97.19 47 GLU B CA 1
ATOM 2550 C C . GLU B 1 47 ? 7.586 -11.688 -21.422 1 97.19 47 GLU B C 1
ATOM 2552 O O . GLU B 1 47 ? 7.336 -10.484 -21.484 1 97.19 47 GLU B O 1
ATOM 2557 N N . ARG B 1 48 ? 6.73 -12.562 -20.938 1 97.44 48 ARG B N 1
ATOM 2558 C CA . ARG B 1 48 ? 5.469 -12.133 -20.344 1 97.44 48 ARG B CA 1
ATOM 2559 C C . ARG B 1 48 ? 5.711 -11.281 -19.094 1 97.44 48 ARG B C 1
ATOM 2561 O O . ARG B 1 48 ? 5.02 -10.281 -18.875 1 97.44 48 ARG B O 1
ATOM 2568 N N . HIS B 1 49 ? 6.684 -11.711 -18.328 1 98.19 49 HIS B N 1
ATOM 2569 C CA . HIS B 1 49 ? 7.023 -10.938 -17.141 1 98.19 49 HIS B CA 1
ATOM 2570 C C . HIS B 1 49 ? 7.562 -9.562 -17.516 1 98.19 49 HIS B C 1
ATOM 2572 O O . HIS B 1 49 ? 7.23 -8.562 -16.875 1 98.19 49 HIS B O 1
ATOM 2578 N N . PHE B 1 50 ? 8.398 -9.547 -18.516 1 98.19 50 PHE B N 1
ATOM 2579 C CA . PHE B 1 50 ? 8.922 -8.273 -18.984 1 98.19 50 PHE B CA 1
ATOM 2580 C C . PHE B 1 50 ? 7.797 -7.359 -19.453 1 98.19 50 PHE B C 1
ATOM 2582 O O . PHE B 1 50 ? 7.766 -6.18 -19.094 1 98.19 50 PHE B O 1
ATOM 2589 N N . GLY B 1 51 ? 6.934 -7.902 -20.219 1 98 51 GLY B N 1
ATOM 2590 C CA . GLY B 1 51 ? 5.789 -7.129 -20.688 1 98 51 GLY B CA 1
ATOM 2591 C C . GLY B 1 51 ? 4.949 -6.57 -19.547 1 98 51 GLY B C 1
ATOM 2592 O O . GLY B 1 51 ? 4.543 -5.406 -19.594 1 98 51 GLY B O 1
ATOM 2593 N N . ARG B 1 52 ? 4.66 -7.363 -18.609 1 97.31 52 ARG B N 1
ATOM 2594 C CA . ARG B 1 52 ? 3.861 -6.898 -17.484 1 97.31 52 ARG B CA 1
ATOM 2595 C C . ARG B 1 52 ? 4.602 -5.824 -16.688 1 97.31 52 ARG B C 1
ATOM 2597 O O . ARG B 1 52 ? 3.996 -4.863 -16.219 1 97.31 52 ARG B O 1
ATOM 2604 N N . LEU B 1 53 ? 5.867 -6.074 -16.422 1 98.31 53 LEU B N 1
ATOM 2605 C CA . LEU B 1 53 ? 6.668 -5.09 -15.711 1 98.31 53 LEU B CA 1
ATOM 2606 C C . LEU B 1 53 ? 6.609 -3.734 -16.406 1 98.31 53 LEU B C 1
ATOM 2608 O O . LEU B 1 53 ? 6.445 -2.703 -15.75 1 98.31 53 LEU B O 1
ATOM 2612 N N . GLN B 1 54 ? 6.75 -3.732 -17.688 1 98.31 54 GLN B N 1
ATOM 2613 C CA . GLN B 1 54 ? 6.688 -2.502 -18.469 1 98.31 54 GLN B CA 1
ATOM 2614 C C . GLN B 1 54 ? 5.312 -1.846 -18.344 1 98.31 54 GLN B C 1
ATOM 2616 O O . GLN B 1 54 ? 5.215 -0.642 -18.094 1 98.31 54 GLN B O 1
ATOM 2621 N N . ARG B 1 55 ? 4.273 -2.611 -18.531 1 98.12 55 ARG B N 1
ATOM 2622 C CA . ARG B 1 55 ? 2.914 -2.092 -18.422 1 98.12 55 ARG B CA 1
ATOM 2623 C C . ARG B 1 55 ? 2.66 -1.496 -17.047 1 98.12 55 ARG B C 1
ATOM 2625 O O . ARG B 1 55 ? 2.088 -0.411 -16.922 1 98.12 55 ARG B O 1
ATOM 2632 N N . ASP B 1 56 ? 3.033 -2.246 -16.016 1 98.56 56 ASP B N 1
ATOM 2633 C CA . ASP B 1 56 ? 2.811 -1.798 -14.641 1 98.56 56 ASP B CA 1
ATOM 2634 C C . ASP B 1 56 ? 3.633 -0.548 -14.328 1 98.56 56 ASP B C 1
ATOM 2636 O O . ASP B 1 56 ? 3.158 0.359 -13.641 1 98.56 56 ASP B O 1
ATOM 2640 N N . ALA B 1 57 ? 4.898 -0.49 -14.797 1 98.31 57 ALA B N 1
ATOM 2641 C CA . ALA B 1 57 ? 5.73 0.696 -14.609 1 98.31 57 ALA B CA 1
ATOM 2642 C C . ALA B 1 57 ? 5.078 1.927 -15.234 1 98.31 57 ALA B C 1
ATOM 2644 O O . ALA B 1 57 ? 5.027 2.99 -14.609 1 98.31 57 ALA B O 1
ATOM 2645 N N . ASN B 1 58 ? 4.59 1.779 -16.422 1 97.81 58 ASN B N 1
ATOM 2646 C CA . ASN B 1 58 ? 3.908 2.879 -17.094 1 97.81 58 ASN B CA 1
ATOM 2647 C C . ASN B 1 58 ? 2.668 3.324 -16.328 1 97.81 58 ASN B C 1
ATOM 2649 O O . ASN B 1 58 ? 2.441 4.523 -16.141 1 97.81 58 ASN B O 1
ATOM 2653 N N . ALA B 1 59 ? 1.915 2.389 -15.891 1 97.88 59 ALA B N 1
ATOM 2654 C CA . ALA B 1 59 ? 0.69 2.691 -15.156 1 97.88 59 ALA B CA 1
ATOM 2655 C C . ALA B 1 59 ? 0.999 3.418 -13.852 1 97.88 59 ALA B C 1
ATOM 2657 O O . ALA B 1 59 ? 0.236 4.285 -13.422 1 97.88 59 ALA B O 1
ATOM 2658 N N . ALA B 1 60 ? 2.094 3.111 -13.25 1 97.38 60 ALA B N 1
ATOM 2659 C CA . ALA B 1 60 ? 2.447 3.666 -11.945 1 97.38 60 ALA B CA 1
ATOM 2660 C C . ALA B 1 60 ? 3.436 4.82 -12.086 1 97.38 60 ALA B C 1
ATOM 2662 O O . ALA B 1 60 ? 4.008 5.281 -11.102 1 97.38 60 ALA B O 1
ATOM 2663 N N . ASP B 1 61 ? 3.732 5.23 -13.344 1 94.81 61 ASP B N 1
ATOM 2664 C CA . ASP B 1 61 ? 4.645 6.336 -13.609 1 94.81 61 ASP B CA 1
ATOM 2665 C C . ASP B 1 61 ? 6.023 6.066 -13.016 1 94.81 61 ASP B C 1
ATOM 2667 O O . ASP B 1 61 ? 6.594 6.93 -12.344 1 94.81 61 ASP B O 1
ATOM 2671 N N . VAL B 1 62 ? 6.484 4.914 -13.117 1 96.5 62 VAL B N 1
ATOM 2672 C CA . VAL B 1 62 ? 7.863 4.547 -12.812 1 96.5 62 VAL B CA 1
ATOM 2673 C C . VAL B 1 62 ? 8.695 4.547 -14.094 1 96.5 62 VAL B C 1
ATOM 2675 O O . VAL B 1 62 ? 8.336 3.891 -15.07 1 96.5 62 VAL B O 1
ATOM 2678 N N . PRO B 1 63 ? 9.766 5.293 -14.109 1 95.19 63 PRO B N 1
ATOM 2679 C CA . PRO B 1 63 ? 10.594 5.297 -15.312 1 95.19 63 PRO B CA 1
ATOM 2680 C C . PRO B 1 63 ? 11.047 3.9 -15.727 1 95.19 63 PRO B C 1
ATOM 2682 O O . PRO B 1 63 ? 11.539 3.139 -14.891 1 95.19 63 PRO B O 1
ATOM 2685 N N . PHE B 1 64 ? 10.82 3.613 -16.938 1 94.62 64 PHE B N 1
ATOM 2686 C CA . PHE B 1 64 ? 11.164 2.297 -17.469 1 94.62 64 PHE B CA 1
ATOM 2687 C C . PHE B 1 64 ? 12.102 2.422 -18.656 1 94.62 64 PHE B C 1
ATOM 2689 O O . PHE B 1 64 ? 11.664 2.439 -19.812 1 94.62 64 PHE B O 1
ATOM 2696 N N . ASP B 1 65 ? 13.352 2.547 -18.391 1 91 65 ASP B N 1
ATOM 2697 C CA . ASP B 1 65 ? 14.383 2.605 -19.422 1 91 65 ASP B CA 1
ATOM 2698 C C . ASP B 1 65 ? 15.156 1.293 -19.5 1 91 65 ASP B C 1
ATOM 2700 O O . ASP B 1 65 ? 16.375 1.274 -19.328 1 91 65 ASP B O 1
ATOM 2704 N N . LEU B 1 66 ? 14.453 0.262 -19.734 1 92.19 66 LEU B N 1
ATOM 2705 C CA . LEU B 1 66 ? 15.016 -1.083 -19.797 1 92.19 66 LEU B CA 1
ATOM 2706 C C . LEU B 1 66 ? 14.617 -1.772 -21.094 1 92.19 66 LEU B C 1
ATOM 2708 O O . LEU B 1 66 ? 13.492 -1.595 -21.578 1 92.19 66 LEU B O 1
ATOM 2712 N N . ASP B 1 67 ? 15.516 -2.506 -21.656 1 96.31 67 ASP B N 1
ATOM 2713 C CA . ASP B 1 67 ? 15.18 -3.342 -22.797 1 96.31 67 ASP B CA 1
ATOM 2714 C C . ASP B 1 67 ? 15.289 -4.824 -22.453 1 96.31 67 ASP B C 1
ATOM 2716 O O . ASP B 1 67 ? 16.016 -5.195 -21.516 1 96.31 67 ASP B O 1
ATOM 2720 N N . PHE B 1 68 ? 14.602 -5.621 -23.25 1 97.38 68 PHE B N 1
ATOM 2721 C CA . PHE B 1 68 ? 14.469 -7.043 -22.953 1 97.38 68 PHE B CA 1
ATOM 2722 C C . PHE B 1 68 ? 15.836 -7.723 -22.922 1 97.38 68 PHE B C 1
ATOM 2724 O O . PHE B 1 68 ? 16.156 -8.461 -21.984 1 97.38 68 PHE B O 1
ATOM 2731 N N . PRO B 1 69 ? 16.781 -7.492 -23.875 1 97.44 69 PRO B N 1
ATOM 2732 C CA . PRO B 1 69 ? 18.094 -8.148 -23.844 1 97.44 69 PRO B CA 1
ATOM 2733 C C . PRO B 1 69 ? 18.875 -7.852 -22.562 1 97.44 69 PRO B C 1
ATOM 2735 O O . PRO B 1 69 ? 19.516 -8.75 -22 1 97.44 69 PRO B O 1
ATOM 2738 N N . THR B 1 70 ? 18.812 -6.641 -22.156 1 95.5 70 THR B N 1
ATOM 2739 C CA . THR B 1 70 ? 19.531 -6.242 -20.953 1 95.5 70 THR B CA 1
ATOM 2740 C C . THR B 1 70 ? 19 -6.969 -19.719 1 95.5 70 THR B C 1
ATOM 2742 O O . THR B 1 70 ? 19.766 -7.496 -18.922 1 95.5 70 THR B O 1
ATOM 2745 N N . ILE B 1 71 ? 17.719 -7.02 -19.609 1 97 71 ILE B N 1
ATOM 2746 C CA . ILE B 1 71 ? 17.094 -7.668 -18.453 1 97 71 ILE B CA 1
ATOM 2747 C C . ILE B 1 71 ? 17.359 -9.172 -18.5 1 97 71 ILE B C 1
ATOM 2749 O O . ILE B 1 71 ? 17.672 -9.781 -17.469 1 97 71 ILE B O 1
ATOM 2753 N N . SER B 1 72 ? 17.203 -9.727 -19.656 1 97.62 72 SER B N 1
ATOM 2754 C CA . SER B 1 72 ? 17.484 -11.148 -19.812 1 97.62 72 SER B CA 1
ATOM 2755 C C . SER B 1 72 ? 18.906 -11.484 -19.406 1 97.62 72 SER B C 1
ATOM 2757 O O . SER B 1 72 ? 19.141 -12.438 -18.656 1 97.62 72 SER B O 1
ATOM 2759 N N . LYS B 1 73 ? 19.828 -10.672 -19.844 1 97.31 73 LYS B N 1
ATOM 2760 C CA . LYS B 1 73 ? 21.234 -10.867 -19.5 1 97.31 73 LYS B CA 1
ATOM 2761 C C . LYS B 1 73 ? 21.453 -10.727 -17.984 1 97.31 73 LYS B C 1
ATOM 2763 O O . LYS B 1 73 ? 22.172 -11.531 -17.391 1 97.31 73 LYS B O 1
ATOM 2768 N N . ALA B 1 74 ? 20.906 -9.711 -17.438 1 97.56 74 ALA B N 1
ATOM 2769 C CA . ALA B 1 74 ? 21.047 -9.461 -16 1 97.56 74 ALA B CA 1
ATOM 2770 C C . ALA B 1 74 ? 20.5 -10.625 -15.188 1 97.56 74 ALA B C 1
ATOM 2772 O O . ALA B 1 74 ? 21.125 -11.086 -14.242 1 97.56 74 ALA B O 1
ATOM 2773 N N . LEU B 1 75 ? 19.312 -11.055 -15.578 1 97.94 75 LEU B N 1
ATOM 2774 C CA . LEU B 1 75 ? 18.672 -12.156 -14.875 1 97.94 75 LEU B CA 1
ATOM 2775 C C . LEU B 1 75 ? 19.516 -13.422 -14.953 1 97.94 75 LEU B C 1
ATOM 2777 O O . LEU B 1 75 ? 19.781 -14.062 -13.938 1 97.94 75 LEU B O 1
ATOM 2781 N N . ASN B 1 76 ? 19.984 -13.75 -16.125 1 97.31 76 ASN B N 1
ATOM 2782 C CA . ASN B 1 76 ? 20.797 -14.945 -16.297 1 97.31 76 ASN B CA 1
ATOM 2783 C C . ASN B 1 76 ? 22.109 -14.836 -15.516 1 97.31 76 ASN B C 1
ATOM 2785 O O . ASN B 1 76 ? 22.609 -15.836 -14.984 1 97.31 76 ASN B O 1
ATOM 2789 N N . ALA B 1 77 ? 22.656 -13.672 -15.484 1 97.19 77 ALA B N 1
ATOM 2790 C CA . ALA B 1 77 ? 23.875 -13.453 -14.711 1 97.19 77 ALA B CA 1
ATOM 2791 C C . ALA B 1 77 ? 23.656 -13.766 -13.234 1 97.19 77 ALA B C 1
ATOM 2793 O O . ALA B 1 77 ? 24.5 -14.391 -12.594 1 97.19 77 ALA B O 1
ATOM 2794 N N . VAL B 1 78 ? 22.578 -13.359 -12.727 1 96.94 78 VAL B N 1
ATOM 2795 C CA . VAL B 1 78 ? 22.25 -13.586 -11.32 1 96.94 78 VAL B CA 1
ATOM 2796 C C . VAL B 1 78 ? 22.047 -15.078 -11.078 1 96.94 78 VAL B C 1
ATOM 2798 O O . VAL B 1 78 ? 22.516 -15.625 -10.078 1 96.94 78 VAL B O 1
ATOM 2801 N N . LEU B 1 79 ? 21.297 -15.719 -11.953 1 97.25 79 LEU B N 1
ATOM 2802 C CA . LEU B 1 79 ? 21.031 -17.141 -11.805 1 97.25 79 LEU B CA 1
ATOM 2803 C C . LEU B 1 79 ? 22.328 -17.938 -11.805 1 97.25 79 LEU B C 1
ATOM 2805 O O . LEU B 1 79 ? 22.531 -18.812 -10.961 1 97.25 79 LEU B O 1
ATOM 2809 N N . ARG B 1 80 ? 23.234 -17.578 -12.695 1 96.62 80 ARG B N 1
ATOM 2810 C CA . ARG B 1 80 ? 24.531 -18.25 -12.789 1 96.62 80 ARG B CA 1
ATOM 2811 C C . ARG B 1 80 ? 25.375 -17.984 -11.547 1 96.62 80 ARG B C 1
ATOM 2813 O O . ARG B 1 80 ? 25.969 -18.891 -10.984 1 96.62 80 ARG B O 1
ATOM 2820 N N . ALA B 1 81 ? 25.375 -16.75 -11.172 1 96.12 81 ALA B N 1
ATOM 2821 C CA . ALA B 1 81 ? 26.203 -16.344 -10.039 1 96.12 81 ALA B CA 1
ATOM 2822 C C . ALA B 1 81 ? 25.797 -17.062 -8.758 1 96.12 81 ALA B C 1
ATOM 2824 O O . ALA B 1 81 ? 26.609 -17.281 -7.863 1 96.12 81 ALA B O 1
ATOM 2825 N N . ASN B 1 82 ? 24.562 -17.484 -8.68 1 95.44 82 ASN B N 1
ATOM 2826 C CA . ASN B 1 82 ? 24.047 -18.125 -7.477 1 95.44 82 ASN B CA 1
ATOM 2827 C C . ASN B 1 82 ? 23.797 -19.609 -7.695 1 95.44 82 ASN B C 1
ATOM 2829 O O . ASN B 1 82 ? 23.25 -20.281 -6.82 1 95.44 82 ASN B O 1
ATOM 2833 N N . ASN B 1 83 ? 24.062 -20.125 -8.852 1 96.12 83 ASN B N 1
ATOM 2834 C CA . ASN B 1 83 ? 23.859 -21.531 -9.211 1 96.12 83 ASN B CA 1
ATOM 2835 C C . ASN B 1 83 ? 22.406 -21.969 -8.945 1 96.12 83 ASN B C 1
ATOM 2837 O O . ASN B 1 83 ? 22.172 -22.984 -8.297 1 96.12 83 ASN B O 1
ATOM 2841 N N . ILE B 1 84 ? 21.531 -21.141 -9.445 1 96.25 84 ILE B N 1
ATOM 2842 C CA . ILE B 1 84 ? 20.109 -21.453 -9.25 1 96.25 84 ILE B CA 1
ATOM 2843 C C . ILE B 1 84 ? 19.625 -22.391 -10.359 1 96.25 84 ILE B C 1
ATOM 2845 O O . ILE B 1 84 ? 19.609 -22 -11.531 1 96.25 84 ILE B O 1
ATOM 2849 N N . GLU B 1 85 ? 19.234 -23.562 -10.031 1 94.81 85 GLU B N 1
ATOM 2850 C CA . GLU B 1 85 ? 18.656 -24.5 -10.992 1 94.81 85 GLU B CA 1
ATOM 2851 C C . GLU B 1 85 ? 17.125 -24.5 -10.93 1 94.81 85 GLU B C 1
ATOM 2853 O O . GLU B 1 85 ? 16.469 -24.422 -11.969 1 94.81 85 GLU B O 1
ATOM 2858 N N . ASN B 1 86 ? 16.594 -24.594 -9.742 1 94.19 86 ASN B N 1
ATOM 2859 C CA . ASN B 1 86 ? 15.156 -24.516 -9.484 1 94.19 86 ASN B CA 1
ATOM 2860 C C . ASN B 1 86 ? 14.836 -23.531 -8.359 1 94.19 86 ASN B C 1
ATOM 2862 O O . ASN B 1 86 ? 15.461 -23.578 -7.297 1 94.19 86 ASN B O 1
ATOM 2866 N N . GLY B 1 87 ? 13.961 -22.562 -8.664 1 94.38 87 GLY B N 1
ATOM 2867 C CA . GLY B 1 87 ? 13.625 -21.578 -7.66 1 94.38 87 GLY B CA 1
ATOM 2868 C C . GLY B 1 87 ? 12.852 -20.391 -8.227 1 94.38 87 GLY B C 1
ATOM 2869 O O . GLY B 1 87 ? 11.984 -20.578 -9.078 1 94.38 87 GLY B O 1
ATOM 2870 N N . HIS B 1 88 ? 13.117 -19.219 -7.641 1 94.56 88 HIS B N 1
ATOM 2871 C CA . HIS B 1 88 ? 12.422 -18 -8.039 1 94.56 88 HIS B CA 1
ATOM 2872 C C . HIS B 1 88 ? 13.398 -16.828 -8.172 1 94.56 88 HIS B C 1
ATOM 2874 O O . HIS B 1 88 ? 14.43 -16.797 -7.5 1 94.56 88 HIS B O 1
ATOM 2880 N N . ALA B 1 89 ? 13.062 -15.961 -8.984 1 96.06 89 ALA B N 1
ATOM 2881 C CA . ALA B 1 89 ? 13.766 -14.688 -9.125 1 96.06 89 ALA B CA 1
ATOM 2882 C C . ALA B 1 89 ? 12.797 -13.516 -9.094 1 96.06 89 ALA B C 1
ATOM 2884 O O . ALA B 1 89 ? 11.703 -13.594 -9.656 1 96.06 89 ALA B O 1
ATOM 2885 N N . ARG B 1 90 ? 13.227 -12.477 -8.492 1 96.31 90 ARG B N 1
ATOM 2886 C CA . ARG B 1 90 ? 12.398 -11.281 -8.359 1 96.31 90 ARG B CA 1
ATOM 2887 C C . ARG B 1 90 ? 13.094 -10.055 -8.945 1 96.31 90 ARG B C 1
ATOM 2889 O O . ARG B 1 90 ? 14.258 -9.797 -8.641 1 96.31 90 ARG B O 1
ATOM 2896 N N . LEU B 1 91 ? 12.438 -9.367 -9.828 1 97.69 91 LEU B N 1
ATOM 2897 C CA . LEU B 1 91 ? 12.844 -8.055 -10.312 1 97.69 91 LEU B CA 1
ATOM 2898 C C . LEU B 1 91 ? 12.031 -6.953 -9.625 1 97.69 91 LEU B C 1
ATOM 2900 O O . LEU B 1 91 ? 10.805 -7.012 -9.594 1 97.69 91 LEU B O 1
ATOM 2904 N N . THR B 1 92 ? 12.688 -6.02 -9.055 1 97.31 92 THR B N 1
ATOM 2905 C CA . THR B 1 92 ? 12.055 -4.883 -8.406 1 97.31 92 THR B CA 1
ATOM 2906 C C . THR B 1 92 ? 12.57 -3.568 -8.984 1 97.31 92 THR B C 1
ATOM 2908 O O . THR B 1 92 ? 13.773 -3.328 -9.016 1 97.31 92 THR B O 1
ATOM 2911 N N . LEU B 1 93 ? 11.703 -2.752 -9.492 1 97.75 93 LEU B N 1
ATOM 2912 C CA . LEU B 1 93 ? 11.984 -1.429 -10.039 1 97.75 93 LEU B CA 1
ATOM 2913 C C . LEU B 1 93 ? 11.359 -0.339 -9.172 1 97.75 93 LEU B C 1
ATOM 2915 O O . LEU B 1 93 ? 10.141 -0.249 -9.07 1 97.75 93 LEU B O 1
ATOM 2919 N N . THR B 1 94 ? 12.18 0.458 -8.555 1 96.25 94 THR B N 1
ATOM 2920 C CA . THR B 1 94 ? 11.664 1.466 -7.633 1 96.25 94 THR B CA 1
ATOM 2921 C C . THR B 1 94 ? 12.055 2.867 -8.094 1 96.25 94 THR B C 1
ATOM 2923 O O . THR B 1 94 ? 13.172 3.08 -8.578 1 96.25 94 THR B O 1
ATOM 2926 N N . ARG B 1 95 ? 11.148 3.795 -7.961 1 95.12 95 ARG B N 1
ATOM 2927 C CA . ARG B 1 95 ? 11.398 5.18 -8.344 1 95.12 95 ARG B CA 1
ATOM 2928 C C . ARG B 1 95 ? 12.391 5.844 -7.395 1 95.12 95 ARG B C 1
ATOM 2930 O O . ARG B 1 95 ? 12.297 5.668 -6.18 1 95.12 95 ARG B O 1
ATOM 2937 N N . ARG B 1 96 ? 13.328 6.543 -7.973 1 91.38 96 ARG B N 1
ATOM 2938 C CA . ARG B 1 96 ? 14.242 7.359 -7.18 1 91.38 96 ARG B CA 1
ATOM 2939 C C . ARG B 1 96 ? 13.578 8.664 -6.742 1 91.38 96 ARG B C 1
ATOM 2941 O O . ARG B 1 96 ? 12.5 9.008 -7.238 1 91.38 96 ARG B O 1
ATOM 2948 N N . ASP B 1 97 ? 14.055 9.242 -5.699 1 83.19 97 ASP B N 1
ATOM 2949 C CA . ASP B 1 97 ? 13.602 10.555 -5.246 1 83.19 97 ASP B CA 1
ATOM 2950 C C . ASP B 1 97 ? 14.75 11.336 -4.605 1 83.19 97 ASP B C 1
ATOM 2952 O O . ASP B 1 97 ? 15.672 10.75 -4.039 1 83.19 97 ASP B O 1
ATOM 2956 N N . ASP B 1 98 ? 14.664 12.68 -4.852 1 69.38 98 ASP B N 1
ATOM 2957 C CA . ASP B 1 98 ? 15.672 13.539 -4.234 1 69.38 98 ASP B CA 1
ATOM 2958 C C . ASP B 1 98 ? 15.164 14.133 -2.924 1 69.38 98 ASP B C 1
ATOM 2960 O O . ASP B 1 98 ? 15.766 15.062 -2.385 1 69.38 98 ASP B O 1
ATOM 2964 N N . GLY B 1 99 ? 14.086 13.547 -2.443 1 64.38 99 GLY B N 1
ATOM 2965 C CA . GLY B 1 99 ? 13.516 14.016 -1.188 1 64.38 99 GLY B CA 1
ATOM 2966 C C . GLY B 1 99 ? 12.461 15.086 -1.375 1 64.38 99 GLY B C 1
ATOM 2967 O O . GLY B 1 99 ? 11.867 15.562 -0.403 1 64.38 99 GLY B O 1
ATOM 2968 N N . ARG B 1 100 ? 12.242 15.516 -2.496 1 61.59 100 ARG B N 1
ATOM 2969 C CA . ARG B 1 100 ? 11.25 16.547 -2.742 1 61.59 100 ARG B CA 1
ATOM 2970 C C . ARG B 1 100 ? 10.109 16.016 -3.602 1 61.59 100 ARG B C 1
ATOM 2972 O O . ARG B 1 100 ? 9.32 16.797 -4.148 1 61.59 100 ARG B O 1
ATOM 2979 N N . TRP B 1 101 ? 10.086 14.781 -3.686 1 64.88 101 TRP B N 1
ATOM 2980 C CA . TRP B 1 101 ? 9.07 14.062 -4.453 1 64.88 101 TRP B CA 1
ATOM 2981 C C . TRP B 1 101 ? 9.008 14.578 -5.887 1 64.88 101 TRP B C 1
ATOM 2983 O O . TRP B 1 101 ? 7.934 14.617 -6.496 1 64.88 101 TRP B O 1
ATOM 2993 N N . ASN B 1 102 ? 10.188 15.07 -6.223 1 64 102 ASN B N 1
ATOM 2994 C CA . ASN B 1 102 ? 10.297 15.469 -7.625 1 64 102 ASN B CA 1
ATOM 2995 C C . ASN B 1 102 ? 10.328 14.25 -8.547 1 64 102 ASN B C 1
ATOM 2997 O O . ASN B 1 102 ? 10.883 13.211 -8.188 1 64 102 ASN B O 1
ATOM 3001 N N . LEU B 1 103 ? 9.531 14.289 -9.609 1 62.94 103 LEU B N 1
ATOM 3002 C CA . LEU B 1 103 ? 9.281 13.18 -10.523 1 62.94 103 LEU B CA 1
ATOM 3003 C C . LEU B 1 103 ? 10.422 13.039 -11.531 1 62.94 103 LEU B C 1
ATOM 3005 O O . LEU B 1 103 ? 10.398 12.148 -12.383 1 62.94 103 LEU B O 1
ATOM 3009 N N . GLU B 1 104 ? 11.398 13.742 -11.398 1 67.25 104 GLU B N 1
ATOM 3010 C CA . GLU B 1 104 ? 12.375 13.711 -12.484 1 67.25 104 GLU B CA 1
ATOM 3011 C C . GLU B 1 104 ? 13.516 12.742 -12.172 1 67.25 104 GLU B C 1
ATOM 3013 O O . GLU B 1 104 ? 14.5 12.672 -12.914 1 67.25 104 GLU B O 1
ATOM 3018 N N . ASN B 1 105 ? 13.133 11.906 -11.344 1 74.44 105 ASN B N 1
ATOM 3019 C CA . ASN B 1 105 ? 14.25 11.031 -10.977 1 74.44 105 ASN B CA 1
ATOM 3020 C C . ASN B 1 105 ? 14.141 9.672 -11.664 1 74.44 105 ASN B C 1
ATOM 3022 O O . ASN B 1 105 ? 13.086 9.312 -12.172 1 74.44 105 ASN B O 1
ATOM 3026 N N . GLY B 1 106 ? 15.242 8.945 -11.992 1 90.25 106 GLY B N 1
ATOM 3027 C CA . GLY B 1 106 ? 15.336 7.602 -12.547 1 90.25 106 GLY B CA 1
ATOM 3028 C C . GLY B 1 106 ? 14.828 6.531 -11.594 1 90.25 106 GLY B C 1
ATOM 3029 O O . GLY B 1 106 ? 14.016 6.812 -10.711 1 90.25 106 GLY B O 1
ATOM 3030 N N . ALA B 1 107 ? 14.969 5.363 -11.953 1 94.69 107 ALA B N 1
ATOM 3031 C CA . ALA B 1 107 ? 14.555 4.223 -11.141 1 94.69 107 ALA B CA 1
ATOM 3032 C C . ALA B 1 107 ? 15.734 3.297 -10.852 1 94.69 107 ALA B C 1
ATOM 3034 O O . ALA B 1 107 ? 16.734 3.32 -11.57 1 94.69 107 ALA B O 1
ATOM 3035 N N . ASP B 1 108 ? 15.68 2.631 -9.766 1 94.5 108 ASP B N 1
ATOM 3036 C CA . ASP B 1 108 ? 16.641 1.576 -9.438 1 94.5 108 ASP B CA 1
ATOM 3037 C C . ASP B 1 108 ? 16.047 0.196 -9.719 1 94.5 108 ASP B C 1
ATOM 3039 O O . ASP B 1 108 ? 14.898 -0.08 -9.367 1 94.5 108 ASP B O 1
ATOM 3043 N N . LEU B 1 109 ? 16.844 -0.635 -10.367 1 96.5 109 LEU B N 1
ATOM 3044 C CA . LEU B 1 109 ? 16.438 -2.014 -10.625 1 96.5 109 LEU B CA 1
ATOM 3045 C C . LEU B 1 109 ? 17.297 -2.988 -9.836 1 96.5 109 LEU B C 1
ATOM 3047 O O . LEU B 1 109 ? 18.531 -2.916 -9.883 1 96.5 109 LEU B O 1
ATOM 3051 N N . SER B 1 110 ? 16.672 -3.855 -9.102 1 95.44 110 SER B N 1
ATOM 3052 C CA . SER B 1 110 ? 17.359 -4.949 -8.422 1 95.44 110 SER B CA 1
ATOM 3053 C C . SER B 1 110 ? 16.812 -6.305 -8.852 1 95.44 110 SER B C 1
ATOM 3055 O O . SER B 1 110 ? 15.609 -6.426 -9.133 1 95.44 110 SER B O 1
ATOM 3057 N N . ILE B 1 111 ? 17.609 -7.297 -8.938 1 96.25 111 ILE B N 1
ATOM 3058 C CA . ILE B 1 111 ? 17.234 -8.672 -9.25 1 96.25 111 ILE B CA 1
ATOM 3059 C C . ILE B 1 111 ? 17.812 -9.617 -8.195 1 96.25 111 ILE B C 1
ATOM 3061 O O . ILE B 1 111 ? 19.031 -9.648 -7.984 1 96.25 111 ILE B O 1
ATOM 3065 N N . PHE B 1 112 ? 16.938 -10.344 -7.582 1 94 112 PHE B N 1
ATOM 3066 C CA . PHE B 1 112 ? 17.297 -11.359 -6.598 1 94 112 PHE B CA 1
ATOM 3067 C C . PHE B 1 112 ? 16.812 -12.734 -7.043 1 94 112 PHE B C 1
ATOM 3069 O O . PHE B 1 112 ? 15.766 -12.859 -7.688 1 94 112 PHE B O 1
ATOM 3076 N N . ALA B 1 113 ? 17.578 -13.75 -6.703 1 93.94 113 ALA B N 1
ATOM 3077 C CA . ALA B 1 113 ? 17.172 -15.125 -6.992 1 93.94 113 ALA B CA 1
ATOM 3078 C C . ALA B 1 113 ? 17.438 -16.031 -5.801 1 93.94 113 ALA B C 1
ATOM 3080 O O . ALA B 1 113 ? 18.453 -15.875 -5.105 1 93.94 113 ALA B O 1
ATOM 3081 N N . LEU B 1 114 ? 16.562 -16.969 -5.609 1 90.75 114 LEU B N 1
ATOM 3082 C CA . LEU B 1 114 ? 16.688 -17.906 -4.504 1 90.75 114 LEU B CA 1
ATOM 3083 C C . LEU B 1 114 ? 16.266 -19.312 -4.934 1 90.75 114 LEU B C 1
ATOM 3085 O O . LEU B 1 114 ? 15.281 -19.469 -5.656 1 90.75 114 LEU B O 1
ATOM 3089 N N . GLU B 1 115 ? 17.031 -20.234 -4.418 1 92.44 115 GLU B N 1
ATOM 3090 C CA . GLU B 1 115 ? 16.625 -21.625 -4.594 1 92.44 115 GLU B CA 1
ATOM 3091 C C . GLU B 1 115 ? 15.438 -21.969 -3.701 1 92.44 115 GLU B C 1
ATOM 3093 O O . GLU B 1 115 ? 15.43 -21.641 -2.512 1 92.44 115 GLU B O 1
ATOM 3098 N N . THR B 1 116 ? 14.438 -22.438 -4.332 1 86.75 116 THR B N 1
ATOM 3099 C CA . THR B 1 116 ? 13.266 -22.891 -3.588 1 86.75 116 THR B CA 1
ATOM 3100 C C . THR B 1 116 ? 12.812 -24.266 -4.078 1 86.75 116 THR B C 1
ATOM 3102 O O . THR B 1 116 ? 13.039 -24.625 -5.234 1 86.75 116 THR B O 1
ATOM 3105 N N . ALA B 1 117 ? 12.336 -25.031 -3.115 1 77.94 117 ALA B N 1
ATOM 3106 C CA . ALA B 1 117 ? 11.805 -26.344 -3.488 1 77.94 117 ALA B CA 1
ATOM 3107 C C . ALA B 1 117 ? 10.523 -26.203 -4.297 1 77.94 117 ALA B C 1
ATOM 3109 O O . ALA B 1 117 ? 9.797 -25.219 -4.168 1 77.94 117 ALA B O 1
ATOM 3110 N N . ASP B 1 118 ? 10.391 -27.125 -5.207 1 68.75 118 ASP B N 1
ATOM 3111 C CA . ASP B 1 118 ? 9.148 -27.156 -5.961 1 68.75 118 ASP B CA 1
ATOM 3112 C C . ASP B 1 118 ? 7.941 -27.25 -5.027 1 68.75 118 ASP B C 1
ATOM 3114 O O . ASP B 1 118 ? 7.965 -28.016 -4.055 1 68.75 118 ASP B O 1
ATOM 3118 N N . SER B 1 119 ? 7.082 -26.25 -5.191 1 64.75 119 SER B N 1
ATOM 3119 C CA . SER B 1 119 ? 5.855 -26.297 -4.402 1 64.75 119 SER B CA 1
ATOM 3120 C C . SER B 1 119 ? 4.867 -27.312 -4.973 1 64.75 119 SER B C 1
ATOM 3122 O O . SER B 1 119 ?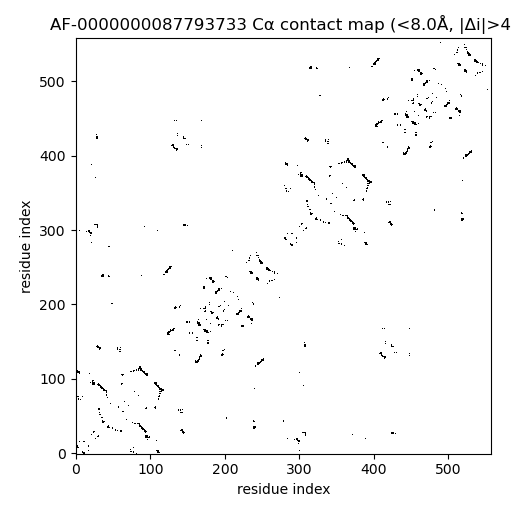 4.488 -27.219 -6.145 1 64.75 119 SER B O 1
ATOM 3124 N N . SER B 1 120 ? 4.848 -28.516 -4.453 1 72.75 120 SER B N 1
ATOM 3125 C CA . SER B 1 120 ? 3.896 -29.531 -4.898 1 72.75 120 SER B CA 1
ATOM 3126 C C . SER B 1 120 ? 2.924 -29.891 -3.785 1 72.75 120 SER B C 1
ATOM 3128 O O . SER B 1 120 ? 3.115 -29.516 -2.631 1 72.75 120 SER B O 1
ATOM 3130 N N . GLY B 1 121 ? 1.812 -30.234 -4.199 1 83.69 121 GLY B N 1
ATOM 3131 C CA . GLY B 1 121 ? 0.836 -30.75 -3.252 1 83.69 121 GLY B CA 1
ATOM 3132 C C . GLY B 1 121 ? -0.379 -29.859 -3.1 1 83.69 121 GLY B C 1
ATOM 3133 O O . GLY B 1 121 ? -0.454 -28.797 -3.721 1 83.69 121 GLY B O 1
ATOM 3134 N N . GLU B 1 122 ? -1.256 -30.359 -2.285 1 92.31 122 GLU B N 1
ATOM 3135 C CA . GLU B 1 122 ? -2.518 -29.656 -2.068 1 92.31 122 GLU B CA 1
ATOM 3136 C C . GLU B 1 122 ? -2.354 -28.516 -1.059 1 92.31 122 GLU B C 1
ATOM 3138 O O . GLU B 1 122 ? -1.492 -28.594 -0.178 1 92.31 122 GLU B O 1
ATOM 3143 N N . LEU B 1 123 ? -3.131 -27.531 -1.248 1 94.81 123 LEU B N 1
ATOM 3144 C CA . LEU B 1 123 ? -3.074 -26.359 -0.386 1 94.81 123 LEU B CA 1
ATOM 3145 C C . LEU B 1 123 ? -4.301 -26.297 0.518 1 94.81 123 LEU B C 1
ATOM 3147 O O . LEU B 1 123 ? -5.359 -26.828 0.18 1 94.81 123 LEU B O 1
ATOM 3151 N N . ARG B 1 124 ? -4.102 -25.719 1.6 1 96.81 124 ARG B N 1
ATOM 3152 C CA . ARG B 1 124 ? -5.199 -25.234 2.424 1 96.81 124 ARG B CA 1
ATOM 3153 C C . ARG B 1 124 ? -5.242 -23.703 2.426 1 96.81 124 ARG B C 1
ATOM 3155 O O . ARG B 1 124 ? -4.23 -23.047 2.672 1 96.81 124 ARG B O 1
ATOM 3162 N N . ALA B 1 125 ? -6.434 -23.172 2.139 1 97.81 125 ALA B N 1
ATOM 3163 C CA . ALA B 1 125 ? -6.57 -21.719 2.094 1 97.81 125 ALA B CA 1
ATOM 3164 C C . ALA B 1 125 ? -7.625 -21.234 3.084 1 97.81 125 ALA B C 1
ATOM 3166 O O . ALA B 1 125 ? -8.492 -22 3.502 1 97.81 125 ALA B O 1
ATOM 3167 N N . GLN B 1 126 ? -7.508 -20.031 3.436 1 98.5 126 GLN B N 1
ATOM 3168 C CA . GLN B 1 126 ? -8.477 -19.375 4.305 1 98.5 126 GLN B CA 1
ATOM 3169 C C . GLN B 1 126 ? -9.039 -18.125 3.646 1 98.5 126 GLN B C 1
ATOM 3171 O O . GLN B 1 126 ? -8.305 -17.344 3.029 1 98.5 126 GLN B O 1
ATOM 3176 N N . LEU B 1 127 ? -10.391 -17.984 3.713 1 98.12 127 LEU B N 1
ATOM 3177 C CA . LEU B 1 127 ? -10.922 -16.656 3.42 1 98.12 127 LEU B CA 1
ATOM 3178 C C . LEU B 1 127 ? -10.359 -15.625 4.387 1 98.12 127 LEU B C 1
ATOM 3180 O O . LEU B 1 127 ? -10.523 -15.75 5.602 1 98.12 127 LEU B O 1
ATOM 3184 N N . SER B 1 128 ? -9.711 -14.633 3.844 1 98.44 128 SER B N 1
ATOM 3185 C CA . SER B 1 128 ? -9.047 -13.625 4.672 1 98.44 128 SER B CA 1
ATOM 3186 C C . SER B 1 128 ? -10.062 -12.742 5.391 1 98.44 128 SER B C 1
ATOM 3188 O O . SER B 1 128 ? -11.078 -12.359 4.809 1 98.44 128 SER B O 1
ATOM 3190 N N . PRO B 1 129 ? -9.773 -12.391 6.648 1 97.44 129 PRO B N 1
ATOM 3191 C CA . PRO B 1 129 ? -10.594 -11.359 7.285 1 97.44 129 PRO B CA 1
ATOM 3192 C C . PRO B 1 129 ? -10.359 -9.969 6.691 1 97.44 129 PRO B C 1
ATOM 3194 O O . PRO B 1 129 ? -11.156 -9.055 6.914 1 97.44 129 PRO B O 1
ATOM 3197 N N . HIS B 1 130 ? -9.25 -9.789 6.02 1 97.81 130 HIS B N 1
ATOM 3198 C CA . HIS B 1 130 ? -8.945 -8.516 5.363 1 97.81 130 HIS B CA 1
ATOM 3199 C C . HIS B 1 130 ? -9.609 -8.438 3.994 1 97.81 130 HIS B C 1
ATOM 3201 O O . HIS B 1 130 ? -9.75 -9.445 3.303 1 97.81 130 HIS B O 1
ATOM 3207 N N . ARG B 1 131 ? -9.945 -7.211 3.643 1 97.56 131 ARG B N 1
ATOM 3208 C CA . ARG B 1 131 ? -10.656 -6.984 2.391 1 97.56 131 ARG B CA 1
ATOM 3209 C C . ARG B 1 131 ? -9.844 -6.109 1.444 1 97.56 131 ARG B C 1
ATOM 3211 O O . ARG B 1 131 ? -8.945 -5.383 1.878 1 97.56 131 ARG B O 1
ATOM 3218 N N . THR B 1 132 ? -10.125 -6.25 0.184 1 97 132 THR B N 1
ATOM 3219 C CA . THR B 1 132 ? -9.57 -5.379 -0.845 1 97 132 THR B CA 1
ATOM 3220 C C . THR B 1 132 ? -10.672 -4.57 -1.524 1 97 132 THR B C 1
ATOM 3222 O O . THR B 1 132 ? -11.836 -4.66 -1.144 1 97 132 THR B O 1
ATOM 3225 N N . GLU B 1 133 ? -10.258 -3.635 -2.447 1 96.38 133 GLU B N 1
ATOM 3226 C CA . GLU B 1 133 ? -11.18 -2.705 -3.096 1 96.38 133 GLU B CA 1
ATOM 3227 C C . GLU B 1 133 ? -10.867 -2.572 -4.586 1 96.38 133 GLU B C 1
ATOM 3229 O O . GLU B 1 133 ? -9.75 -2.217 -4.965 1 96.38 133 GLU B O 1
ATOM 3234 N N . ALA B 1 134 ? -11.914 -2.791 -5.395 1 95.81 134 ALA B N 1
ATOM 3235 C CA . ALA B 1 134 ? -11.742 -2.832 -6.844 1 95.81 134 ALA B CA 1
ATOM 3236 C C . ALA B 1 134 ? -11.352 -1.46 -7.391 1 95.81 134 ALA B C 1
ATOM 3238 O O . ALA B 1 134 ? -10.664 -1.362 -8.414 1 95.81 134 ALA B O 1
ATOM 3239 N N . LYS B 1 135 ? -11.773 -0.429 -6.754 1 96.31 135 LYS B N 1
ATOM 3240 C CA . LYS B 1 135 ? -11.539 0.92 -7.258 1 96.31 135 LYS B CA 1
ATOM 3241 C C . LYS B 1 135 ? -10.406 1.601 -6.492 1 96.31 135 LYS B C 1
ATOM 3243 O O . LYS B 1 135 ? -10.281 2.826 -6.52 1 96.31 135 LYS B O 1
ATOM 3248 N N . ARG B 1 136 ? -9.633 0.865 -5.797 1 96.94 136 ARG B N 1
ATOM 3249 C CA . ARG B 1 136 ? -8.469 1.453 -5.145 1 96.94 136 ARG B CA 1
ATOM 3250 C C . ARG B 1 136 ? -7.48 1.998 -6.172 1 96.94 136 ARG B C 1
ATOM 3252 O O . ARG B 1 136 ? -7.441 1.527 -7.312 1 96.94 136 ARG B O 1
ATOM 3259 N N . ALA B 1 137 ? -6.711 3 -5.801 1 97.69 137 ALA B N 1
ATOM 3260 C CA . ALA B 1 137 ? -5.691 3.535 -6.695 1 97.69 137 ALA B CA 1
ATOM 3261 C C . ALA B 1 137 ? -4.703 2.447 -7.113 1 97.69 137 ALA B C 1
ATOM 3263 O O . ALA B 1 137 ? -4.195 1.703 -6.27 1 97.69 137 ALA B O 1
ATOM 3264 N 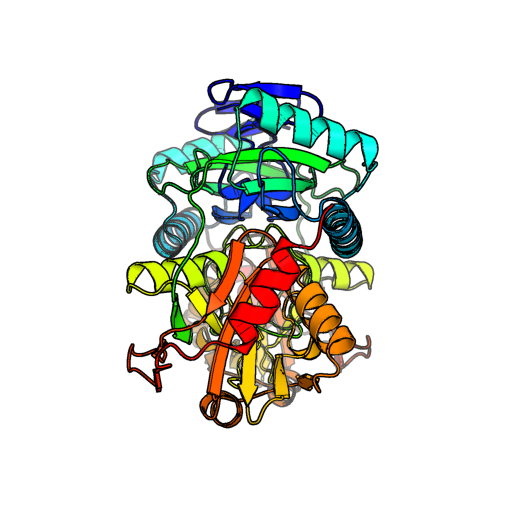N . LEU B 1 138 ? -4.516 2.32 -8.445 1 98.06 138 LEU B N 1
ATOM 3265 C CA . LEU B 1 138 ? -3.553 1.412 -9.055 1 98.06 138 LEU B CA 1
ATOM 3266 C C . LEU B 1 138 ? -3.982 -0.04 -8.875 1 98.06 138 LEU B C 1
ATOM 3268 O O . LEU B 1 138 ? -3.139 -0.934 -8.773 1 98.06 138 LEU B O 1
ATOM 3272 N N . ALA B 1 139 ? -5.285 -0.271 -8.727 1 97 139 ALA B N 1
ATOM 3273 C CA . ALA B 1 139 ? -5.797 -1.639 -8.727 1 97 139 ALA B CA 1
ATOM 3274 C C . ALA B 1 139 ? -5.344 -2.395 -9.969 1 97 139 ALA B C 1
ATOM 3276 O O . ALA B 1 139 ? -5.348 -1.846 -11.07 1 97 139 ALA B O 1
ATOM 3277 N N . GLY B 1 140 ? -4.887 -3.596 -9.75 1 97.12 140 GLY B N 1
ATOM 3278 C CA . GLY B 1 140 ? -4.484 -4.438 -10.867 1 97.12 140 GLY B CA 1
ATOM 3279 C C . GLY B 1 140 ? -3.037 -4.23 -11.273 1 97.12 140 GLY B C 1
ATOM 3280 O O . GLY B 1 140 ? -2.551 -4.883 -12.203 1 97.12 140 GLY B O 1
ATOM 3281 N N . VAL B 1 141 ? -2.34 -3.334 -10.672 1 98.25 141 VAL B N 1
ATOM 3282 C CA . VAL B 1 141 ? -0.925 -3.082 -10.922 1 98.25 141 VAL B CA 1
ATOM 3283 C C . VAL B 1 141 ? -0.086 -3.707 -9.812 1 98.25 141 VAL B C 1
ATOM 3285 O O . VAL B 1 141 ? -0.401 -3.557 -8.625 1 98.25 141 VAL B O 1
ATOM 3288 N N . LYS B 1 142 ? 0.879 -4.473 -10.156 1 98.38 142 LYS B N 1
ATOM 3289 C CA . LYS B 1 142 ? 1.718 -5.133 -9.156 1 98.38 142 LYS B CA 1
ATOM 3290 C C . LYS B 1 142 ? 2.779 -4.18 -8.617 1 98.38 142 LYS B C 1
ATOM 3292 O O . LYS B 1 142 ? 3.928 -4.203 -9.062 1 98.38 142 LYS B O 1
ATOM 3297 N N . ILE B 1 143 ? 2.469 -3.395 -7.586 1 98.62 143 ILE B N 1
ATOM 3298 C CA . ILE B 1 143 ? 3.326 -2.336 -7.062 1 98.62 143 ILE B CA 1
ATOM 3299 C C . ILE B 1 143 ? 3.99 -2.801 -5.77 1 98.62 143 ILE B C 1
ATOM 3301 O O . ILE B 1 143 ? 3.572 -3.795 -5.172 1 98.62 143 ILE B O 1
ATOM 3305 N N . THR B 1 144 ? 5 -2.018 -5.34 1 98.38 144 THR B N 1
ATOM 3306 C CA . THR B 1 144 ? 5.77 -2.406 -4.16 1 98.38 144 THR B CA 1
ATOM 3307 C C . THR B 1 144 ? 5.047 -1.999 -2.883 1 98.38 144 THR B C 1
ATOM 3309 O O . THR B 1 144 ? 5.434 -2.41 -1.786 1 98.38 144 THR B O 1
ATOM 3312 N N . SER B 1 145 ? 4.043 -1.148 -2.959 1 98.56 145 SER B N 1
ATOM 3313 C CA . SER B 1 145 ? 3.098 -1.045 -1.851 1 98.56 145 SER B CA 1
ATOM 3314 C C . SER B 1 145 ? 2.295 -2.33 -1.687 1 98.56 145 SER B C 1
ATOM 3316 O O . SER B 1 145 ? 1.074 -2.334 -1.866 1 98.56 145 SER B O 1
ATOM 3318 N N . TYR B 1 146 ? 3.004 -3.357 -1.26 1 97.81 146 TYR B N 1
ATOM 3319 C CA . TYR B 1 146 ? 2.486 -4.719 -1.318 1 97.81 146 TYR B CA 1
ATOM 3320 C C . TYR B 1 146 ? 2.264 -5.281 0.081 1 97.81 146 TYR B C 1
ATOM 3322 O O . TYR B 1 146 ? 1.722 -6.375 0.239 1 97.81 146 TYR B O 1
ATOM 3330 N N . LEU B 1 147 ? 2.531 -4.559 1.109 1 97.88 147 LEU B N 1
ATOM 3331 C CA . LEU B 1 147 ? 2.502 -5.055 2.48 1 97.88 147 LEU B CA 1
ATOM 3332 C C . LEU B 1 147 ? 1.114 -5.578 2.842 1 97.88 147 LEU B C 1
ATOM 3334 O O . LEU B 1 147 ? 0.986 -6.625 3.479 1 97.88 147 LEU B O 1
ATOM 3338 N N . PRO B 1 148 ? 0.042 -4.922 2.42 1 97.88 148 PRO B N 1
ATOM 3339 C CA . PRO B 1 148 ? -1.269 -5.449 2.811 1 97.88 148 PRO B CA 1
ATOM 3340 C C . PRO B 1 148 ? -1.524 -6.852 2.266 1 97.88 148 PRO B C 1
ATOM 3342 O O . PRO B 1 148 ? -2.1 -7.691 2.961 1 97.88 148 PRO B O 1
ATOM 3345 N N . TYR B 1 149 ? -1.133 -7.156 1.061 1 97.56 149 TYR B N 1
ATOM 3346 C CA . TYR B 1 149 ? -1.284 -8.492 0.496 1 97.56 149 TYR B CA 1
ATOM 3347 C C . TYR B 1 149 ? -0.386 -9.492 1.214 1 97.56 149 TYR B C 1
ATOM 3349 O O . TYR B 1 149 ? -0.833 -10.578 1.588 1 97.56 149 TYR B O 1
ATOM 3357 N N . PHE B 1 150 ? 0.834 -9.062 1.373 1 96.5 150 PHE B N 1
ATOM 3358 C CA . PHE B 1 150 ? 1.769 -9.922 2.092 1 96.5 150 PHE B CA 1
ATOM 3359 C C . PHE B 1 150 ? 1.269 -10.203 3.504 1 96.5 150 PHE B C 1
ATOM 3361 O O . PHE B 1 150 ? 1.386 -11.328 3.996 1 96.5 150 PHE B O 1
ATOM 3368 N N . TRP B 1 151 ? 0.71 -9.172 4.141 1 97.12 151 TRP B N 1
ATOM 3369 C CA . TRP B 1 151 ? 0.194 -9.281 5.5 1 97.12 151 TRP B CA 1
ATOM 3370 C C . TRP B 1 151 ? -0.927 -10.312 5.57 1 97.12 151 TRP B C 1
ATOM 3372 O O . TRP B 1 151 ? -0.949 -11.156 6.473 1 97.12 151 TRP B O 1
ATOM 3382 N N . ALA B 1 152 ? -1.848 -10.242 4.648 1 97.81 152 ALA B N 1
ATOM 3383 C CA . ALA B 1 152 ? -2.941 -11.211 4.594 1 97.81 152 ALA B CA 1
ATOM 3384 C C . ALA B 1 152 ? -2.406 -12.633 4.465 1 97.81 152 ALA B C 1
ATOM 3386 O O . ALA B 1 152 ? -2.871 -13.547 5.16 1 97.81 152 ALA B O 1
ATOM 3387 N N . TRP B 1 153 ? -1.469 -12.828 3.619 1 97.06 153 TRP B N 1
ATOM 3388 C CA . TRP B 1 153 ? -0.843 -14.133 3.449 1 97.06 153 TRP B CA 1
ATOM 3389 C C . TRP B 1 153 ? -0.159 -14.586 4.738 1 97.06 153 TRP B C 1
ATOM 3391 O O . TRP B 1 153 ? -0.345 -15.719 5.184 1 97.06 153 TRP B O 1
ATOM 3401 N N . ARG B 1 154 ? 0.649 -13.695 5.285 1 94.81 154 ARG B N 1
ATOM 3402 C CA . ARG B 1 154 ? 1.421 -13.992 6.488 1 94.81 154 ARG B CA 1
ATOM 3403 C C . ARG B 1 154 ? 0.506 -14.406 7.637 1 94.81 154 ARG B C 1
ATOM 3405 O O . ARG B 1 154 ? 0.811 -15.344 8.367 1 94.81 154 ARG B O 1
ATOM 3412 N N . GLU B 1 155 ? -0.574 -13.711 7.809 1 96.31 155 GLU B N 1
ATOM 3413 C CA . GLU B 1 155 ? -1.521 -14.047 8.867 1 96.31 155 GLU B CA 1
ATOM 3414 C C . GLU B 1 155 ? -2.135 -15.422 8.641 1 96.31 155 GLU B C 1
ATOM 3416 O O . GLU B 1 155 ? -2.305 -16.203 9.586 1 96.31 155 GLU B O 1
ATOM 3421 N N . ALA B 1 156 ? -2.541 -15.711 7.41 1 97.5 156 ALA B N 1
ATOM 3422 C CA . ALA B 1 156 ? -3.033 -17.047 7.082 1 97.5 156 ALA B CA 1
ATOM 3423 C C . ALA B 1 156 ? -1.985 -18.109 7.395 1 97.5 156 ALA B C 1
ATOM 3425 O O . ALA B 1 156 ? -2.297 -19.141 7.992 1 97.5 156 ALA B O 1
ATOM 3426 N N . LYS B 1 157 ? -0.718 -17.859 7.051 1 95.75 157 LYS B N 1
ATOM 3427 C CA . LYS B 1 157 ? 0.377 -18.797 7.293 1 95.75 157 LYS B CA 1
ATOM 3428 C C . LYS B 1 157 ? 0.559 -19.062 8.781 1 95.75 157 LYS B C 1
ATOM 3430 O O . LYS B 1 157 ? 0.745 -20.203 9.195 1 95.75 157 LYS B O 1
ATOM 3435 N N . LYS B 1 158 ? 0.478 -18.031 9.555 1 94.94 158 LYS B N 1
ATOM 3436 C CA . LYS B 1 158 ? 0.596 -18.156 11 1 94.94 158 LYS B CA 1
ATOM 3437 C C . LYS B 1 158 ? -0.493 -19.062 11.562 1 94.94 158 LYS B C 1
ATOM 3439 O O . LYS B 1 158 ? -0.292 -19.734 12.586 1 94.94 158 LYS B O 1
ATOM 3444 N N . ARG B 1 159 ? -1.595 -19.125 10.883 1 96.94 159 ARG B N 1
ATOM 3445 C CA . ARG B 1 159 ? -2.725 -19.922 11.344 1 96.94 159 ARG B CA 1
ATOM 3446 C C . ARG B 1 159 ? -2.703 -21.312 10.711 1 96.94 159 ARG B C 1
ATOM 3448 O O . ARG B 1 159 ? -3.621 -22.109 10.914 1 96.94 159 ARG B O 1
ATOM 3455 N N . GLY B 1 160 ? -1.718 -21.578 9.867 1 96.56 160 GLY B N 1
ATOM 3456 C CA . GLY B 1 160 ? -1.512 -22.922 9.344 1 96.56 160 GLY B CA 1
ATOM 3457 C C . GLY B 1 160 ? -2.023 -23.094 7.93 1 96.56 160 GLY B C 1
ATOM 3458 O O . GLY B 1 160 ? -2.098 -24.219 7.422 1 96.56 160 GLY B O 1
ATOM 3459 N N . TYR B 1 161 ? -2.422 -22.031 7.309 1 97.81 161 TYR B N 1
ATOM 3460 C CA . TYR B 1 161 ? -2.898 -22.109 5.93 1 97.81 161 TYR B CA 1
ATOM 3461 C C . TYR B 1 161 ? -1.788 -21.766 4.949 1 97.81 161 TYR B C 1
ATOM 3463 O O . TYR B 1 161 ? -0.787 -21.141 5.328 1 97.81 161 TYR B O 1
ATOM 3471 N N . ASP B 1 162 ? -1.983 -22.125 3.701 1 96.31 162 ASP B N 1
ATOM 3472 C CA . ASP B 1 162 ? -0.957 -21.906 2.688 1 96.31 162 ASP B CA 1
ATOM 3473 C C . ASP B 1 162 ? -1.213 -20.625 1.911 1 96.31 162 ASP B C 1
ATOM 3475 O O . ASP B 1 162 ? -0.297 -20.062 1.299 1 96.31 162 ASP B O 1
ATOM 3479 N N . GLU B 1 163 ? -2.432 -20.203 1.851 1 97.62 163 GLU B N 1
ATOM 3480 C CA . GLU B 1 163 ? -2.812 -19.016 1.095 1 97.62 163 GLU B CA 1
ATOM 3481 C C . GLU B 1 163 ? -4.027 -18.328 1.716 1 97.62 163 GLU B C 1
ATOM 3483 O O . GLU B 1 163 ? -4.793 -18.969 2.449 1 97.62 163 GLU B O 1
ATOM 3488 N N . ALA B 1 164 ? -4.184 -17.094 1.458 1 98.5 164 ALA B N 1
ATOM 3489 C CA . ALA B 1 164 ? -5.352 -16.297 1.837 1 98.5 164 ALA B CA 1
ATOM 3490 C C . ALA B 1 164 ? -6.148 -15.875 0.606 1 98.5 164 ALA B C 1
ATOM 3492 O O . ALA B 1 164 ? -5.574 -15.406 -0.379 1 98.5 164 ALA B O 1
ATOM 3493 N N . ILE B 1 165 ? -7.438 -16.062 0.644 1 98.38 165 ILE B N 1
ATOM 3494 C CA . ILE B 1 165 ? -8.328 -15.594 -0.416 1 98.38 165 ILE B CA 1
ATOM 3495 C C . ILE B 1 165 ? -8.93 -14.25 -0.024 1 98.38 165 ILE B C 1
ATOM 3497 O O . ILE B 1 165 ? -9.578 -14.133 1.021 1 98.38 165 ILE B O 1
ATOM 3501 N N . LEU B 1 166 ? -8.734 -13.281 -0.826 1 98.5 166 LEU B N 1
ATOM 3502 C CA . LEU B 1 166 ? -9.195 -11.93 -0.559 1 98.5 166 LEU B CA 1
ATOM 3503 C C . LEU B 1 166 ? -10.539 -11.672 -1.244 1 98.5 166 LEU B C 1
ATOM 3505 O O . LEU B 1 166 ? -10.719 -12.031 -2.408 1 98.5 166 LEU B O 1
ATOM 3509 N N . ARG B 1 167 ? -11.422 -11.078 -0.503 1 97.69 167 ARG B N 1
ATOM 3510 C CA . ARG B 1 167 ? -12.711 -10.586 -0.984 1 97.69 167 ARG B CA 1
ATOM 3511 C C . ARG B 1 167 ? -12.828 -9.078 -0.811 1 97.69 167 ARG B C 1
ATOM 3513 O O . ARG B 1 167 ? -12 -8.461 -0.139 1 97.69 167 ARG B O 1
ATOM 3520 N N . ASP B 1 168 ? -13.797 -8.469 -1.487 1 96.25 168 ASP B N 1
ATOM 3521 C CA . ASP B 1 168 ? -14.023 -7.043 -1.277 1 96.25 168 ASP B CA 1
ATOM 3522 C C . ASP B 1 168 ? -15.031 -6.805 -0.154 1 96.25 168 ASP B C 1
ATOM 3524 O O . ASP B 1 168 ? -15.352 -7.723 0.605 1 96.25 168 ASP B O 1
ATOM 3528 N N . GLY B 1 169 ? -15.422 -5.57 0.025 1 92.44 169 GLY B N 1
ATOM 3529 C CA . GLY B 1 169 ? -16.297 -5.203 1.12 1 92.44 169 GLY B CA 1
ATOM 3530 C C . GLY B 1 169 ? -17.672 -5.84 1.018 1 92.44 169 GLY B C 1
ATOM 3531 O O . GLY B 1 169 ? -18.422 -5.895 2.002 1 92.44 169 GLY B O 1
ATOM 3532 N N . GLU B 1 170 ? -18.047 -6.316 -0.153 1 92.31 170 GLU B N 1
ATOM 3533 C CA . GLU B 1 170 ? -19.328 -6.977 -0.381 1 92.31 170 GLU B CA 1
ATOM 3534 C C . GLU B 1 170 ? -19.172 -8.492 -0.43 1 92.31 170 GLU B C 1
ATOM 3536 O O . GLU B 1 170 ? -20.047 -9.203 -0.907 1 92.31 170 GLU B O 1
ATOM 3541 N N . ASP B 1 171 ? -18.016 -8.969 -0.1 1 94.69 171 ASP B N 1
ATOM 3542 C CA . ASP B 1 171 ? -17.672 -10.391 -0.021 1 94.69 171 ASP B CA 1
ATOM 3543 C C . ASP B 1 171 ? -17.562 -11.008 -1.413 1 94.69 171 ASP B C 1
ATOM 3545 O O . ASP B 1 171 ? -17.797 -12.203 -1.585 1 94.69 171 ASP B O 1
ATOM 3549 N N . VAL B 1 172 ? -17.359 -10.195 -2.348 1 96.88 172 VAL B N 1
ATOM 3550 C CA . VAL B 1 172 ? -17.047 -10.68 -3.688 1 96.88 172 VAL B CA 1
ATOM 3551 C C . VAL B 1 172 ? -15.609 -11.188 -3.734 1 96.88 172 VAL B C 1
ATOM 3553 O O . VAL B 1 172 ? -14.688 -10.492 -3.291 1 96.88 172 VAL B O 1
ATOM 3556 N N . TRP B 1 173 ? -15.391 -12.422 -4.305 1 97.94 173 TRP B N 1
ATOM 3557 C CA . TRP B 1 173 ? -14.062 -13.008 -4.406 1 97.94 173 TRP B CA 1
ATOM 3558 C C . TRP B 1 173 ? -13.195 -12.227 -5.387 1 97.94 173 TRP B C 1
ATOM 3560 O O . TRP B 1 173 ? -13.648 -11.867 -6.473 1 97.94 173 TRP B O 1
ATOM 3570 N N . CYS B 1 174 ? -11.953 -12.008 -4.992 1 98.19 174 CYS B N 1
ATOM 3571 C CA . CYS B 1 174 ? -11.094 -11.203 -5.852 1 98.19 174 CYS B CA 1
ATOM 3572 C C . CYS B 1 174 ? -9.867 -12 -6.293 1 98.19 174 CYS B C 1
ATOM 3574 O O . CYS B 1 174 ? -9.625 -12.164 -7.492 1 98.19 174 CYS B O 1
ATOM 3576 N N . GLU B 1 175 ? -9.094 -12.5 -5.422 1 98.44 175 GLU B N 1
ATOM 3577 C CA . GLU B 1 175 ? -7.844 -13.195 -5.723 1 98.44 175 GLU B CA 1
ATOM 3578 C C . GLU B 1 175 ? -7.23 -13.797 -4.461 1 98.44 175 GLU B C 1
ATOM 3580 O O . GLU B 1 175 ? -7.719 -13.57 -3.355 1 98.44 175 GLU B O 1
ATOM 3585 N N . GLY B 1 176 ? -6.27 -14.656 -4.637 1 98.12 176 GLY B N 1
ATOM 3586 C CA . GLY B 1 176 ? -5.375 -14.977 -3.535 1 98.12 176 GLY B CA 1
ATOM 3587 C C . GLY B 1 176 ? -4.402 -13.859 -3.217 1 98.12 176 GLY B C 1
ATOM 3588 O O . GLY B 1 176 ? -4.129 -13 -4.062 1 98.12 176 GLY B O 1
ATOM 3589 N N . ALA B 1 177 ? -3.871 -13.867 -2.025 1 97.81 177 ALA B N 1
ATOM 3590 C CA . ALA B 1 177 ? -2.9 -12.852 -1.638 1 97.81 177 ALA B CA 1
ATOM 3591 C C . ALA B 1 177 ? -1.688 -12.867 -2.566 1 97.81 177 ALA B C 1
ATOM 3593 O O . ALA B 1 177 ? -1.098 -11.82 -2.844 1 97.81 177 ALA B O 1
ATOM 3594 N N . ARG B 1 178 ? -1.328 -14.031 -3.07 1 96.62 178 ARG B N 1
ATOM 3595 C CA . ARG B 1 178 ? -0.157 -14.164 -3.932 1 96.62 178 ARG B CA 1
ATOM 3596 C C . ARG B 1 178 ? -0.475 -15.008 -5.164 1 96.62 178 ARG B C 1
ATOM 3598 O O . ARG B 1 178 ? 0.409 -15.664 -5.719 1 96.62 178 ARG B O 1
ATOM 3605 N N . SER B 1 179 ? -1.765 -15.062 -5.527 1 97.75 179 SER B N 1
ATOM 3606 C CA . SER B 1 179 ? -2.156 -15.969 -6.598 1 97.75 179 SER B CA 1
ATOM 3607 C C . SER B 1 179 ? -3.516 -15.594 -7.176 1 97.75 179 SER B C 1
ATOM 3609 O O . SER B 1 179 ? -4.168 -14.672 -6.688 1 97.75 179 SER B O 1
ATOM 3611 N N . THR B 1 180 ? -3.82 -16.281 -8.281 1 98.31 180 THR B N 1
ATOM 3612 C CA . THR B 1 180 ? -5.16 -16.219 -8.859 1 98.31 180 THR B CA 1
ATOM 3613 C C . THR B 1 180 ? -5.945 -17.484 -8.508 1 98.31 180 THR B C 1
ATOM 3615 O O . THR B 1 180 ? -5.398 -18.594 -8.531 1 98.31 180 THR B O 1
ATOM 3618 N N . ILE B 1 181 ? -7.223 -17.297 -8.219 1 98.12 181 ILE B N 1
ATOM 3619 C CA . ILE B 1 181 ? -8.047 -18.453 -7.84 1 98.12 181 ILE B CA 1
ATOM 3620 C C . ILE B 1 181 ? -8.93 -18.859 -9.016 1 98.12 181 ILE B C 1
ATOM 3622 O O . ILE B 1 181 ? -9.484 -18 -9.711 1 98.12 181 ILE B O 1
ATOM 3626 N N . PHE B 1 182 ? -9.031 -20.172 -9.234 1 97.88 182 PHE B N 1
ATOM 3627 C CA . PHE B 1 182 ? -9.953 -20.812 -10.164 1 97.88 182 PHE B CA 1
ATOM 3628 C C . PHE B 1 182 ? -10.75 -21.906 -9.469 1 97.88 182 PHE B C 1
ATOM 3630 O O . PHE B 1 182 ? -10.266 -22.516 -8.523 1 97.88 182 PHE B O 1
ATOM 3637 N N . TRP B 1 183 ? -11.93 -22.078 -9.922 1 97.06 183 TRP B N 1
ATOM 3638 C CA . TRP B 1 183 ? -12.641 -23.281 -9.516 1 97.06 183 TRP B CA 1
ATOM 3639 C C . TRP B 1 183 ? -13.461 -23.844 -10.672 1 97.06 183 TRP B C 1
ATOM 3641 O O . TRP B 1 183 ? -13.656 -23.172 -11.688 1 97.06 183 TRP B O 1
ATOM 3651 N N . VAL B 1 184 ? -13.781 -25.156 -10.547 1 96.94 184 VAL B N 1
ATOM 3652 C CA . VAL B 1 184 ? -14.469 -25.906 -11.594 1 96.94 184 VAL B CA 1
ATOM 3653 C C . VAL B 1 184 ? -15.852 -26.328 -11.102 1 96.94 184 VAL B C 1
ATOM 3655 O O . VAL B 1 184 ? -16.016 -26.766 -9.961 1 96.94 184 VAL B O 1
ATOM 3658 N N . LYS B 1 185 ? -16.797 -26.125 -11.922 1 96.06 185 LYS B N 1
ATOM 3659 C CA . LYS B 1 185 ? -18.141 -26.625 -11.688 1 96.06 185 LYS B CA 1
ATOM 3660 C C . LYS B 1 185 ? -18.766 -27.156 -12.977 1 96.06 185 LYS B C 1
ATOM 3662 O O . LYS B 1 185 ? -18.828 -26.453 -13.984 1 96.06 185 LYS B O 1
ATOM 3667 N N . ASN B 1 186 ? -19.125 -28.391 -12.961 1 95.38 186 ASN B N 1
ATOM 3668 C CA . ASN B 1 186 ? -19.75 -29.031 -14.109 1 95.38 186 ASN B CA 1
ATOM 3669 C C . ASN B 1 186 ? -18.891 -28.922 -15.359 1 95.38 186 ASN B C 1
ATOM 3671 O O . ASN B 1 186 ? -19.391 -28.547 -16.422 1 95.38 186 ASN B O 1
ATOM 3675 N N . GLY B 1 187 ? -17.688 -29.016 -15.203 1 95.31 187 GLY B N 1
ATOM 3676 C CA . GLY B 1 187 ? -16.75 -29.047 -16.328 1 95.31 187 GLY B CA 1
ATOM 3677 C C . GLY B 1 187 ? -16.406 -27.656 -16.844 1 95.31 187 GLY B C 1
ATOM 3678 O O . GLY B 1 187 ? -15.703 -27.531 -17.844 1 95.31 187 GLY B O 1
ATOM 3679 N N . GLU B 1 188 ? -16.891 -26.672 -16.172 1 97.44 188 GLU B N 1
ATOM 3680 C CA . GLU B 1 188 ? -16.625 -25.297 -16.578 1 97.44 188 GLU B CA 1
ATOM 3681 C C . GLU B 1 188 ? -15.688 -24.609 -15.602 1 97.44 188 GLU B C 1
ATOM 3683 O O . GLU B 1 188 ? -15.633 -24.969 -14.422 1 97.44 188 GLU B O 1
ATOM 3688 N N . LEU B 1 189 ? -14.969 -23.656 -16.141 1 98.06 189 LEU B N 1
ATOM 3689 C CA . LEU B 1 189 ? -13.953 -22.969 -15.359 1 98.06 189 LEU B CA 1
ATOM 3690 C C . LEU B 1 189 ? -14.445 -21.578 -14.93 1 98.06 189 LEU B C 1
ATOM 3692 O O . LEU B 1 189 ? -15.039 -20.859 -15.727 1 98.06 189 LEU B O 1
ATOM 3696 N N . PHE B 1 190 ? -14.234 -21.266 -13.641 1 98.44 190 PHE B N 1
ATOM 3697 C CA . PHE B 1 190 ? -14.648 -19.984 -13.078 1 98.44 190 PHE B CA 1
ATOM 3698 C C . PHE B 1 190 ? -13.469 -19.266 -12.453 1 98.44 190 PHE B C 1
ATOM 3700 O O . PHE B 1 190 ? -12.594 -19.891 -11.859 1 98.44 190 PHE B O 1
ATOM 3707 N N . THR B 1 191 ? -13.43 -17.906 -12.594 1 98.69 191 THR B N 1
ATOM 3708 C CA . THR B 1 191 ? -12.469 -17.047 -11.922 1 98.69 191 THR B CA 1
ATOM 3709 C C . THR B 1 191 ? -13 -15.617 -11.805 1 98.69 191 THR B C 1
ATOM 3711 O O . THR B 1 191 ? -13.797 -15.18 -12.641 1 98.69 191 THR B O 1
ATOM 3714 N N . PRO B 1 192 ? -12.633 -14.914 -10.789 1 98.5 192 PRO B N 1
ATOM 3715 C CA . PRO B 1 192 ? -13.047 -13.516 -10.719 1 98.5 192 PRO B CA 1
ATOM 3716 C C . PRO B 1 192 ? -12.617 -12.703 -11.938 1 98.5 192 PRO B C 1
ATOM 3718 O O . PRO B 1 192 ? -11.523 -12.906 -12.469 1 98.5 192 PRO B O 1
ATOM 3721 N N . SER B 1 193 ? -13.523 -11.758 -12.367 1 98.38 193 SER B N 1
ATOM 3722 C CA . SER B 1 193 ? -13.156 -10.875 -13.469 1 98.38 193 SER B CA 1
ATOM 3723 C C . SER B 1 193 ? -12.188 -9.789 -13.008 1 98.38 193 SER B C 1
ATOM 3725 O O . SER B 1 193 ? -12.031 -9.555 -11.812 1 98.38 193 SER B O 1
ATOM 3727 N N . LEU B 1 194 ? -11.555 -9.148 -13.961 1 97.81 194 LEU B N 1
ATOM 3728 C CA . LEU B 1 194 ? -10.609 -8.078 -13.648 1 97.81 194 LEU B CA 1
ATOM 3729 C C . LEU B 1 194 ? -11.328 -6.879 -13.047 1 97.81 194 LEU B C 1
ATOM 3731 O O . LEU B 1 194 ? -10.695 -6.02 -12.43 1 97.81 194 LEU B O 1
ATOM 3735 N N . GLU B 1 195 ? -12.633 -6.832 -13.141 1 96.81 195 GLU B N 1
ATOM 3736 C CA . GLU B 1 195 ? -13.43 -5.762 -12.555 1 96.81 195 GLU B CA 1
ATOM 3737 C C . GLU B 1 195 ? -13.391 -5.812 -11.031 1 96.81 195 GLU B C 1
ATOM 3739 O O . GLU B 1 195 ? -13.75 -4.844 -10.359 1 96.81 195 GLU B O 1
ATOM 3744 N N . THR B 1 196 ? -12.969 -6.926 -10.516 1 97.5 196 THR B N 1
ATOM 3745 C CA . THR B 1 196 ? -12.875 -7.062 -9.07 1 97.5 196 THR B CA 1
ATOM 3746 C C . THR B 1 196 ? -11.602 -6.398 -8.555 1 97.5 196 THR B C 1
ATOM 3748 O O . THR B 1 196 ? -11.367 -6.348 -7.344 1 97.5 196 THR B O 1
ATOM 3751 N N . GLY B 1 197 ? -10.734 -5.918 -9.445 1 96.88 197 GLY B N 1
ATOM 3752 C CA . GLY B 1 197 ? -9.5 -5.262 -9.062 1 96.88 197 GLY B CA 1
ATOM 3753 C C . GLY B 1 197 ? -8.344 -6.227 -8.875 1 96.88 197 GLY B C 1
ATOM 3754 O O . GLY B 1 197 ? -7.242 -5.824 -8.492 1 96.88 197 GLY B O 1
ATOM 3755 N N . CYS B 1 198 ? -8.602 -7.5 -9.102 1 97.88 198 CYS B N 1
ATOM 3756 C CA . CYS B 1 198 ? -7.543 -8.492 -8.938 1 97.88 198 CYS B CA 1
ATOM 3757 C C . CYS B 1 198 ? -6.438 -8.281 -9.969 1 97.88 198 CYS B C 1
ATOM 3759 O O . CYS B 1 198 ? -6.645 -7.605 -10.977 1 97.88 198 CYS B O 1
ATOM 3761 N N . LEU B 1 199 ? -5.266 -8.75 -9.68 1 97.06 199 LEU B N 1
ATOM 3762 C CA . LEU B 1 199 ? -4.137 -8.656 -10.594 1 97.06 199 LEU B CA 1
ATOM 3763 C C . LEU B 1 199 ? -4.398 -9.477 -11.859 1 97.06 199 LEU B C 1
ATOM 3765 O O . LEU B 1 199 ? -4.914 -10.594 -11.781 1 97.06 199 LEU B O 1
ATOM 3769 N N . ARG B 1 200 ? -4.074 -8.836 -12.969 1 96 200 ARG B N 1
ATOM 3770 C CA . ARG B 1 200 ? -4.012 -9.641 -14.188 1 96 200 ARG B CA 1
ATOM 3771 C C . ARG B 1 200 ? -2.732 -10.477 -14.227 1 96 200 ARG B C 1
ATOM 3773 O O . ARG B 1 200 ? -1.779 -10.125 -14.922 1 96 200 ARG B O 1
ATOM 3780 N N . GLY B 1 201 ? -2.762 -11.516 -13.531 1 97.25 201 GLY B N 1
ATOM 3781 C CA . GLY B 1 201 ? -1.579 -12.352 -13.383 1 97.25 201 GLY B CA 1
ATOM 3782 C C . GLY B 1 201 ? -1.208 -13.086 -14.656 1 97.25 201 GLY B C 1
ATOM 3783 O O . GLY B 1 201 ? -2.08 -13.438 -15.453 1 97.25 201 GLY B O 1
ATOM 3784 N N . ILE B 1 202 ? 0.018 -13.344 -14.797 1 97.75 202 ILE B N 1
ATOM 3785 C CA . ILE B 1 202 ? 0.513 -14.125 -15.922 1 97.75 202 ILE B CA 1
ATOM 3786 C C . ILE B 1 202 ? -0.024 -15.547 -15.836 1 97.75 202 ILE B C 1
ATOM 3788 O O . ILE B 1 202 ? -0.446 -16.125 -16.844 1 97.75 202 ILE B O 1
ATOM 3792 N N . GLY B 1 203 ? -0.034 -16.141 -14.672 1 96.81 203 GLY B N 1
ATOM 3793 C CA . GLY B 1 203 ? -0.65 -17.438 -14.477 1 96.81 203 GLY B CA 1
ATOM 3794 C C . GLY B 1 203 ? -2.115 -17.469 -14.867 1 96.81 203 GLY B C 1
ATOM 3795 O O . GLY B 1 203 ? -2.59 -18.453 -15.43 1 96.81 203 GLY B O 1
ATOM 3796 N N . ARG B 1 204 ? -2.82 -16.469 -14.469 1 98 204 ARG B N 1
ATOM 3797 C CA . ARG B 1 204 ? -4.219 -16.328 -14.859 1 98 204 ARG B CA 1
ATOM 3798 C C . ARG B 1 204 ? -4.367 -16.375 -16.375 1 98 204 ARG B C 1
ATOM 3800 O O . ARG B 1 204 ? -5.184 -17.141 -16.906 1 98 204 ARG B O 1
ATOM 3807 N N . ASP B 1 205 ? -3.574 -15.547 -17.078 1 97.88 205 ASP B N 1
ATOM 3808 C CA . ASP B 1 205 ? -3.645 -15.477 -18.531 1 97.88 205 ASP B CA 1
ATOM 3809 C C . ASP B 1 205 ? -3.342 -16.828 -19.172 1 97.88 205 ASP B C 1
ATOM 3811 O O . ASP B 1 205 ? -4 -17.234 -20.125 1 97.88 205 ASP B O 1
ATOM 3815 N N . LEU B 1 206 ? -2.391 -17.5 -18.641 1 97.5 206 LEU B N 1
ATOM 3816 C CA . LEU B 1 206 ? -2.021 -18.812 -19.172 1 97.5 206 LEU B CA 1
ATOM 3817 C C . LEU B 1 206 ? -3.154 -19.812 -18.969 1 97.5 206 LEU B C 1
ATOM 3819 O O . LEU B 1 206 ? -3.432 -20.625 -19.859 1 97.5 206 LEU B O 1
ATOM 3823 N N . ALA B 1 207 ? -3.822 -19.766 -17.828 1 97.94 207 ALA B N 1
ATOM 3824 C CA . ALA B 1 207 ? -4.949 -20.656 -17.562 1 97.94 207 ALA B CA 1
ATOM 3825 C C . ALA B 1 207 ? -6.094 -20.406 -18.547 1 97.94 207 ALA B C 1
ATOM 3827 O O . ALA B 1 207 ? -6.711 -21.344 -19.047 1 97.94 207 ALA B O 1
ATOM 3828 N N . LEU B 1 208 ? -6.352 -19.188 -18.766 1 98.56 208 LEU B N 1
ATOM 3829 C CA . LEU B 1 208 ? -7.414 -18.812 -19.703 1 98.56 208 LEU B CA 1
ATOM 3830 C C . LEU B 1 208 ? -7.074 -19.25 -21.125 1 98.56 208 LEU B C 1
ATOM 3832 O O . LEU B 1 208 ? -7.941 -19.734 -21.844 1 98.56 208 LEU B O 1
ATOM 3836 N N . GLU B 1 209 ? -5.852 -19.047 -21.531 1 97.88 209 GLU B N 1
ATOM 3837 C CA . GLU B 1 209 ? -5.398 -19.516 -22.828 1 97.88 209 GLU B CA 1
ATOM 3838 C C . GLU B 1 209 ? -5.531 -21.031 -22.969 1 97.88 209 GLU B C 1
ATOM 3840 O O . GLU B 1 209 ? -5.988 -21.531 -24 1 97.88 209 GLU B O 1
ATOM 3845 N N . TRP B 1 210 ? -5.086 -21.703 -21.969 1 97.94 210 TRP B N 1
ATOM 3846 C CA . TRP B 1 210 ? -5.199 -23.156 -21.938 1 97.94 210 TRP B CA 1
ATOM 3847 C C . TRP B 1 210 ? -6.652 -23.594 -22.094 1 97.94 210 TRP B C 1
ATOM 3849 O O . TRP B 1 210 ? -6.957 -24.484 -22.875 1 97.94 210 TRP B O 1
ATOM 3859 N N . ALA B 1 211 ? -7.551 -23 -21.328 1 98.56 211 ALA B N 1
ATOM 3860 C CA . ALA B 1 211 ? -8.969 -23.328 -21.391 1 98.56 211 ALA B CA 1
ATOM 3861 C C . ALA B 1 211 ? -9.523 -23.125 -22.797 1 98.56 211 ALA B C 1
ATOM 3863 O O . ALA B 1 211 ? -10.297 -23.938 -23.297 1 98.56 211 ALA B O 1
ATOM 3864 N N . ALA B 1 212 ? -9.141 -22.016 -23.391 1 98.25 212 ALA B N 1
ATOM 3865 C CA . ALA B 1 212 ? -9.562 -21.734 -24.75 1 98.25 212 ALA B CA 1
ATOM 3866 C C . ALA B 1 212 ? -9.078 -22.812 -25.719 1 98.25 212 ALA B C 1
ATOM 3868 O O . ALA B 1 212 ? -9.836 -23.281 -26.578 1 98.25 212 ALA B O 1
ATOM 3869 N N . PHE B 1 213 ? -7.875 -23.172 -25.562 1 96.56 213 PHE B N 1
ATOM 3870 C CA . PHE B 1 213 ? -7.273 -24.203 -26.406 1 96.56 213 PHE B CA 1
ATOM 3871 C C . PHE B 1 213 ? -8.016 -25.516 -26.25 1 96.56 213 PHE B C 1
ATOM 3873 O O . PHE B 1 213 ? -8.195 -26.25 -27.219 1 96.56 213 PHE B O 1
ATOM 3880 N N . GLN B 1 214 ? -8.484 -25.812 -25.047 1 97.38 214 GLN B N 1
ATOM 3881 C CA . GLN B 1 214 ? -9.141 -27.078 -24.75 1 97.38 214 GLN B CA 1
ATOM 3882 C C . GLN B 1 214 ? -10.641 -27.016 -25.047 1 97.38 214 GLN B C 1
ATOM 3884 O O . GLN B 1 214 ? -11.344 -28.031 -24.969 1 97.38 214 GLN B O 1
ATOM 3889 N N . GLY B 1 215 ? -11.148 -25.844 -25.297 1 98 215 GLY B N 1
ATOM 3890 C CA . GLY B 1 215 ? -12.57 -25.672 -25.516 1 98 215 GLY B CA 1
ATOM 3891 C C . GLY B 1 215 ? -13.383 -25.688 -24.25 1 98 215 GLY B C 1
ATOM 3892 O O . GLY B 1 215 ? -14.562 -26.062 -24.25 1 98 215 GLY B O 1
ATOM 3893 N N . ILE B 1 216 ? -12.766 -25.359 -23.156 1 98.31 216 ILE B N 1
ATOM 3894 C CA . ILE B 1 216 ? -13.445 -25.312 -21.859 1 98.31 216 ILE B CA 1
ATOM 3895 C C . ILE B 1 216 ? -14.133 -23.953 -21.688 1 98.31 216 ILE B C 1
ATOM 3897 O O . ILE B 1 216 ? -13.477 -22.906 -21.766 1 98.31 216 ILE B O 1
ATOM 3901 N N . PRO B 1 217 ? -15.438 -23.953 -21.453 1 98.56 217 PRO B N 1
ATOM 3902 C CA . PRO B 1 217 ? -16.078 -22.656 -21.156 1 98.56 217 PRO B CA 1
ATOM 3903 C C . PRO B 1 217 ? -15.547 -22 -19.891 1 98.56 217 PRO B C 1
ATOM 3905 O O . PRO B 1 217 ? -15.344 -22.688 -18.875 1 98.56 217 PRO B O 1
ATOM 3908 N N . VAL B 1 218 ? -15.297 -20.719 -20 1 98.69 218 VAL B N 1
ATOM 3909 C CA . VAL B 1 218 ? -14.781 -19.953 -18.859 1 98.69 218 VAL B CA 1
ATOM 3910 C C . VAL B 1 218 ? -15.758 -18.844 -18.484 1 98.69 218 VAL B C 1
ATOM 3912 O O . VAL B 1 218 ? -16.266 -18.141 -19.359 1 98.69 218 VAL B O 1
ATOM 3915 N N . HIS B 1 219 ? -16.031 -18.75 -17.203 1 98.44 219 HIS B N 1
ATOM 3916 C CA . HIS B 1 219 ? -16.859 -17.688 -16.656 1 98.44 219 HIS B CA 1
ATOM 3917 C C . HIS B 1 219 ? -16.047 -16.75 -15.789 1 98.44 219 HIS B C 1
ATOM 3919 O O . HIS B 1 219 ? -15.5 -17.156 -14.75 1 98.44 219 HIS B O 1
ATOM 3925 N N . GLN B 1 220 ? -15.906 -15.539 -16.266 1 98.56 220 GLN B N 1
ATOM 3926 C CA . GLN B 1 220 ? -15.297 -14.453 -15.492 1 98.56 220 GLN B CA 1
ATOM 3927 C C . GLN B 1 220 ? -16.344 -13.484 -14.969 1 98.56 220 GLN B C 1
ATOM 3929 O O . GLN B 1 220 ? -17.234 -13.055 -15.711 1 98.56 220 GLN B O 1
ATOM 3934 N N . GLY B 1 221 ? -16.344 -13.219 -13.641 1 97.94 221 GLY B N 1
ATOM 3935 C CA . GLY B 1 221 ? -17.375 -12.352 -13.109 1 97.94 221 GLY B CA 1
ATOM 3936 C C . GLY B 1 221 ? -17.172 -12.016 -11.648 1 97.94 221 GLY B C 1
ATOM 3937 O O . GLY B 1 221 ? -16.078 -12.188 -11.109 1 97.94 221 GLY B O 1
ATOM 3938 N N . ARG B 1 222 ? -18.156 -11.352 -11.141 1 97.81 222 ARG B N 1
ATOM 3939 C CA . ARG B 1 222 ? -18.234 -11.078 -9.711 1 97.81 222 ARG B CA 1
ATOM 3940 C C . ARG B 1 222 ? -18.984 -12.195 -8.984 1 97.81 222 ARG B C 1
ATOM 3942 O O . ARG B 1 222 ? -20.188 -12.367 -9.172 1 97.81 222 ARG B O 1
ATOM 3949 N N . PHE B 1 223 ? -18.25 -12.961 -8.133 1 97.56 223 PHE B N 1
ATOM 3950 C CA . PHE B 1 223 ? -18.812 -14.148 -7.5 1 97.56 223 PHE B CA 1
ATOM 3951 C C . PHE B 1 223 ? -18.781 -14.016 -5.984 1 97.56 223 PHE B C 1
ATOM 3953 O O . PHE B 1 223 ? -17.812 -13.539 -5.41 1 97.56 223 PHE B O 1
ATOM 3960 N N . GLN B 1 224 ? -19.859 -14.43 -5.395 1 95.69 224 GLN B N 1
ATOM 3961 C CA . GLN B 1 224 ? -19.953 -14.516 -3.941 1 95.69 224 GLN B CA 1
ATOM 3962 C C . GLN B 1 224 ? -19.703 -15.938 -3.455 1 95.69 224 GLN B C 1
ATOM 3964 O O . GLN B 1 224 ? -19.469 -16.844 -4.258 1 95.69 224 GLN B O 1
ATOM 3969 N N . ASN B 1 225 ? -19.672 -16.078 -2.121 1 92.25 225 ASN B N 1
ATOM 3970 C CA . ASN B 1 225 ? -19.406 -17.375 -1.516 1 92.25 225 ASN B CA 1
ATOM 3971 C C . ASN B 1 225 ? -20.344 -18.453 -2.078 1 92.25 225 ASN B C 1
ATOM 3973 O O . ASN B 1 225 ? -19.906 -19.562 -2.379 1 92.25 225 ASN B O 1
ATOM 3977 N N . ARG B 1 226 ? -21.516 -18.109 -2.258 1 90 226 ARG B N 1
ATOM 3978 C CA . ARG B 1 226 ? -22.531 -19.078 -2.66 1 90 226 ARG B CA 1
ATOM 3979 C C . ARG B 1 226 ? -22.219 -19.656 -4.035 1 90 226 ARG B C 1
ATOM 3981 O O . ARG B 1 226 ? -22.516 -20.828 -4.305 1 90 226 ARG B O 1
ATOM 3988 N N . GLU B 1 227 ? -21.609 -18.891 -4.836 1 89.62 227 GLU B N 1
ATOM 3989 C CA . GLU B 1 227 ? -21.266 -19.359 -6.18 1 89.62 227 GLU B CA 1
ATOM 3990 C C . GLU B 1 227 ? -20 -20.203 -6.164 1 89.62 227 GLU B C 1
ATOM 3992 O O . GLU B 1 227 ? -19.922 -21.219 -6.863 1 89.62 227 GLU B O 1
ATOM 3997 N N . ALA B 1 228 ? -19.094 -19.906 -5.344 1 86.88 228 ALA B N 1
ATOM 3998 C CA . ALA B 1 228 ? -17.812 -20.594 -5.297 1 86.88 228 ALA B CA 1
ATOM 3999 C C . ALA B 1 228 ? -17.922 -21.891 -4.488 1 86.88 228 ALA B C 1
ATOM 4001 O O . ALA B 1 228 ? -17.219 -22.859 -4.766 1 86.88 228 ALA B O 1
ATOM 4002 N N . GLU B 1 229 ? -18.812 -21.875 -3.539 1 86.56 229 GLU B N 1
ATOM 4003 C CA . GLU B 1 229 ? -18.922 -23 -2.613 1 86.56 229 GLU B CA 1
ATOM 4004 C C . GLU B 1 229 ? -19.672 -24.172 -3.244 1 86.56 229 GLU B C 1
ATOM 4006 O O . GLU B 1 229 ? -20.188 -25.031 -2.535 1 86.56 229 GLU B O 1
ATOM 4011 N N . THR B 1 230 ? -19.797 -24.266 -4.508 1 87.81 230 THR B N 1
ATOM 4012 C CA . THR B 1 230 ? -20.391 -25.375 -5.262 1 87.81 230 THR B CA 1
ATOM 4013 C C . THR B 1 230 ? -19.344 -26.016 -6.168 1 87.81 230 THR B C 1
ATOM 4015 O O . THR B 1 230 ? -19.656 -26.906 -6.961 1 87.81 230 THR B O 1
ATOM 4018 N N . ALA B 1 231 ? -18.156 -25.656 -5.969 1 94.31 231 ALA B N 1
ATOM 4019 C CA . ALA B 1 231 ? -17.078 -26.062 -6.867 1 94.31 231 ALA B CA 1
ATOM 4020 C C . ALA B 1 231 ? -16.766 -27.547 -6.715 1 94.31 231 ALA B C 1
ATOM 4022 O O . ALA B 1 231 ? -16.766 -28.078 -5.602 1 94.31 231 ALA B O 1
ATOM 4023 N N . ASP B 1 232 ? -16.453 -28.203 -7.859 1 94.62 232 ASP B N 1
ATOM 4024 C CA . ASP B 1 232 ? -15.969 -29.578 -7.871 1 94.62 232 ASP B CA 1
ATOM 4025 C C . ASP B 1 232 ? -14.477 -29.641 -7.539 1 94.62 232 ASP B C 1
ATOM 4027 O O . ASP B 1 232 ? -14.008 -30.609 -6.938 1 94.62 232 ASP B O 1
ATOM 4031 N N . GLU B 1 233 ? -13.789 -28.719 -7.996 1 95.5 233 GLU B N 1
ATOM 4032 C CA . GLU B 1 233 ? -12.375 -28.5 -7.703 1 95.5 233 GLU B CA 1
ATOM 4033 C C . GLU B 1 233 ? -12.055 -27.016 -7.598 1 95.5 233 GLU B C 1
ATOM 4035 O O . GLU B 1 233 ? -12.797 -26.172 -8.109 1 95.5 233 GLU B O 1
ATOM 4040 N N . MET B 1 234 ? -11.023 -26.734 -6.809 1 96.44 234 MET B N 1
ATOM 4041 C CA . MET B 1 234 ? -10.492 -25.391 -6.68 1 96.44 234 MET B CA 1
ATOM 4042 C C . MET B 1 234 ? -8.969 -25.391 -6.699 1 96.44 234 MET B C 1
ATOM 4044 O O . MET B 1 234 ? -8.344 -26.297 -6.141 1 96.44 234 MET B O 1
ATOM 4048 N N . TRP B 1 235 ? -8.438 -24.453 -7.41 1 96.5 235 TRP B N 1
ATOM 4049 C CA . TRP B 1 235 ? -6.98 -24.406 -7.418 1 96.5 235 TRP B CA 1
ATOM 4050 C C . TRP B 1 235 ? -6.48 -22.969 -7.547 1 96.5 235 TRP B C 1
ATOM 4052 O O . TRP B 1 235 ? -7.242 -22.078 -7.914 1 96.5 235 TRP B O 1
ATOM 4062 N N . LEU B 1 236 ? -5.281 -22.75 -7.152 1 96.81 236 LEU B N 1
ATOM 4063 C CA . LEU B 1 236 ? -4.582 -21.469 -7.234 1 96.81 236 LEU B CA 1
ATOM 4064 C C . LEU B 1 236 ? -3.428 -21.547 -8.227 1 96.81 236 LEU B C 1
ATOM 4066 O O . LEU B 1 236 ? -2.818 -22.609 -8.398 1 96.81 236 LEU B O 1
ATOM 4070 N N . VAL B 1 237 ? -3.17 -20.406 -8.859 1 96.5 237 VAL B N 1
ATOM 4071 C CA . VAL B 1 237 ? -2.078 -20.391 -9.82 1 96.5 237 VAL B CA 1
ATOM 4072 C C . VAL B 1 237 ? -1.3 -19.078 -9.703 1 96.5 237 VAL B C 1
ATOM 4074 O O . VAL B 1 237 ? -1.883 -18.016 -9.453 1 96.5 237 VAL B O 1
ATOM 4077 N N . SER B 1 238 ? -0.049 -19.141 -9.82 1 94.5 238 SER B N 1
ATOM 4078 C CA . SER B 1 238 ? 0.878 -18.047 -10.031 1 94.5 238 SER B CA 1
ATOM 4079 C C . SER B 1 238 ? 1.989 -18.422 -11 1 94.5 238 SER B C 1
ATOM 4081 O O . SER B 1 238 ? 2.379 -19.594 -11.07 1 94.5 238 SER B O 1
ATOM 4083 N N . ALA B 1 239 ? 2.467 -17.484 -11.758 1 91.5 239 ALA B N 1
ATOM 4084 C CA . ALA B 1 239 ? 3.531 -17.781 -12.711 1 91.5 239 ALA B CA 1
ATOM 4085 C C . ALA B 1 239 ? 4.809 -18.203 -11.992 1 91.5 239 ALA B C 1
ATOM 4087 O O . ALA B 1 239 ? 5.621 -18.953 -12.547 1 91.5 239 ALA B O 1
ATOM 4088 N N . ALA B 1 240 ? 4.988 -17.781 -10.82 1 90.44 240 ALA B N 1
ATOM 4089 C CA . ALA B 1 240 ? 6.199 -18.078 -10.062 1 90.44 240 ALA B CA 1
ATOM 4090 C C . ALA B 1 240 ? 6.16 -19.5 -9.5 1 90.44 240 ALA B C 1
ATOM 4092 O O . ALA B 1 240 ? 7.172 -20.203 -9.516 1 90.44 240 ALA B O 1
ATOM 4093 N N . THR B 1 241 ? 4.941 -19.969 -9.07 1 89.56 241 THR B N 1
ATOM 4094 C CA . THR B 1 241 ? 4.898 -21.219 -8.328 1 89.56 241 THR B CA 1
ATOM 4095 C C . THR B 1 241 ? 4.098 -22.281 -9.086 1 89.56 241 THR B C 1
ATOM 4097 O O . THR B 1 241 ? 4.066 -23.453 -8.688 1 89.56 241 THR B O 1
ATOM 4100 N N . GLY B 1 242 ? 3.506 -21.875 -10.141 1 92.25 242 GLY B N 1
ATOM 4101 C CA . GLY B 1 242 ? 2.668 -22.812 -10.875 1 92.25 242 GLY B CA 1
ATOM 4102 C C . GLY B 1 242 ? 1.277 -22.953 -10.281 1 92.25 242 GLY B C 1
ATOM 4103 O O . GLY B 1 242 ? 0.719 -21.984 -9.758 1 92.25 242 GLY B O 1
ATOM 4104 N N . THR B 1 243 ? 0.632 -24.062 -10.578 1 95.06 243 THR B N 1
ATOM 4105 C CA . THR B 1 243 ? -0.726 -24.281 -10.086 1 95.06 243 THR B CA 1
ATOM 4106 C C . THR B 1 243 ? -0.758 -25.406 -9.047 1 95.06 243 THR B C 1
ATOM 4108 O O . THR B 1 243 ? -0.017 -26.375 -9.156 1 95.06 243 THR B O 1
ATOM 4111 N N . ARG B 1 244 ? -1.547 -25.172 -8.047 1 94.19 244 ARG B N 1
ATOM 4112 C CA . ARG B 1 244 ? -1.741 -26.156 -6.988 1 94.19 244 ARG B CA 1
ATOM 4113 C C . ARG B 1 244 ? -3.217 -26.281 -6.621 1 94.19 244 ARG B C 1
ATOM 4115 O O . ARG B 1 244 ? -3.914 -25.266 -6.48 1 94.19 244 ARG B O 1
ATOM 4122 N N . PRO B 1 245 ? -3.686 -27.5 -6.461 1 96 245 PRO B N 1
ATOM 4123 C CA . PRO B 1 245 ? -5.082 -27.688 -6.07 1 96 245 PRO B CA 1
ATOM 4124 C C . PRO B 1 245 ? -5.328 -27.406 -4.59 1 96 245 PRO B C 1
ATOM 4126 O O . PRO B 1 245 ? -4.43 -27.594 -3.766 1 96 245 PRO B O 1
ATOM 4129 N N . LEU B 1 246 ? -6.523 -26.953 -4.312 1 95.69 246 LEU B N 1
ATOM 4130 C CA . LEU B 1 246 ? -6.926 -26.781 -2.92 1 95.69 246 LEU B CA 1
ATOM 4131 C C . LEU B 1 246 ? -7.461 -28.078 -2.344 1 95.69 246 LEU B C 1
ATOM 4133 O O . LEU B 1 246 ? -8.273 -28.766 -2.979 1 95.69 246 LEU B O 1
ATOM 4137 N N . ARG B 1 247 ? -6.973 -28.391 -1.226 1 95.44 247 ARG B N 1
ATOM 4138 C CA . ARG B 1 247 ? -7.5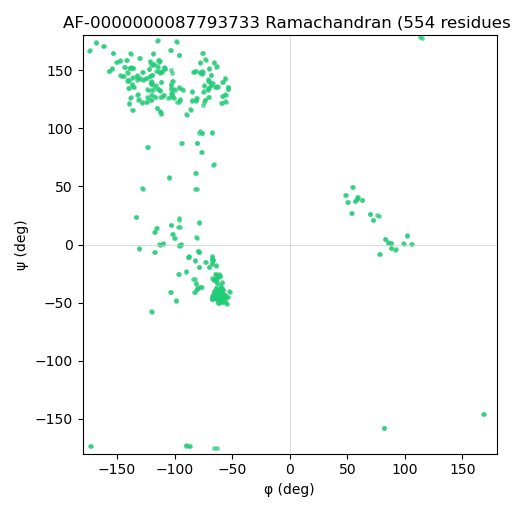31 -29.484 -0.45 1 95.44 247 ARG B CA 1
ATOM 4139 C C . ARG B 1 247 ? -8.75 -29.031 0.343 1 95.44 247 ARG B C 1
ATOM 4141 O O . ARG B 1 247 ? -9.727 -29.781 0.475 1 95.44 247 ARG B O 1
ATOM 4148 N N . ALA B 1 248 ? -8.594 -27.828 0.884 1 96.38 248 ALA B N 1
ATOM 4149 C CA . ALA B 1 248 ? -9.688 -27.312 1.709 1 96.38 248 ALA B CA 1
ATOM 4150 C C . ALA B 1 248 ? -9.688 -25.781 1.733 1 96.38 248 ALA B C 1
ATOM 4152 O O . ALA B 1 248 ? -8.633 -25.156 1.592 1 96.38 248 ALA B O 1
ATOM 4153 N N . LEU B 1 249 ? -10.883 -25.266 1.915 1 97.12 249 LEU B N 1
ATOM 4154 C CA . LEU B 1 249 ? -11.109 -23.828 2.123 1 97.12 249 LEU B CA 1
ATOM 4155 C C . LEU B 1 249 ? -11.781 -23.578 3.471 1 97.12 249 LEU B C 1
ATOM 4157 O O . LEU B 1 249 ? -12.781 -24.219 3.801 1 97.12 249 LEU B O 1
ATOM 4161 N N . HIS B 1 250 ? -11.172 -22.672 4.223 1 97.62 250 HIS B N 1
ATOM 4162 C CA . HIS B 1 250 ? -11.711 -22.328 5.531 1 97.62 250 HIS B CA 1
ATOM 4163 C C . HIS B 1 250 ? -12.18 -20.875 5.559 1 97.62 250 HIS B C 1
ATOM 4165 O O . HIS B 1 250 ? -11.68 -20.031 4.801 1 97.62 250 HIS B O 1
ATOM 4171 N N . ASP B 1 251 ? -13.133 -20.609 6.441 1 96.75 251 ASP B N 1
ATOM 4172 C CA . ASP B 1 251 ? -13.625 -19.234 6.527 1 96.75 251 ASP B CA 1
ATOM 4173 C C . ASP B 1 251 ? -12.781 -18.406 7.492 1 96.75 251 ASP B C 1
ATOM 4175 O O . ASP B 1 251 ? -11.719 -18.859 7.938 1 96.75 251 ASP B O 1
ATOM 4179 N N . GLU B 1 252 ? -13.172 -17.203 7.773 1 95.88 252 GLU B N 1
ATOM 4180 C CA . GLU B 1 252 ? -12.391 -16.25 8.555 1 95.88 252 GLU B CA 1
ATOM 4181 C C . GLU B 1 252 ? -12.203 -16.734 9.992 1 95.88 252 GLU B C 1
ATOM 4183 O O . GLU B 1 252 ? -11.211 -16.406 10.633 1 95.88 252 GLU B O 1
ATOM 4188 N N . SER B 1 253 ? -13.102 -17.547 10.461 1 95.31 253 SER B N 1
ATOM 4189 C CA . SER B 1 253 ? -13.039 -18.047 11.828 1 95.31 253 SER B CA 1
ATOM 4190 C C . SER B 1 253 ? -12.195 -19.328 11.906 1 95.31 253 SER B C 1
ATOM 4192 O O . SER B 1 253 ? -11.883 -19.797 13 1 95.31 253 SER B O 1
ATOM 4194 N N . GLY B 1 254 ? -11.867 -19.859 10.766 1 96.12 254 GLY B N 1
ATOM 4195 C CA . GLY B 1 254 ? -11.117 -21.094 10.719 1 96.12 254 GLY B CA 1
ATOM 4196 C C . GLY B 1 254 ? -11.984 -22.312 10.492 1 96.12 254 GLY B C 1
ATOM 4197 O O . GLY B 1 254 ? -11.484 -23.438 10.398 1 96.12 254 GLY B O 1
ATOM 4198 N N . ALA B 1 255 ? -13.273 -22.156 10.336 1 96.56 255 ALA B N 1
ATOM 4199 C CA . ALA B 1 255 ? -14.172 -23.266 10.055 1 96.56 255 ALA B CA 1
ATOM 4200 C C . ALA B 1 255 ? -14.031 -23.734 8.609 1 96.56 255 ALA B C 1
ATOM 4202 O O . ALA B 1 255 ? -13.984 -22.922 7.684 1 96.56 255 ALA B O 1
ATOM 4203 N N . LYS B 1 256 ? -14.008 -25.062 8.461 1 95.56 256 LYS B N 1
ATOM 42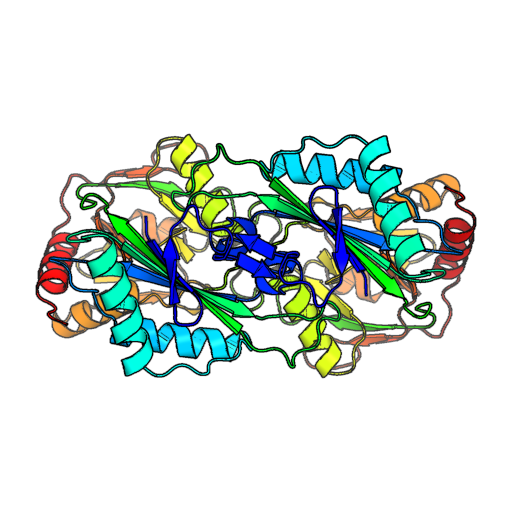04 C CA . LYS B 1 256 ? -13.891 -25.625 7.117 1 95.56 256 LYS B CA 1
ATOM 4205 C C . LYS B 1 256 ? -15.172 -25.406 6.324 1 95.56 256 LYS B C 1
ATOM 4207 O O . LYS B 1 256 ? -16.266 -25.766 6.781 1 95.56 256 LYS B O 1
ATOM 4212 N N . ARG B 1 257 ? -15.047 -24.859 5.215 1 94.56 257 ARG B N 1
ATOM 4213 C CA . ARG B 1 257 ? -16.203 -24.578 4.371 1 94.56 257 ARG B CA 1
ATOM 4214 C C . ARG B 1 257 ? -16.312 -25.578 3.225 1 94.56 257 ARG B C 1
ATOM 4216 O O . ARG B 1 257 ? -17.406 -25.953 2.822 1 94.56 257 ARG B O 1
ATOM 4223 N N . MET B 1 258 ? -15.188 -25.875 2.678 1 94.69 258 MET B N 1
ATOM 4224 C CA . MET B 1 258 ? -15.125 -26.812 1.563 1 94.69 258 MET B CA 1
ATOM 4225 C C . MET B 1 258 ? -13.953 -27.766 1.729 1 94.69 258 MET B C 1
ATOM 4227 O O . MET B 1 258 ? -12.922 -27.406 2.311 1 94.69 258 MET B O 1
ATOM 4231 N N . GLU B 1 259 ? -14.102 -28.922 1.17 1 94.38 259 GLU B N 1
ATOM 4232 C CA . GLU B 1 259 ? -13.055 -29.938 1.082 1 94.38 259 GLU B CA 1
ATOM 4233 C C . GLU B 1 259 ? -13.086 -30.641 -0.272 1 94.38 259 GLU B C 1
ATOM 4235 O O . GLU B 1 259 ? -14.148 -30.984 -0.784 1 94.38 259 GLU B O 1
ATOM 4240 N N . PHE B 1 260 ? -11.852 -30.75 -0.771 1 91.25 260 PHE B N 1
ATOM 4241 C CA . PHE B 1 260 ? -11.742 -31.375 -2.092 1 91.25 260 PHE B CA 1
ATOM 4242 C C . PHE B 1 260 ? -10.977 -32.688 -2.018 1 91.25 260 PHE B C 1
ATOM 4244 O O . PHE B 1 260 ? -10.031 -32.812 -1.239 1 91.25 260 PHE B O 1
ATOM 4251 N N . ASN B 1 261 ? -11.547 -33.812 -2.332 1 77.56 261 ASN B N 1
ATOM 4252 C CA . ASN B 1 261 ? -11.031 -35.156 -2.168 1 77.56 261 ASN B CA 1
ATOM 4253 C C . ASN B 1 261 ? -10.062 -35.531 -3.291 1 77.56 261 ASN B C 1
ATOM 4255 O O . ASN B 1 261 ? -10.078 -36.656 -3.779 1 77.56 261 ASN B O 1
ATOM 4259 N N . GLY B 1 262 ? -9.18 -34.719 -3.582 1 68.12 262 GLY B N 1
ATOM 4260 C CA . GLY B 1 262 ? -8.047 -35.062 -4.41 1 68.12 262 GLY B CA 1
ATOM 4261 C C . GLY B 1 262 ? -8.375 -35.125 -5.891 1 68.12 262 GLY B C 1
ATOM 4262 O O . GLY B 1 262 ? -7.48 -35.25 -6.73 1 68.12 262 GLY B O 1
ATOM 4263 N N . LYS B 1 263 ? -9.648 -35.031 -6.129 1 69.12 263 LYS B N 1
ATOM 4264 C CA . LYS B 1 263 ? -9.961 -35 -7.555 1 69.12 263 LYS B CA 1
ATOM 4265 C C . LYS B 1 263 ? -9.695 -33.625 -8.148 1 69.12 263 LYS B C 1
ATOM 4267 O O . LYS B 1 263 ? -10.5 -32.688 -7.973 1 69.12 263 LYS B O 1
ATOM 4272 N N . ASN B 1 264 ? -8.555 -33.469 -8.766 1 88.06 264 ASN B N 1
ATOM 4273 C CA . ASN B 1 264 ? -8.117 -32.188 -9.336 1 88.06 264 ASN B CA 1
ATOM 4274 C C . ASN B 1 264 ? -7.688 -32.375 -10.797 1 88.06 264 ASN B C 1
ATOM 4276 O O . ASN B 1 264 ? -6.617 -31.891 -11.188 1 88.06 264 ASN B O 1
ATOM 4280 N N . GLU B 1 265 ? -8.602 -33.062 -11.492 1 92.06 265 GLU B N 1
ATOM 4281 C CA . GLU B 1 265 ? -8.266 -33.469 -12.852 1 92.06 265 GLU B CA 1
ATOM 4282 C C . GLU B 1 265 ? -7.938 -32.25 -13.727 1 92.06 265 GLU B C 1
ATOM 4284 O O . GLU B 1 265 ? -6.934 -32.25 -14.445 1 92.06 265 GLU B O 1
ATOM 4289 N N . MET B 1 266 ? -8.781 -31.281 -13.703 1 95.38 266 MET B N 1
ATOM 4290 C CA . MET B 1 266 ? -8.531 -30.094 -14.531 1 95.38 266 MET B CA 1
ATOM 4291 C C . MET B 1 266 ? -7.254 -29.391 -14.109 1 95.38 266 MET B C 1
ATOM 4293 O O . MET B 1 266 ? -6.473 -28.953 -14.961 1 95.38 266 MET B O 1
ATOM 4297 N N . CYS B 1 267 ? -7.066 -29.25 -12.828 1 95.56 267 CYS B N 1
ATOM 4298 C CA . CYS B 1 267 ? -5.832 -28.656 -12.328 1 95.56 267 CYS B CA 1
ATOM 4299 C C . CYS B 1 267 ? -4.613 -29.422 -12.836 1 95.56 267 CYS B C 1
ATOM 4301 O O . CYS B 1 267 ? -3.633 -28.812 -13.273 1 95.56 267 CYS B O 1
ATOM 4303 N N . ALA B 1 268 ? -4.723 -30.719 -12.789 1 94.69 268 ALA B N 1
ATOM 4304 C CA . ALA B 1 268 ? -3.621 -31.578 -13.234 1 94.69 268 ALA B CA 1
ATOM 4305 C C . ALA B 1 268 ? -3.348 -31.391 -14.727 1 94.69 268 ALA B C 1
ATOM 4307 O O . ALA B 1 268 ? -2.191 -31.344 -15.148 1 94.69 268 ALA B O 1
ATOM 4308 N N . GLU B 1 269 ? -4.395 -31.312 -15.453 1 96.19 269 GLU B N 1
ATOM 4309 C CA . GLU B 1 269 ? -4.246 -31.125 -16.891 1 96.19 269 GLU B CA 1
ATOM 4310 C C . GLU B 1 269 ? -3.594 -29.781 -17.203 1 96.19 269 GLU B C 1
ATOM 4312 O O . GLU B 1 269 ? -2.701 -29.688 -18.047 1 96.19 269 GLU B O 1
ATOM 4317 N N . PHE B 1 270 ? -4.062 -28.797 -16.578 1 96.69 270 PHE B N 1
ATOM 4318 C CA . PHE B 1 270 ? -3.459 -27.484 -16.766 1 96.69 270 PHE B CA 1
ATOM 4319 C C . PHE B 1 270 ? -1.992 -27.484 -16.344 1 96.69 270 PHE B C 1
ATOM 4321 O O . PHE B 1 270 ? -1.146 -26.906 -17.031 1 96.69 270 PHE B O 1
ATOM 4328 N N . SER B 1 271 ? -1.678 -28.109 -15.234 1 94.25 271 SER B N 1
ATOM 4329 C CA . SER B 1 271 ? -0.302 -28.219 -14.758 1 94.25 271 SER B CA 1
ATOM 4330 C C . SER B 1 271 ? 0.604 -28.844 -15.812 1 94.25 271 SER B C 1
ATOM 4332 O O . SER B 1 271 ? 1.707 -28.359 -16.062 1 94.25 271 SER B O 1
ATOM 4334 N N . ARG B 1 272 ? 0.148 -29.906 -16.422 1 93.38 272 ARG B N 1
ATOM 4335 C CA . ARG B 1 272 ? 0.911 -30.578 -17.469 1 93.38 272 ARG B CA 1
ATOM 4336 C C . ARG B 1 272 ? 1.122 -29.656 -18.672 1 93.38 272 ARG B C 1
ATOM 4338 O O . ARG B 1 272 ? 2.213 -29.609 -19.25 1 93.38 272 ARG B O 1
ATOM 4345 N N . TRP B 1 273 ? 0.057 -29 -18.969 1 95.06 273 TRP B N 1
ATOM 4346 C CA . TRP B 1 273 ? 0.147 -28.062 -20.094 1 95.06 273 TRP B CA 1
ATOM 4347 C C . TRP B 1 273 ? 1.152 -26.953 -19.781 1 95.06 273 TRP B C 1
ATOM 4349 O O . TRP B 1 273 ? 1.962 -26.594 -20.641 1 95.06 273 TRP B O 1
ATOM 4359 N N . LEU B 1 274 ? 1.127 -26.438 -18.594 1 92.69 274 LEU B N 1
ATOM 4360 C CA . LEU B 1 274 ? 2.021 -25.359 -18.172 1 92.69 274 LEU B CA 1
ATOM 4361 C C . LEU B 1 274 ? 3.477 -25.812 -18.234 1 92.69 274 LEU B C 1
ATOM 4363 O O . LEU B 1 274 ? 4.344 -25.047 -18.688 1 92.69 274 LEU B O 1
ATOM 4367 N N . GLU B 1 275 ? 3.707 -26.969 -17.812 1 88.06 275 GLU B N 1
ATOM 4368 C CA . GLU B 1 275 ? 5.059 -27.531 -17.797 1 88.06 275 GLU B CA 1
ATOM 4369 C C . GLU B 1 275 ? 5.59 -27.719 -19.219 1 88.06 275 GLU B C 1
ATOM 4371 O O . GLU B 1 275 ? 6.797 -27.625 -19.453 1 88.06 275 GLU B O 1
ATOM 4376 N N . ALA B 1 276 ? 4.664 -27.953 -20.047 1 89.12 276 ALA B N 1
ATOM 4377 C CA . ALA B 1 276 ? 5.051 -28.203 -21.422 1 89.12 276 ALA B CA 1
ATOM 4378 C C . ALA B 1 276 ? 5.355 -26.906 -22.156 1 89.12 276 ALA B C 1
ATOM 4380 O O . ALA B 1 276 ? 5.949 -26.922 -23.25 1 89.12 276 ALA B O 1
ATOM 4381 N N . GLN B 1 277 ? 4.781 -25.859 -21.5 1 84.31 277 GLN B N 1
ATOM 4382 C CA . GLN B 1 277 ? 5.035 -24.578 -22.156 1 84.31 277 GLN B CA 1
ATOM 4383 C C . GLN B 1 277 ? 6.512 -24.203 -22.078 1 84.31 277 GLN B C 1
ATOM 4385 O O . GLN B 1 277 ? 7.152 -24.406 -21.031 1 84.31 277 GLN B O 1
ATOM 4390 N N . SER B 1 278 ? 7.363 -24.5 -23.141 1 62.88 278 SER B N 1
ATOM 4391 C CA . SER B 1 278 ? 8.773 -24.141 -23.266 1 62.88 278 SER B CA 1
ATOM 4392 C C . SER B 1 278 ? 8.945 -22.656 -23.594 1 62.88 278 SER B C 1
ATOM 4394 O O . SER B 1 278 ? 8.086 -22.062 -24.234 1 62.88 278 SER B O 1
ATOM 4396 N N . GLU B 1 279 ? 9.742 -21.922 -22.672 1 54.88 279 GLU B N 1
ATOM 4397 C CA . GLU B 1 279 ? 10.125 -20.594 -23.156 1 54.88 279 GLU B CA 1
ATOM 4398 C C . GLU B 1 279 ? 10.797 -20.688 -24.531 1 54.88 279 GLU B C 1
ATOM 4400 O O . GLU B 1 279 ? 11.398 -21.703 -24.875 1 54.88 279 GLU B O 1
#